Protein AF-0000000066058830 (afdb_homodimer)

InterPro domains:
  IPR000304 Pyrroline-5-carboxylate reductase-like [MF_01925] (1-263)
  IPR000304 Pyrroline-5-carboxylate reductase-like [PIRSF000193] (1-262)
  IPR000304 Pyrroline-5-carboxylate reductase-like [TIGR00112] (3-262)
  IPR008927 6-phosphogluconate dehydrogenase-like, C-terminal domain superfamily [SSF48179] (164-260)
  IPR028939 Pyrroline-5-carboxylate reductase, catalytic, N-terminal [PF03807] (3-95)
  IPR029036 Pyrroline-5-carboxylate reductase, dimerisation domain [PF14748] (165-261)
  IPR036291 NAD(P)-binding domain superfamily [SSF51735] (1-160)
  IPR053790 Pyrroline-5-carboxylate reductase-like conserved site [PS00521] (222-244)

Structure (mmCIF, N/CA/C/O backbone):
data_AF-0000000066058830-model_v1
#
loop_
_entity.id
_entity.type
_entity.pdbx_description
1 polymer 'Pyrroline-5-carboxylate reductase'
#
loop_
_atom_site.group_PDB
_atom_site.id
_atom_site.type_symbol
_atom_site.label_atom_id
_atom_site.label_alt_id
_atom_site.label_comp_id
_atom_site.label_asym_id
_atom_site.label_entity_id
_atom_site.label_seq_id
_atom_site.pdbx_PDB_ins_code
_atom_site.Cartn_x
_atom_site.Cartn_y
_atom_site.Cartn_z
_atom_site.occupancy
_atom_site.B_iso_or_equiv
_atom_site.auth_seq_id
_atom_site.auth_comp_id
_atom_site.auth_asym_id
_atom_site.auth_atom_id
_atom_site.pdbx_PDB_model_num
ATOM 1 N N . MET A 1 1 ? 0.473 15.055 30.266 1 90.38 1 MET A N 1
ATOM 2 C CA . MET A 1 1 ? 0.37 16.109 29.25 1 90.38 1 MET A CA 1
ATOM 3 C C . MET A 1 1 ? -0.954 16 28.5 1 90.38 1 MET A C 1
ATOM 5 O O . MET A 1 1 ? -1.354 14.922 28.078 1 90.38 1 MET A O 1
ATOM 9 N N . ASN A 1 2 ? -1.712 17.109 28.5 1 97.81 2 ASN A N 1
ATOM 10 C CA . ASN A 1 2 ? -2.994 17.125 27.812 1 97.81 2 ASN A CA 1
ATOM 11 C C . ASN A 1 2 ? -2.865 17.703 26.406 1 97.81 2 ASN A C 1
ATOM 13 O O . ASN A 1 2 ? -2.111 18.656 26.188 1 97.81 2 ASN A O 1
ATOM 17 N N . VAL A 1 3 ? -3.678 17.109 25.547 1 98.62 3 VAL A N 1
ATOM 18 C CA . VAL A 1 3 ? -3.588 17.469 24.141 1 98.62 3 VAL A CA 1
ATOM 19 C C . VAL A 1 3 ? -4.949 17.953 23.641 1 98.62 3 VAL A C 1
ATOM 21 O O . VAL A 1 3 ? -5.98 17.359 23.969 1 98.62 3 VAL A O 1
ATOM 24 N N . GLY A 1 4 ? -4.914 19.062 22.969 1 98.75 4 GLY A N 1
ATOM 25 C CA . GLY A 1 4 ? -6.133 19.578 22.375 1 98.75 4 GLY A CA 1
ATOM 26 C C . GLY A 1 4 ? -6.094 19.609 20.859 1 98.75 4 GLY A C 1
ATOM 27 O O . GLY A 1 4 ? -5.051 19.875 20.266 1 98.75 4 GLY A O 1
ATOM 28 N N . PHE A 1 5 ? -7.234 19.281 20.25 1 98.75 5 PHE A N 1
ATOM 29 C CA . PHE A 1 5 ? -7.422 19.422 18.812 1 98.75 5 PHE A CA 1
ATOM 30 C C . PHE A 1 5 ? -8.398 20.547 18.5 1 98.75 5 PHE A C 1
ATOM 32 O O . PHE A 1 5 ? -9.594 20.438 18.797 1 98.75 5 PHE A O 1
ATOM 39 N N . LEU A 1 6 ? -7.859 21.641 17.969 1 98 6 LEU A N 1
ATOM 40 C CA . LEU A 1 6 ? -8.711 22.719 17.469 1 98 6 LEU A CA 1
ATOM 41 C C . LEU A 1 6 ? -9.094 22.484 16.016 1 98 6 LEU A C 1
ATOM 43 O O . LEU A 1 6 ? -8.297 22.734 15.109 1 98 6 LEU A O 1
ATOM 47 N N . GLY A 1 7 ? -10.297 22.172 15.742 1 96.69 7 GLY A N 1
ATOM 48 C CA . GLY A 1 7 ? -10.734 21.547 14.5 1 96.69 7 GLY A CA 1
ATOM 49 C C . GLY A 1 7 ? -10.812 20.031 14.578 1 96.69 7 GLY A C 1
ATOM 50 O O . GLY A 1 7 ? -9.836 19.375 14.945 1 96.69 7 GLY A O 1
ATOM 51 N N . PHE A 1 8 ? -11.938 19.469 14.234 1 97 8 PHE A N 1
ATOM 52 C CA . PHE A 1 8 ? -12.133 18.031 14.375 1 97 8 PHE A CA 1
ATOM 53 C C . PHE A 1 8 ? -12.836 17.453 13.148 1 97 8 PHE A C 1
ATOM 55 O O . PHE A 1 8 ? -13.836 16.75 13.281 1 97 8 PHE A O 1
ATOM 62 N N . GLY A 1 9 ? -12.352 17.953 12.086 1 93.25 9 GLY A N 1
ATOM 63 C CA . GLY A 1 9 ? -12.75 17.375 10.812 1 93.25 9 GLY A CA 1
ATOM 64 C C . GLY A 1 9 ? -12.055 16.062 10.508 1 93.25 9 GLY A C 1
ATOM 65 O O . GLY A 1 9 ? -11.766 15.281 11.422 1 93.25 9 GLY A O 1
ATOM 66 N N . ALA A 1 10 ? -11.766 15.812 9.281 1 91.56 10 ALA A N 1
ATOM 67 C CA . ALA A 1 10 ? -11.219 14.531 8.844 1 91.56 10 ALA A CA 1
ATOM 68 C C . ALA A 1 10 ? -9.828 14.305 9.445 1 91.56 10 ALA A C 1
ATOM 70 O O . ALA A 1 10 ? -9.586 13.273 10.078 1 91.56 10 ALA A O 1
ATOM 71 N N . MET A 1 11 ? -8.938 15.273 9.305 1 94.5 11 MET A N 1
ATOM 72 C CA . MET A 1 11 ? -7.551 15.062 9.703 1 94.5 11 MET A CA 1
ATOM 73 C C . MET A 1 11 ? -7.41 15.109 11.227 1 94.5 11 MET A C 1
ATOM 75 O O . MET A 1 11 ? -6.699 14.281 11.805 1 94.5 11 MET A O 1
ATOM 79 N N . GLY A 1 12 ? -8.047 16.109 11.844 1 96.69 12 GLY A N 1
ATOM 80 C CA . GLY A 1 12 ? -8 16.156 13.297 1 96.69 12 GLY A CA 1
ATOM 81 C C . GLY A 1 12 ? -8.516 14.898 13.961 1 96.69 12 GLY A C 1
ATOM 82 O O . GLY A 1 12 ? -7.863 14.352 14.859 1 96.69 12 GLY A O 1
ATOM 83 N N . ARG A 1 13 ? -9.625 14.414 13.469 1 96.12 13 ARG A N 1
ATOM 84 C CA . ARG A 1 13 ? -10.219 13.195 14.008 1 96.12 13 ARG A CA 1
ATOM 85 C C . ARG A 1 13 ? -9.328 11.984 13.742 1 96.12 13 ARG A C 1
ATOM 87 O O . ARG A 1 13 ? -9.117 11.156 14.633 1 96.12 13 ARG A O 1
ATOM 94 N N . ALA A 1 14 ? -8.812 11.875 12.555 1 96.25 14 ALA A N 1
ATOM 95 C CA . ALA A 1 14 ? -7.957 10.758 12.18 1 96.25 14 ALA A CA 1
ATOM 96 C C . ALA A 1 14 ? -6.742 10.656 13.094 1 96.25 14 ALA A C 1
ATOM 98 O O . ALA A 1 14 ? -6.387 9.562 13.547 1 96.25 14 ALA A O 1
ATOM 99 N N . LEU A 1 15 ? -6.152 11.766 13.32 1 98 15 LEU A N 1
ATOM 100 C CA . LEU A 1 15 ? -4.953 11.773 14.156 1 98 15 LEU A CA 1
ATOM 101 C C . LEU A 1 15 ? -5.301 11.469 15.609 1 98 15 LEU A C 1
ATOM 103 O O . LEU A 1 15 ? -4.617 10.672 16.266 1 98 15 LEU A O 1
ATOM 107 N N . ALA A 1 16 ? -6.344 12.086 16.125 1 98.25 16 ALA A N 1
ATOM 108 C CA . ALA A 1 16 ? -6.785 11.805 17.484 1 98.25 16 ALA A CA 1
ATOM 109 C C . ALA A 1 16 ? -7.113 10.328 17.672 1 98.25 16 ALA A C 1
ATOM 111 O O . ALA A 1 16 ? -6.652 9.695 18.625 1 98.25 16 ALA A O 1
ATOM 112 N N . GLU A 1 17 ? -7.91 9.812 16.734 1 97.5 17 GLU A N 1
ATOM 113 C CA . GLU A 1 17 ? -8.281 8.398 16.766 1 97.5 17 GLU A CA 1
ATOM 114 C C . GLU A 1 17 ? -7.051 7.5 16.734 1 97.5 17 GLU A C 1
ATOM 116 O O . GLU A 1 17 ? -6.922 6.582 17.547 1 97.5 17 GLU A O 1
ATOM 121 N N . GLY A 1 18 ? -6.164 7.801 15.812 1 97.88 18 GLY A N 1
ATOM 122 C CA . GLY A 1 18 ? -4.945 7.012 15.703 1 97.88 18 GLY A CA 1
ATOM 123 C C . GLY A 1 18 ? -4.121 7.004 16.969 1 97.88 18 GLY A C 1
ATOM 124 O O . GLY A 1 18 ? -3.709 5.941 17.438 1 97.88 18 GLY A O 1
ATOM 125 N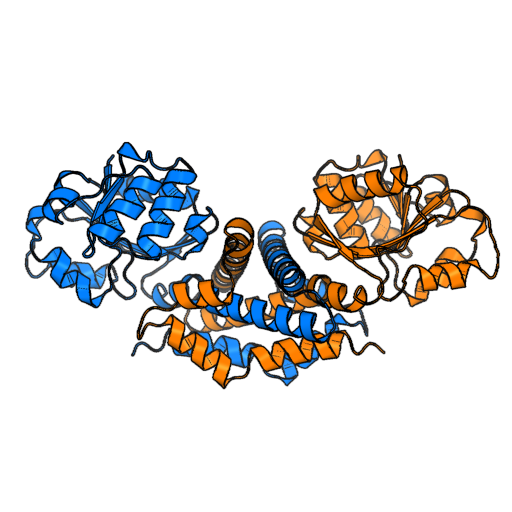 N . LEU A 1 19 ? -3.918 8.156 17.547 1 98.38 19 LEU A N 1
ATOM 126 C CA . LEU A 1 19 ? -3.057 8.305 18.719 1 98.38 19 LEU A CA 1
ATOM 127 C C . LEU A 1 19 ? -3.688 7.648 19.938 1 98.38 19 LEU A C 1
ATOM 129 O O . LEU A 1 19 ? -2.988 7.043 20.75 1 98.38 19 LEU A O 1
ATOM 133 N N . VAL A 1 20 ? -5 7.746 20.047 1 98.12 20 VAL A N 1
ATOM 134 C CA . VAL A 1 20 ? -5.699 7.145 21.172 1 98.12 20 VAL A CA 1
ATOM 135 C C . VAL A 1 20 ? -5.715 5.625 21.031 1 98.12 20 VAL A C 1
ATOM 137 O O . VAL A 1 20 ? -5.387 4.898 21.969 1 98.12 20 VAL A O 1
ATOM 140 N N . HIS A 1 21 ? -6.004 5.145 19.859 1 97.12 21 HIS A N 1
ATOM 141 C CA . HIS A 1 21 ? -6.117 3.709 19.625 1 97.12 21 HIS A CA 1
ATOM 142 C C . HIS A 1 21 ? -4.754 3.027 19.734 1 97.12 21 HIS A C 1
ATOM 144 O O . HIS A 1 21 ? -4.66 1.883 20.172 1 97.12 21 HIS A O 1
ATOM 150 N N . ALA A 1 22 ? -3.758 3.723 19.328 1 96.94 22 ALA A N 1
ATOM 151 C CA . ALA A 1 22 ? -2.406 3.172 19.406 1 96.94 22 ALA A CA 1
ATOM 152 C C . ALA A 1 22 ? -1.886 3.193 20.828 1 96.94 22 ALA A C 1
ATOM 154 O O . ALA A 1 22 ? -0.827 2.633 21.125 1 96.94 22 ALA A O 1
ATOM 155 N N . GLY A 1 23 ? -2.547 3.932 21.719 1 97.06 23 GLY A N 1
ATOM 156 C CA . GLY A 1 23 ? -2.154 4.023 23.125 1 97.06 23 GLY A CA 1
ATOM 157 C C . GLY A 1 23 ? -1.112 5.098 23.375 1 97.06 23 GLY A C 1
ATOM 158 O O . GLY A 1 23 ? -0.524 5.152 24.453 1 97.06 23 GLY A O 1
ATOM 159 N N . ALA A 1 24 ? -0.896 5.875 22.359 1 97 24 ALA A N 1
ATOM 160 C CA . ALA A 1 24 ? 0.09 6.941 22.5 1 97 24 ALA A CA 1
ATOM 161 C C . ALA A 1 24 ? -0.435 8.055 23.406 1 97 24 ALA A C 1
ATOM 163 O O . ALA A 1 24 ? 0.344 8.75 24.062 1 97 24 ALA A O 1
A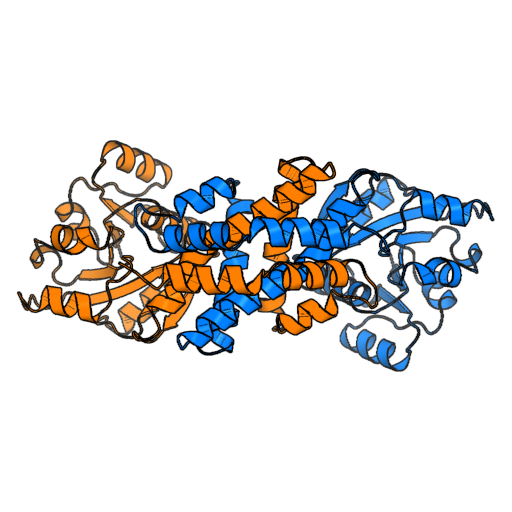TOM 164 N N . LEU A 1 25 ? -1.749 8.219 23.359 1 97.62 25 LEU A N 1
ATOM 165 C CA . LEU A 1 25 ? -2.441 9.148 24.234 1 97.62 25 LEU A CA 1
ATOM 166 C C . LEU A 1 25 ? -3.602 8.461 24.953 1 97.62 25 LEU A C 1
ATOM 168 O O . LEU A 1 25 ? -4.312 7.652 24.359 1 97.62 25 LEU A O 1
ATOM 172 N N . GLN A 1 26 ? -3.756 8.789 26.203 1 97.94 26 GLN A N 1
ATOM 173 C CA . GLN A 1 26 ? -4.973 8.367 26.891 1 97.94 26 GLN A CA 1
ATOM 174 C C . GLN A 1 26 ? -6.156 9.258 26.516 1 97.94 26 GLN A C 1
ATOM 176 O O . GLN A 1 26 ? -6.023 10.477 26.453 1 97.94 26 GLN A O 1
ATOM 181 N N . ALA A 1 27 ? -7.238 8.648 26.281 1 98.38 27 ALA A N 1
ATOM 182 C CA . ALA A 1 27 ? -8.422 9.383 25.844 1 98.38 27 ALA A CA 1
ATOM 183 C C . ALA A 1 27 ? -8.75 10.516 26.812 1 98.38 27 ALA A C 1
ATOM 185 O O . ALA A 1 27 ? -9.133 11.609 26.406 1 98.38 27 ALA A O 1
ATOM 186 N N . ALA A 1 28 ? -8.523 10.328 28.047 1 97.75 28 ALA A N 1
ATOM 187 C CA . ALA A 1 28 ? -8.883 11.281 29.109 1 97.75 28 ALA A CA 1
ATOM 188 C C . ALA A 1 28 ? -8.016 12.539 29.016 1 97.75 28 ALA A C 1
ATOM 190 O O . ALA A 1 28 ? -8.352 13.57 29.609 1 97.75 28 ALA A O 1
ATOM 191 N N . GLN A 1 29 ? -6.949 12.43 28.281 1 98.12 29 GLN A N 1
ATOM 192 C CA . GLN A 1 29 ? -6.027 13.555 28.188 1 98.12 29 GLN A CA 1
ATOM 193 C C . GLN A 1 29 ? -6.199 14.289 26.859 1 98.12 29 GLN A C 1
ATOM 195 O O . GLN A 1 29 ? -5.41 15.18 26.531 1 98.12 29 GLN A O 1
ATOM 200 N N . VAL A 1 30 ? -7.164 13.867 26.062 1 98.81 30 VAL A N 1
ATOM 201 C CA . VAL A 1 30 ? -7.363 14.445 24.75 1 98.81 30 VAL A CA 1
ATOM 202 C C . VAL A 1 30 ? -8.656 15.258 24.719 1 98.81 30 VAL A C 1
ATOM 204 O O . VAL A 1 30 ? -9.688 14.805 25.219 1 98.81 30 VAL A O 1
ATOM 207 N N . TYR A 1 31 ? -8.578 16.453 24.203 1 98.81 31 TYR A N 1
ATOM 208 C CA . TYR A 1 31 ? -9.711 17.359 24.078 1 98.81 31 TYR A CA 1
ATOM 209 C C . TYR A 1 31 ? -9.852 17.844 22.641 1 98.81 31 TYR A C 1
ATOM 211 O O . TYR A 1 31 ? -8.875 17.891 21.891 1 98.81 31 TYR A O 1
ATOM 219 N N . ALA A 1 32 ? -11.109 18.141 22.281 1 98.81 32 ALA A N 1
ATOM 220 C CA . ALA A 1 32 ? -11.352 18.672 20.938 1 98.81 32 ALA A CA 1
ATOM 221 C C . ALA A 1 32 ? -12.352 19.828 20.984 1 98.81 32 ALA A C 1
ATOM 223 O O . ALA A 1 32 ? -13.195 19.891 21.875 1 98.81 32 ALA A O 1
ATOM 224 N N . CYS A 1 33 ? -12.203 20.766 20.094 1 98.31 33 CYS A N 1
ATOM 225 C CA . CYS A 1 33 ? -13.117 21.875 19.891 1 98.31 33 CYS A CA 1
ATOM 226 C C . CYS A 1 33 ? -13.375 22.109 18.406 1 98.31 33 CYS A C 1
ATOM 228 O O . CYS A 1 33 ? -12.445 22.062 17.594 1 98.31 33 CYS A O 1
ATOM 230 N N . ALA A 1 34 ? -14.609 22.25 18.062 1 97 34 ALA A N 1
ATOM 231 C CA . ALA A 1 34 ? -15.008 22.5 16.672 1 97 34 ALA A CA 1
ATOM 232 C C . ALA A 1 34 ? -16.297 23.312 16.609 1 97 34 ALA A C 1
ATOM 234 O O . ALA A 1 34 ? -16.953 23.516 17.625 1 97 34 ALA A O 1
ATOM 235 N N . LEU A 1 35 ? -16.609 23.766 15.453 1 93.88 35 LEU A N 1
ATOM 236 C CA . LEU A 1 35 ? -17.734 24.688 15.266 1 93.88 35 LEU A CA 1
ATOM 237 C C . LEU A 1 35 ? -19.062 23.969 15.492 1 93.88 35 LEU A C 1
ATOM 239 O O . LEU A 1 35 ? -19.922 24.469 16.219 1 93.88 35 LEU A O 1
ATOM 243 N N . ASN A 1 36 ? -19.234 22.828 14.852 1 95.69 36 ASN A N 1
ATOM 244 C CA . ASN A 1 36 ? -20.469 22.047 15.023 1 95.69 36 ASN A CA 1
ATOM 245 C C . ASN A 1 36 ? -20.438 21.234 16.312 1 95.69 36 ASN A C 1
ATOM 247 O O . ASN A 1 36 ? -19.984 20.078 16.312 1 95.69 36 ASN A O 1
ATOM 251 N N . GLN A 1 37 ? -21.078 21.75 17.312 1 96.62 37 GLN A N 1
ATOM 252 C CA . GLN A 1 37 ? -20.969 21.188 18.656 1 96.62 37 GLN A CA 1
ATOM 253 C C . GLN A 1 37 ? -21.688 19.859 18.766 1 96.62 37 GLN A C 1
ATOM 255 O O . GLN A 1 37 ? -21.25 18.953 19.484 1 96.62 37 GLN A O 1
ATOM 260 N N . GLU A 1 38 ? -22.75 19.75 18.047 1 97.12 38 GLU A N 1
ATOM 261 C CA . GLU A 1 38 ? -23.484 18.484 18.094 1 97.12 38 GLU A CA 1
ATOM 262 C C . GLU A 1 38 ? -22.641 17.359 17.469 1 97.12 38 GLU A C 1
ATOM 264 O O . GLU A 1 38 ? -22.5 16.281 18.078 1 97.12 38 GLU A O 1
ATOM 269 N N . LYS A 1 39 ? -22.141 17.672 16.328 1 95.69 39 LYS A N 1
ATOM 270 C CA . LYS A 1 39 ? -21.281 16.703 15.648 1 95.69 39 LYS A CA 1
ATOM 271 C C . LYS A 1 39 ? -20.031 16.406 16.484 1 95.69 39 LYS A C 1
ATOM 273 O O . LYS A 1 39 ? -19.609 15.25 16.594 1 95.69 39 LYS A O 1
ATOM 278 N N . LEU A 1 40 ? -19.484 17.391 17.094 1 98.12 40 LEU A N 1
ATOM 279 C CA . LEU A 1 40 ? -18.281 17.25 17.922 1 98.12 40 LEU A CA 1
ATOM 280 C C . LEU A 1 40 ? -18.547 16.328 19.094 1 98.12 40 LEU A C 1
ATOM 282 O O . LEU A 1 40 ? -17.766 15.414 19.375 1 98.12 40 LEU A O 1
ATOM 286 N N . ARG A 1 41 ? -19.641 16.531 19.797 1 97.94 41 ARG A N 1
ATOM 287 C CA . ARG A 1 41 ? -19.969 15.75 20.984 1 97.94 41 ARG A CA 1
ATOM 288 C C . ARG A 1 41 ? -20.156 14.273 20.641 1 97.94 41 ARG A C 1
ATOM 290 O O . ARG A 1 41 ? -19.688 13.398 21.375 1 97.94 41 ARG A O 1
ATOM 297 N N . ALA A 1 42 ? -20.797 14.086 19.578 1 97.44 42 ALA A N 1
ATOM 298 C CA . ALA A 1 42 ? -21.016 12.703 19.141 1 97.44 42 ALA A CA 1
ATOM 299 C C . ALA A 1 42 ? -19.688 12.016 18.859 1 97.44 42 ALA A C 1
ATOM 301 O O . ALA A 1 42 ? -19.469 10.875 19.281 1 97.44 42 ALA A O 1
ATOM 302 N N . GLN A 1 43 ? -18.797 12.641 18.188 1 96.75 43 GLN A N 1
ATOM 303 C CA . GLN A 1 43 ? -17.5 12.086 17.797 1 96.75 43 GLN A CA 1
ATOM 304 C C . GLN A 1 43 ? -16.609 11.883 19.031 1 96.75 43 GLN A C 1
ATOM 306 O O . GLN A 1 43 ? -15.906 10.875 19.125 1 96.75 43 GLN A O 1
ATOM 311 N N . CYS A 1 44 ? -16.641 12.828 19.922 1 98.19 44 CYS A N 1
ATOM 312 C CA . CYS A 1 44 ? -15.828 12.742 21.125 1 98.19 44 CYS A CA 1
ATOM 313 C C . CYS A 1 44 ? -16.297 11.602 22.016 1 98.19 44 CYS A C 1
ATOM 315 O O . CYS A 1 44 ? -15.477 10.906 22.625 1 98.19 44 CYS A O 1
ATOM 317 N N . THR A 1 45 ? -17.625 11.461 22.078 1 97.69 45 THR A N 1
ATOM 318 C CA . THR A 1 45 ? -18.203 10.391 22.891 1 97.69 45 THR A CA 1
ATOM 319 C C . THR A 1 45 ? -17.75 9.023 22.375 1 97.69 45 THR A C 1
ATOM 321 O O . THR A 1 45 ? -17.344 8.164 23.172 1 97.69 45 THR A O 1
ATOM 324 N N . SER A 1 46 ? -17.703 8.883 21.156 1 95.69 46 SER A N 1
ATOM 325 C CA . SER A 1 46 ? -17.328 7.613 20.547 1 95.69 46 SER A CA 1
ATOM 326 C C . SER A 1 46 ? -15.859 7.281 20.828 1 95.69 46 SER A C 1
ATOM 328 O O . SER A 1 46 ? -15.492 6.109 20.922 1 95.69 46 SER A O 1
ATOM 330 N N . LEU A 1 47 ? -15.031 8.273 21.016 1 96.69 47 LEU A N 1
ATOM 331 C CA . LEU A 1 47 ? -13.602 8.086 21.203 1 96.69 47 LEU A CA 1
ATOM 332 C C . LEU A 1 47 ? -13.227 8.164 22.688 1 96.69 47 LEU A C 1
ATOM 334 O O . LEU A 1 47 ? -12.102 7.82 23.062 1 96.69 47 LEU A O 1
ATOM 338 N N . GLY A 1 48 ? -14.117 8.672 23.453 1 98.06 48 GLY A N 1
ATOM 339 C CA . GLY A 1 48 ? -13.883 8.828 24.875 1 98.06 48 GLY A CA 1
ATOM 340 C C . GLY A 1 48 ? -13.031 10.039 25.219 1 98.06 48 GLY A C 1
ATOM 341 O O . GLY A 1 48 ? -12.312 10.047 26.219 1 98.06 48 GLY A O 1
ATOM 342 N N . ILE A 1 49 ? -13.047 11.07 24.328 1 98.56 49 ILE A N 1
ATOM 343 C CA . ILE A 1 49 ? -12.242 12.258 24.594 1 98.56 49 ILE A CA 1
ATOM 344 C C . ILE A 1 49 ? -13.156 13.414 24.984 1 98.56 49 ILE A C 1
ATOM 346 O O . ILE A 1 49 ? -14.383 13.305 24.906 1 98.56 49 ILE A O 1
ATOM 350 N N . GLY A 1 50 ? -12.594 14.492 25.453 1 98.69 50 GLY A N 1
ATOM 351 C CA . GLY A 1 50 ? -13.375 15.617 25.938 1 98.69 50 GLY A CA 1
ATOM 352 C C . GLY A 1 50 ? -13.75 16.609 24.844 1 98.69 50 GLY A C 1
ATOM 353 O O . GLY A 1 50 ? -12.891 17 24.047 1 98.69 50 GLY A O 1
ATOM 354 N N . ALA A 1 51 ? -15.016 16.922 24.828 1 98.69 51 ALA A N 1
ATOM 355 C CA . ALA A 1 51 ? -15.469 17.984 23.938 1 98.69 51 ALA A CA 1
ATOM 356 C C . ALA A 1 51 ? -15.477 19.328 24.641 1 98.69 51 ALA A C 1
ATOM 358 O O . ALA A 1 51 ? -16.016 19.453 25.75 1 98.69 51 ALA A O 1
ATOM 359 N N . CYS A 1 52 ? -14.812 20.297 24.062 1 98.5 52 CYS A N 1
ATOM 360 C CA . CYS A 1 52 ? -14.781 21.641 24.641 1 98.5 52 CYS A CA 1
ATOM 361 C C . CYS A 1 52 ? -15.766 22.562 23.922 1 98.5 52 CYS A C 1
ATOM 363 O O . CYS A 1 52 ? -15.914 22.5 22.703 1 98.5 52 CYS A O 1
ATOM 365 N N . ALA A 1 53 ? -16.359 23.5 24.625 1 97.19 53 ALA A N 1
ATOM 366 C CA . ALA A 1 53 ? -17.406 24.359 24.094 1 97.19 53 ALA A CA 1
ATOM 367 C C . ALA A 1 53 ? -16.797 25.594 23.422 1 97.19 53 ALA A C 1
ATOM 369 O O . ALA A 1 53 ? -17.484 26.297 22.672 1 97.19 53 ALA A O 1
ATOM 370 N N . SER A 1 54 ? -15.586 25.891 23.781 1 96.19 54 SER A N 1
ATOM 371 C CA . SER A 1 54 ? -14.93 27.078 23.219 1 96.19 54 SER A CA 1
ATOM 372 C C . SER A 1 54 ? -13.43 26.844 23.062 1 96.19 54 SER A C 1
ATOM 374 O O . SER A 1 54 ? -12.867 25.938 23.672 1 96.19 54 SER A O 1
ATOM 376 N N . VAL A 1 55 ? -12.852 27.656 22.25 1 96.81 55 VAL A N 1
ATOM 377 C CA . VAL A 1 55 ? -11.406 27.625 22.062 1 96.81 55 VAL A CA 1
ATOM 378 C C . VAL A 1 55 ? -10.695 27.891 23.375 1 96.81 55 VAL A C 1
ATOM 380 O O . VAL A 1 55 ? -9.711 27.219 23.703 1 96.81 55 VAL A O 1
ATOM 383 N N . GLN A 1 56 ? -11.227 28.828 24.141 1 95.94 56 GLN A N 1
ATOM 384 C CA . GLN A 1 56 ? -10.641 29.203 25.438 1 95.94 56 GLN A CA 1
ATOM 385 C C . GLN A 1 56 ? -10.609 28 26.391 1 95.94 56 GLN A C 1
ATOM 387 O O . GLN A 1 56 ? -9.609 27.766 27.062 1 95.94 56 GLN A O 1
ATOM 392 N N . GLU A 1 57 ? -11.688 27.312 26.375 1 97.62 57 GLU A N 1
ATOM 393 C CA . GLU A 1 57 ? -11.758 26.125 27.234 1 97.62 57 GLU A CA 1
ATOM 394 C C . GLU A 1 57 ? -10.711 25.094 26.844 1 97.62 57 GLU A C 1
ATOM 396 O O . GLU A 1 57 ? -10.047 24.516 27.703 1 97.62 57 GLU A O 1
ATOM 401 N N . LEU A 1 58 ? -10.57 24.828 25.531 1 98.31 58 LEU A N 1
ATOM 402 C CA . LEU A 1 58 ? -9.609 23.859 25.031 1 98.31 58 LEU A CA 1
ATOM 403 C C . LEU A 1 58 ? -8.188 24.266 25.406 1 98.31 58 LEU A C 1
ATOM 405 O O . LEU A 1 58 ? -7.391 23.438 25.844 1 98.31 58 LEU A O 1
ATOM 409 N N . VAL A 1 59 ? -7.879 25.516 25.234 1 97.44 59 VAL A N 1
ATOM 410 C CA . VAL A 1 59 ? -6.535 26.031 25.5 1 97.44 59 VAL A CA 1
ATOM 411 C C . VAL A 1 59 ? -6.203 25.859 26.984 1 97.44 59 VAL A C 1
ATOM 413 O O . VAL A 1 59 ? -5.086 25.484 27.344 1 97.44 59 VAL A O 1
ATOM 416 N N . GLN A 1 60 ? -7.176 26.125 27.844 1 97.06 60 GLN A N 1
ATOM 417 C CA . GLN A 1 60 ? -6.969 26.016 29.281 1 97.06 60 GLN A CA 1
ATOM 418 C C . GLN A 1 60 ? -6.68 24.562 29.688 1 97.06 60 GLN A C 1
ATOM 420 O O . GLN A 1 60 ? -5.906 24.328 30.609 1 97.06 60 GLN A O 1
ATOM 425 N N . LYS A 1 61 ? -7.145 23.672 28.938 1 97.81 61 LYS A N 1
ATOM 426 C CA . LYS A 1 61 ? -7.086 22.281 29.328 1 97.81 61 LYS A CA 1
ATOM 427 C C . LYS A 1 61 ? -5.922 21.562 28.641 1 97.81 61 LYS A C 1
ATOM 429 O O . LYS A 1 61 ? -5.641 20.391 28.953 1 97.81 61 LYS A O 1
ATOM 434 N N . SER A 1 62 ? -5.27 22.203 27.766 1 98.19 62 SER A N 1
ATOM 435 C CA . SER A 1 62 ? -4.305 21.5 26.922 1 98.19 62 SER A CA 1
ATOM 436 C C . SER A 1 62 ? -2.939 22.172 26.953 1 98.19 62 SER A C 1
ATOM 438 O O . SER A 1 62 ? -2.852 23.406 27.062 1 98.19 62 SER A O 1
ATOM 440 N N . GLU A 1 63 ? -1.896 21.438 26.844 1 96.88 63 GLU A N 1
ATOM 441 C CA . GLU A 1 63 ? -0.533 21.938 26.719 1 96.88 63 GLU A CA 1
ATOM 442 C C . GLU A 1 63 ? -0.079 21.953 25.266 1 96.88 63 GLU A C 1
ATOM 444 O O . GLU A 1 63 ? 0.542 22.922 24.812 1 96.88 63 GLU A O 1
ATOM 449 N N . TRP A 1 64 ? -0.287 20.812 24.578 1 98.31 64 TRP A N 1
ATOM 450 C CA . TRP A 1 64 ? -0.109 20.719 23.125 1 98.31 64 TRP A CA 1
ATOM 451 C C . TRP A 1 64 ? -1.437 20.922 22.406 1 98.31 64 TRP A C 1
ATOM 453 O O . TRP A 1 64 ? -2.447 20.312 22.766 1 98.31 64 TRP A O 1
ATOM 463 N N . ILE A 1 65 ? -1.412 21.766 21.438 1 98.56 65 ILE A N 1
ATOM 464 C CA . ILE A 1 65 ? -2.6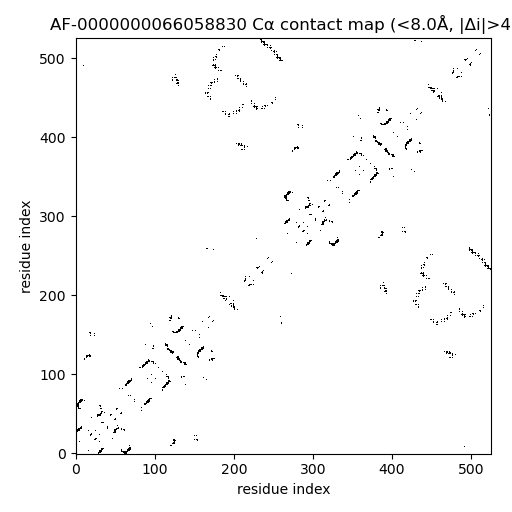37 22.062 20.703 1 98.56 65 ILE A CA 1
ATOM 465 C C . ILE A 1 65 ? -2.4 21.828 19.203 1 98.56 65 ILE A C 1
ATOM 467 O O . ILE A 1 65 ? -1.602 22.547 18.594 1 98.56 65 ILE A O 1
ATOM 471 N N . PHE A 1 66 ? -3.102 20.844 18.641 1 98.75 66 PHE A N 1
ATOM 472 C CA . PHE A 1 66 ? -3.1 20.625 17.203 1 98.75 66 PHE A CA 1
ATOM 473 C C . PHE A 1 66 ? -4.082 21.547 16.516 1 98.75 66 PHE A C 1
ATOM 475 O O . PHE A 1 66 ? -5.273 21.562 16.828 1 98.75 66 PHE A O 1
ATOM 482 N N . LEU A 1 67 ? -3.574 22.344 15.656 1 98.19 67 LEU A N 1
ATOM 483 C CA . LEU A 1 67 ? -4.418 23.203 14.828 1 98.19 67 LEU A CA 1
ATOM 484 C C . LEU A 1 67 ? -4.863 22.469 13.57 1 98.19 67 LEU A C 1
ATOM 486 O O . LEU A 1 67 ? -4.16 22.484 12.555 1 98.19 67 LEU A O 1
ATOM 490 N N . ALA A 1 68 ? -6.039 21.906 13.648 1 97.06 68 ALA A N 1
ATOM 491 C CA . ALA A 1 68 ? -6.582 21.094 12.562 1 97.06 68 ALA A CA 1
ATOM 492 C C . ALA A 1 68 ? -7.727 21.828 11.859 1 97.06 68 ALA A C 1
ATOM 494 O O . ALA A 1 68 ? -8.797 21.25 11.648 1 97.06 68 ALA A O 1
ATOM 495 N N . VAL A 1 69 ? -7.539 23.078 11.5 1 95.06 69 VAL A N 1
ATOM 496 C CA . VAL A 1 69 ? -8.492 23.906 10.766 1 95.06 69 VAL A CA 1
ATOM 497 C C . VAL A 1 69 ? -7.898 24.297 9.414 1 95.06 69 VAL A C 1
ATOM 499 O O . VAL A 1 69 ? -6.699 24.125 9.188 1 95.06 69 VAL A O 1
ATOM 502 N N . LYS A 1 70 ? -8.695 24.781 8.57 1 91.62 70 LYS A N 1
ATOM 503 C CA . LYS A 1 70 ? -8.211 25.266 7.273 1 91.62 70 LYS A CA 1
ATOM 504 C C . LYS A 1 70 ? -7.238 26.422 7.441 1 91.62 70 LYS A C 1
ATOM 506 O O . LYS A 1 70 ? -7.352 27.203 8.391 1 91.62 70 LYS A O 1
ATOM 511 N N . PRO A 1 71 ? -6.398 26.531 6.488 1 93 71 PRO A N 1
ATOM 512 C CA . PRO A 1 71 ? -5.43 27.625 6.578 1 93 71 PRO A CA 1
ATOM 513 C C . PRO A 1 71 ? -6.098 29 6.703 1 93 71 PRO A C 1
ATOM 515 O O . PRO A 1 71 ? -5.641 29.844 7.48 1 93 71 PRO A O 1
ATOM 518 N N . SER A 1 72 ? -7.191 29.203 6.055 1 92.06 72 SER A N 1
ATOM 519 C CA . SER A 1 72 ? -7.875 30.5 6.035 1 92.06 72 SER A CA 1
ATOM 520 C C . SER A 1 72 ? -8.5 30.812 7.387 1 92.06 72 SER A C 1
ATOM 522 O O . SER A 1 72 ? -8.859 31.953 7.656 1 92.06 72 SER A O 1
ATOM 524 N N . GLN A 1 73 ? -8.531 29.828 8.219 1 93.81 73 GLN A N 1
ATOM 525 C CA . GLN A 1 73 ? -9.195 30.016 9.508 1 93.81 73 GLN A CA 1
ATOM 526 C C . GLN A 1 73 ? -8.18 30.234 10.625 1 93.81 73 GLN A C 1
ATOM 528 O O . GLN A 1 73 ? -8.555 30.562 11.75 1 93.81 73 GLN A O 1
ATOM 533 N N . ILE A 1 74 ? -6.934 30.125 10.375 1 94.5 74 ILE A N 1
ATOM 534 C CA . ILE A 1 74 ? -5.883 30.125 11.391 1 94.5 74 ILE A CA 1
ATOM 535 C C . ILE A 1 74 ? -5.863 31.469 12.109 1 94.5 74 ILE A C 1
ATOM 537 O O . ILE A 1 74 ? -5.832 31.531 13.344 1 94.5 74 ILE A O 1
ATOM 541 N N . SER A 1 75 ? -5.941 32.531 11.328 1 91.81 75 SER A N 1
ATOM 542 C CA . SER A 1 75 ? -5.887 33.875 11.93 1 91.81 75 SER A CA 1
ATOM 543 C C . SER A 1 75 ? -7.07 34.094 12.867 1 91.81 75 SER A C 1
ATOM 545 O O . SER A 1 75 ? -6.926 34.75 13.906 1 91.81 75 SER A O 1
ATOM 547 N N . THR A 1 76 ? -8.195 33.531 12.477 1 92.31 76 THR A N 1
ATOM 548 C CA . THR A 1 76 ? -9.398 33.688 13.281 1 92.31 76 THR A CA 1
ATOM 549 C C . THR A 1 76 ? -9.297 32.906 14.578 1 92.31 76 THR A C 1
ATOM 551 O O . THR A 1 76 ? -9.625 33.406 15.656 1 92.31 76 THR A O 1
ATOM 554 N N . VAL A 1 77 ? -8.766 31.719 14.492 1 92.5 77 VAL A N 1
ATOM 555 C CA . VAL A 1 77 ? -8.695 30.828 15.648 1 92.5 77 VAL A CA 1
ATOM 556 C C . VAL A 1 77 ? -7.641 31.328 16.625 1 92.5 77 VAL A C 1
ATOM 558 O O . VAL A 1 77 ? -7.77 31.125 17.844 1 92.5 77 VAL A O 1
ATOM 561 N N . LEU A 1 78 ? -6.676 32 16.125 1 92.38 78 LEU A N 1
ATOM 562 C CA . LEU A 1 78 ? -5.582 32.469 16.969 1 92.38 78 LEU A CA 1
ATOM 563 C C . LEU A 1 78 ? -5.734 33.969 17.266 1 92.38 78 LEU A C 1
ATOM 565 O O . LEU A 1 78 ? -4.762 34.625 17.625 1 92.38 78 LEU A O 1
ATOM 569 N N . ARG A 1 79 ? -6.918 34.469 17.109 1 88.69 79 ARG A N 1
ATOM 570 C CA . ARG A 1 79 ? -7.148 35.906 17.281 1 88.69 79 ARG A CA 1
ATOM 571 C C . ARG A 1 79 ? -6.77 36.344 18.688 1 88.69 79 ARG A C 1
ATOM 573 O O . ARG A 1 79 ? -6.145 37.375 18.875 1 88.69 79 ARG A O 1
ATOM 580 N N . ASP A 1 80 ? -7.18 35.562 19.703 1 87.94 80 ASP A N 1
ATOM 581 C CA . ASP A 1 80 ? -6.789 35.844 21.078 1 87.94 80 ASP A CA 1
ATOM 582 C C . ASP A 1 80 ? -5.48 35.156 21.438 1 87.94 80 ASP A C 1
ATOM 584 O O . ASP A 1 80 ? -5.469 34.219 22.234 1 87.94 80 ASP A O 1
ATOM 588 N N . ARG A 1 81 ? -4.402 35.625 21.031 1 87.12 81 ARG A N 1
ATOM 589 C CA . ARG A 1 81 ? -3.08 35.031 21.141 1 87.12 81 ARG A CA 1
ATOM 590 C C . ARG A 1 81 ? -2.645 34.906 22.594 1 87.12 81 ARG A C 1
ATOM 592 O O . ARG A 1 81 ? -1.888 34 22.953 1 87.12 81 ARG A O 1
ATOM 599 N N . GLN A 1 82 ? -3.143 35.781 23.375 1 86.88 82 GLN A N 1
ATOM 600 C CA . GLN A 1 82 ? -2.756 35.812 24.781 1 86.88 82 GLN A CA 1
ATOM 601 C C . GLN A 1 82 ? -3.16 34.531 25.484 1 86.88 82 GLN A C 1
ATOM 603 O O . GLN A 1 82 ? -2.463 34.062 26.391 1 86.88 82 GLN A O 1
ATOM 608 N N . SER A 1 83 ? -4.195 33.969 25.062 1 90.5 83 SER A N 1
ATOM 609 C CA . SER A 1 83 ? -4.684 32.719 25.688 1 90.5 83 SER A CA 1
ATOM 610 C C . SER A 1 83 ? -3.766 31.547 25.391 1 90.5 83 SER A C 1
ATOM 612 O O . SER A 1 83 ? -3.799 30.547 26.094 1 90.5 83 SER A O 1
ATOM 614 N N . PHE A 1 84 ? -2.939 31.703 24.391 1 93.62 84 PHE A N 1
ATOM 615 C CA . PHE A 1 84 ? -2.096 30.594 23.969 1 93.62 84 PHE A CA 1
ATOM 616 C C . PHE A 1 84 ? -0.69 30.734 24.531 1 93.62 84 PHE A C 1
ATOM 618 O O . PHE A 1 84 ? 0.208 29.969 24.172 1 93.62 84 PHE A O 1
ATOM 625 N N . GLN A 1 85 ? -0.473 31.688 25.375 1 90.12 85 GLN A N 1
ATOM 626 C CA . GLN A 1 85 ? 0.859 31.906 25.938 1 90.12 85 GLN A CA 1
ATOM 627 C C . GLN A 1 85 ? 1.381 30.641 26.625 1 90.12 85 GLN A C 1
ATOM 629 O O . GLN A 1 85 ? 0.666 30.016 27.406 1 90.12 85 GLN A O 1
ATOM 634 N N . GLY A 1 86 ? 2.631 30.266 26.25 1 91.38 86 GLY A N 1
ATOM 635 C CA . GLY A 1 86 ? 3.299 29.141 26.875 1 91.38 86 GLY A CA 1
ATOM 636 C C . GLY A 1 86 ? 2.896 27.812 26.266 1 91.38 86 GLY A C 1
ATOM 637 O O . GLY A 1 86 ? 3.434 26.766 26.641 1 91.38 86 GLY A O 1
ATOM 638 N N . LYS A 1 87 ? 2.037 27.812 25.281 1 95.56 87 LYS A N 1
ATOM 639 C CA . LYS A 1 87 ? 1.548 26.578 24.688 1 95.56 87 LYS A CA 1
ATOM 640 C C . LYS A 1 87 ? 2.404 26.172 23.5 1 95.56 87 LYS A C 1
ATOM 642 O O . LYS A 1 87 ? 3.182 26.969 22.984 1 95.56 87 LYS A O 1
ATOM 647 N N . VAL A 1 88 ? 2.338 24.922 23.188 1 96.94 88 VAL A N 1
ATOM 648 C CA . VAL A 1 88 ? 2.91 24.391 21.953 1 96.94 88 VAL A CA 1
ATOM 649 C C . VAL A 1 88 ? 1.81 24.203 20.906 1 96.94 88 VAL A C 1
ATOM 651 O O . VAL A 1 88 ? 0.858 23.453 21.125 1 96.94 88 VAL A O 1
ATOM 654 N N . LEU A 1 89 ? 1.927 24.922 19.797 1 97.75 89 LEU A N 1
ATOM 655 C CA . LEU A 1 89 ? 0.981 24.812 18.688 1 97.75 89 LEU A CA 1
ATOM 656 C C . LEU A 1 89 ? 1.535 23.922 17.594 1 97.75 89 LEU A C 1
ATOM 658 O O . LEU A 1 89 ? 2.637 24.156 17.094 1 97.75 89 LEU A O 1
ATOM 662 N N . ILE A 1 90 ? 0.778 22.859 17.234 1 98.62 90 ILE A N 1
ATOM 663 C CA . ILE A 1 90 ? 1.137 21.953 16.156 1 98.62 90 ILE A CA 1
ATOM 664 C C . ILE A 1 90 ? 0.176 22.141 14.984 1 98.62 90 ILE A C 1
ATOM 666 O O . ILE A 1 90 ? -0.972 21.688 15.039 1 98.62 90 ILE A O 1
ATOM 670 N N . SER A 1 91 ? 0.645 22.719 13.977 1 98.25 91 SER A N 1
ATOM 671 C CA . SER A 1 91 ? -0.211 23.062 12.852 1 98.25 91 SER A CA 1
ATOM 672 C C . SER A 1 91 ? -0.351 21.906 11.883 1 98.25 91 SER A C 1
ATOM 674 O O . SER A 1 91 ? 0.645 21.297 11.492 1 98.25 91 SER A O 1
ATOM 676 N N . LEU A 1 92 ? -1.584 21.641 11.477 1 97.25 92 LEU A N 1
ATOM 677 C CA . LEU A 1 92 ? -1.872 20.656 10.43 1 97.25 92 LEU A CA 1
ATOM 678 C C . LEU A 1 92 ? -2.371 21.344 9.164 1 97.25 92 LEU A C 1
ATOM 680 O O . LEU A 1 92 ? -2.887 20.688 8.258 1 97.25 92 LEU A O 1
ATOM 684 N N . ALA A 1 93 ? -2.275 22.672 9.125 1 93.56 93 ALA A N 1
ATOM 685 C CA . ALA A 1 93 ? -2.822 23.469 8.023 1 93.56 93 ALA A CA 1
ATOM 686 C C . ALA A 1 93 ? -1.824 23.562 6.875 1 93.56 93 ALA A C 1
ATOM 688 O O . ALA A 1 93 ? -0.748 24.156 7.031 1 93.56 93 ALA A O 1
ATOM 689 N N . ALA A 1 94 ? -2.287 23.078 5.75 1 90 94 ALA A N 1
ATOM 690 C CA . ALA A 1 94 ? -1.432 23.141 4.566 1 90 94 ALA A CA 1
ATOM 691 C C . ALA A 1 94 ? -1.093 24.578 4.207 1 90 94 ALA A C 1
ATOM 693 O O . ALA A 1 94 ? -1.954 25.453 4.27 1 90 94 ALA A O 1
ATOM 694 N N . GLY A 1 95 ? 0.167 24.828 3.918 1 89.5 95 GLY A N 1
ATOM 695 C CA . GLY A 1 95 ? 0.599 26.141 3.492 1 89.5 95 GLY A CA 1
ATOM 696 C C . GLY A 1 95 ? 1.041 27.031 4.641 1 89.5 95 GLY A C 1
ATOM 697 O O . GLY A 1 95 ? 1.535 28.141 4.426 1 89.5 95 GLY A O 1
ATOM 698 N N . MET A 1 96 ? 0.81 26.625 5.863 1 94.38 96 MET A N 1
ATOM 699 C CA . MET A 1 96 ? 1.229 27.391 7.031 1 94.38 96 MET A CA 1
ATOM 700 C C . MET A 1 96 ? 2.572 26.891 7.555 1 94.38 96 MET A C 1
ATOM 702 O O . MET A 1 96 ? 2.619 26 8.406 1 94.38 96 MET A O 1
ATOM 706 N N . SER A 1 97 ? 3.623 27.469 7.094 1 96.19 97 SER A N 1
ATOM 707 C CA . SER A 1 97 ? 4.977 27.109 7.508 1 96.19 97 SER A CA 1
ATOM 708 C C . SER A 1 97 ? 5.355 27.812 8.812 1 96.19 97 SER A C 1
ATOM 710 O O . SER A 1 97 ? 4.586 28.609 9.336 1 96.19 97 SER A O 1
ATOM 712 N N . CYS A 1 98 ? 6.484 27.453 9.312 1 96.56 98 CYS A N 1
ATOM 713 C CA . CYS A 1 98 ? 7.016 28.125 10.5 1 96.56 98 CYS A CA 1
ATOM 714 C C . CYS A 1 98 ? 7.125 29.625 10.281 1 96.56 98 CYS A C 1
ATOM 716 O O . CYS A 1 98 ? 6.738 30.406 11.148 1 96.56 98 CYS A O 1
ATOM 718 N N . ALA A 1 99 ? 7.57 30 9.133 1 95.12 99 ALA A N 1
ATOM 719 C CA . ALA A 1 99 ? 7.734 31.422 8.805 1 95.12 99 ALA A CA 1
ATOM 720 C C . ALA A 1 99 ? 6.387 32.125 8.789 1 95.12 99 ALA A C 1
ATOM 722 O O . ALA A 1 99 ? 6.289 33.281 9.203 1 95.12 99 ALA A O 1
ATOM 723 N N . ALA A 1 100 ? 5.406 31.469 8.273 1 93.5 100 ALA A N 1
ATOM 724 C CA . ALA A 1 100 ? 4.07 32.062 8.227 1 93.5 100 ALA A CA 1
ATOM 725 C C . ALA A 1 100 ? 3.537 32.312 9.633 1 93.5 100 ALA A C 1
ATOM 727 O O . ALA A 1 100 ? 2.926 33.375 9.891 1 93.5 100 ALA A O 1
ATOM 728 N N . TYR A 1 101 ? 3.771 31.406 10.539 1 94.25 101 TYR A N 1
ATOM 729 C CA . TYR A 1 101 ? 3.33 31.578 11.914 1 94.25 101 TYR A CA 1
ATOM 730 C C . TYR A 1 101 ? 4.137 32.656 12.617 1 94.25 101 TYR A C 1
ATOM 732 O O . TYR A 1 101 ? 3.592 33.438 13.414 1 94.25 101 TYR A O 1
ATOM 740 N N . GLU A 1 102 ? 5.414 32.719 12.336 1 92.75 102 GLU A N 1
ATOM 741 C CA . GLU A 1 102 ? 6.23 33.812 12.891 1 92.75 102 GLU A CA 1
ATOM 742 C C . GLU A 1 102 ? 5.73 35.188 12.438 1 92.75 102 GLU A C 1
ATOM 744 O O . GLU A 1 102 ? 5.684 36.125 13.227 1 92.75 102 GLU A O 1
ATOM 749 N N . ALA A 1 103 ? 5.367 35.219 11.188 1 91.38 103 ALA A N 1
ATOM 750 C CA . ALA A 1 103 ? 4.82 36.469 10.664 1 91.38 103 ALA A CA 1
ATOM 751 C C . ALA A 1 103 ? 3.496 36.812 11.336 1 91.38 103 ALA A C 1
ATOM 753 O O . ALA A 1 103 ? 3.23 38 11.633 1 91.38 103 ALA A O 1
ATOM 754 N N . LEU A 1 104 ? 2.721 35.844 11.547 1 89.69 104 LEU A N 1
ATOM 755 C CA . LEU A 1 104 ? 1.429 36 12.203 1 89.69 104 LEU A CA 1
ATOM 756 C C . LEU A 1 104 ? 1.606 36.5 13.641 1 89.69 104 LEU A C 1
ATOM 758 O O . LEU A 1 104 ? 0.835 37.312 14.117 1 89.69 104 LEU A O 1
ATOM 762 N N . PHE A 1 105 ? 2.633 36 14.344 1 87.69 105 PHE A N 1
ATOM 763 C CA . PHE A 1 105 ? 2.846 36.312 15.758 1 87.69 105 PHE A CA 1
ATOM 764 C C . PHE A 1 105 ? 3.662 37.594 15.914 1 87.69 105 PHE A C 1
ATOM 766 O O . PHE A 1 105 ? 3.721 38.156 17 1 87.69 105 PHE A O 1
ATOM 773 N N . ALA A 1 106 ? 4.5 38 14.906 1 82.69 106 ALA A N 1
ATOM 774 C CA . ALA A 1 106 ? 5.312 39.188 14.984 1 82.69 106 ALA A CA 1
ATOM 775 C C . ALA A 1 106 ? 4.453 40.438 15.281 1 82.69 106 ALA A C 1
ATOM 777 O O . ALA A 1 106 ? 4.902 41.375 15.938 1 82.69 106 ALA A O 1
ATOM 778 N N . ALA A 1 107 ? 3.348 40.469 14.812 1 69.38 107 ALA A N 1
ATOM 779 C CA . ALA A 1 107 ? 2.465 41.625 15 1 69.38 107 ALA A CA 1
ATOM 780 C C . ALA A 1 107 ? 2.143 41.812 16.484 1 69.38 107 ALA A C 1
ATOM 782 O O . ALA A 1 107 ? 1.818 42.938 16.906 1 69.38 107 ALA A O 1
ATOM 783 N N . ASP A 1 108 ? 2.232 40.812 17.156 1 64.69 108 ASP A N 1
ATOM 784 C CA . ASP A 1 108 ? 2.006 40.875 18.594 1 64.69 108 ASP A CA 1
ATOM 785 C C . ASP A 1 108 ? 2.973 39.938 19.344 1 64.69 108 ASP A C 1
ATOM 787 O O . ASP A 1 108 ? 2.686 38.781 19.531 1 64.69 108 ASP A O 1
ATOM 791 N N . PRO A 1 109 ? 4.203 40.469 19.438 1 54.34 109 PRO A N 1
ATOM 792 C CA . PRO A 1 109 ? 5.27 39.656 19.984 1 54.34 109 PRO A CA 1
ATOM 793 C C . PRO A 1 109 ? 4.848 38.938 21.281 1 54.34 109 PRO A C 1
ATOM 795 O O . PRO A 1 109 ? 4.93 39.5 22.359 1 54.34 109 PRO A O 1
ATOM 798 N N . HIS A 1 110 ? 3.551 38.375 21.219 1 55.72 110 HIS A N 1
ATOM 799 C CA . HIS A 1 110 ? 3.203 37.656 22.438 1 55.72 110 HIS A CA 1
ATOM 800 C C . HIS A 1 110 ? 4.188 36.531 22.703 1 55.72 110 HIS A C 1
ATOM 802 O O . HIS A 1 110 ? 4.57 35.781 21.797 1 55.72 110 HIS A O 1
ATOM 808 N N . GLN A 1 111 ? 5.004 36.562 23.734 1 62.47 111 GLN A N 1
ATOM 809 C CA . GLN A 1 111 ? 6.133 35.844 24.328 1 62.47 111 GLN A CA 1
ATOM 810 C C . GLN A 1 111 ? 5.766 34.406 24.656 1 62.47 111 GLN A C 1
ATOM 812 O O . GLN A 1 111 ? 4.723 34.156 25.266 1 62.47 111 GLN A O 1
ATOM 817 N N . GLY A 1 112 ? 6.184 33.469 23.781 1 84.31 112 GLY A N 1
ATOM 818 C CA . GLY A 1 112 ? 6.418 32.125 24.328 1 84.31 112 GLY A CA 1
ATOM 819 C C . GLY A 1 112 ? 5.68 31.031 23.594 1 84.31 112 GLY A C 1
ATOM 820 O O . GLY A 1 112 ? 5.73 29.859 23.984 1 84.31 112 GLY A O 1
ATOM 821 N N . ILE A 1 113 ? 4.734 31.531 22.594 1 91.25 113 ILE A N 1
ATOM 822 C CA . ILE A 1 113 ? 4.09 30.453 21.844 1 91.25 113 ILE A CA 1
ATOM 823 C C . ILE A 1 113 ? 5.129 29.734 20.984 1 91.25 113 ILE A C 1
ATOM 825 O O . ILE A 1 113 ? 5.867 30.375 20.219 1 91.25 113 ILE A O 1
ATOM 829 N N . ARG A 1 114 ? 5.246 28.469 21.156 1 95.5 114 ARG A N 1
ATOM 830 C CA . ARG A 1 114 ? 6.094 27.641 20.312 1 95.5 114 ARG A CA 1
ATOM 831 C C . ARG A 1 114 ? 5.262 26.875 19.297 1 95.5 114 ARG A C 1
ATOM 833 O O . ARG A 1 114 ? 4.102 26.547 19.547 1 95.5 114 ARG A O 1
ATOM 840 N N . HIS A 1 115 ? 5.867 26.672 18.156 1 97.12 115 HIS A N 1
ATOM 841 C CA . HIS A 1 115 ? 5.027 26.094 17.109 1 97.12 115 HIS A CA 1
ATOM 842 C C . HIS A 1 115 ? 5.848 25.203 16.188 1 97.12 115 HIS A C 1
ATOM 844 O O . HIS A 1 115 ? 7.059 25.375 16.047 1 97.12 115 HIS A O 1
ATOM 850 N N . LEU A 1 116 ? 5.172 24.203 15.641 1 98.44 116 LEU A N 1
ATOM 851 C CA . LEU A 1 116 ? 5.664 23.266 14.641 1 98.44 116 LEU A CA 1
ATOM 852 C C . LEU A 1 116 ? 4.605 23 13.57 1 98.44 116 LEU A C 1
ATOM 854 O O . LEU A 1 116 ? 3.424 22.844 13.891 1 98.44 116 LEU A O 1
ATOM 858 N N . SER A 1 117 ? 5.039 22.969 12.312 1 98.56 117 SER A N 1
ATOM 859 C CA . SER A 1 117 ? 4.121 22.672 11.219 1 98.56 117 SER A CA 1
ATOM 860 C C . SER A 1 117 ? 4.273 21.234 10.742 1 98.56 117 SER A C 1
ATOM 862 O O . SER A 1 117 ? 5.391 20.766 10.516 1 98.56 117 SER A O 1
ATOM 864 N N . LEU A 1 118 ? 3.123 20.547 10.633 1 98.5 118 LEU A N 1
ATOM 865 C CA . LEU A 1 118 ? 3.045 19.156 10.156 1 98.5 118 LEU A CA 1
ATOM 866 C C . LEU A 1 118 ? 2.096 19.047 8.969 1 98.5 118 LEU A C 1
ATOM 868 O O . LEU A 1 118 ? 1.161 19.844 8.844 1 98.5 118 LEU A O 1
ATOM 872 N N . LEU A 1 119 ? 2.352 18.078 8.156 1 97.81 119 LEU A N 1
ATOM 873 C CA . LEU A 1 119 ? 1.404 17.625 7.141 1 97.81 119 LEU A CA 1
ATOM 874 C C . LEU A 1 119 ? 1.18 16.109 7.238 1 97.81 119 LEU A C 1
ATOM 876 O O . LEU A 1 119 ? 1.964 15.336 6.699 1 97.81 119 LEU A O 1
ATOM 880 N N . PRO A 1 120 ? 0.147 15.695 7.922 1 98 120 PRO A N 1
ATOM 881 C CA . PRO A 1 120 ? -0.174 14.273 8.039 1 98 120 PRO A CA 1
ATOM 882 C C . PRO A 1 120 ? -1.135 13.797 6.957 1 98 120 PRO A C 1
ATOM 884 O O . PRO A 1 120 ? -1.614 14.594 6.152 1 98 120 PRO A O 1
ATOM 887 N N . ASN A 1 121 ? -1.282 12.469 6.895 1 97.81 121 ASN A N 1
ATOM 888 C CA . ASN A 1 121 ? -2.303 11.914 6.016 1 97.81 121 ASN A CA 1
ATOM 889 C C . ASN A 1 121 ? -3.252 10.984 6.77 1 97.81 121 ASN A C 1
ATOM 891 O O . ASN A 1 121 ? -3.004 10.648 7.926 1 97.81 121 ASN A O 1
ATOM 895 N N . LEU A 1 122 ? -4.363 10.625 6.234 1 97.38 122 LEU A N 1
ATOM 896 C CA . LEU A 1 122 ? -5.492 9.984 6.895 1 97.38 122 LEU A CA 1
ATOM 897 C C . LEU A 1 122 ? -5.098 8.617 7.438 1 97.38 122 LEU A C 1
ATOM 899 O O . LEU A 1 122 ? -5.613 8.18 8.469 1 97.38 122 LEU A O 1
ATOM 903 N N . PRO A 1 123 ? -4.164 7.922 6.848 1 98.31 123 PRO A N 1
ATOM 904 C CA . PRO A 1 123 ? -3.828 6.586 7.344 1 98.31 123 PRO A CA 1
ATOM 905 C C . PRO A 1 123 ? -3.266 6.613 8.766 1 98.31 123 PRO A C 1
ATOM 907 O O . PRO A 1 123 ? -3.1 5.559 9.383 1 98.31 123 PRO A O 1
ATOM 910 N N . CYS A 1 124 ? -2.971 7.785 9.32 1 98.19 124 CYS A N 1
ATOM 911 C CA . CYS A 1 124 ? -2.641 7.895 10.742 1 98.19 124 CYS A CA 1
ATOM 912 C C . CYS A 1 124 ? -3.725 7.266 11.602 1 98.19 124 CYS A C 1
ATOM 914 O O . CYS A 1 124 ? -3.441 6.77 12.695 1 98.19 124 CYS A O 1
ATOM 916 N N . GLN A 1 125 ? -4.91 7.238 11.078 1 96.88 125 GLN A N 1
ATOM 917 C CA . GLN A 1 125 ? -6.062 6.707 11.789 1 96.88 125 GLN A CA 1
ATOM 918 C C . GLN A 1 125 ? -5.855 5.242 12.164 1 96.88 125 GLN A C 1
ATOM 920 O O . GLN A 1 125 ? -6.371 4.773 13.18 1 96.88 125 GLN A O 1
ATOM 925 N N . VAL A 1 126 ? -5.047 4.527 11.328 1 96.88 126 VAL A N 1
ATOM 926 C CA . VAL A 1 126 ? -4.832 3.104 11.555 1 96.88 126 VAL A CA 1
ATOM 927 C C . VAL A 1 126 ? -3.35 2.836 11.797 1 96.88 126 VAL A C 1
ATOM 929 O O . VAL A 1 126 ? -2.842 1.761 11.469 1 96.88 126 VAL A O 1
ATOM 932 N N . ALA A 1 127 ? -2.688 3.824 12.188 1 97.38 127 ALA A N 1
ATOM 933 C CA . ALA A 1 127 ? -1.284 3.76 12.586 1 97.38 127 ALA A CA 1
ATOM 934 C C . ALA A 1 127 ? -0.398 3.371 11.406 1 97.38 127 ALA A C 1
ATOM 936 O O . ALA A 1 127 ? 0.574 2.629 11.57 1 97.38 127 ALA A O 1
ATOM 937 N N . ARG A 1 128 ? -0.783 3.809 10.234 1 97.56 128 ARG A N 1
ATOM 938 C CA . ARG A 1 128 ? -0.009 3.576 9.023 1 97.56 128 ARG A CA 1
ATOM 939 C C . ARG A 1 128 ? 0.182 4.871 8.242 1 97.56 128 ARG A C 1
ATOM 941 O O . ARG A 1 128 ? 0.225 4.855 7.008 1 97.56 128 ARG A O 1
ATOM 948 N N . GLY A 1 129 ? 0.25 5.922 8.945 1 98.44 129 GLY A N 1
ATOM 949 C CA . GLY A 1 129 ? 0.293 7.227 8.305 1 98.44 129 GLY A CA 1
ATOM 950 C C . GLY A 1 129 ? 1.697 7.66 7.926 1 98.44 129 GLY A C 1
ATOM 951 O O . GLY A 1 129 ? 2.668 6.957 8.211 1 98.44 129 GLY A O 1
ATOM 952 N N . VAL A 1 130 ? 1.755 8.727 7.223 1 98.69 130 VAL A N 1
ATOM 953 C CA . VAL A 1 130 ? 2.951 9.523 6.973 1 98.69 130 VAL A CA 1
ATOM 954 C C . VAL A 1 130 ? 2.74 10.945 7.477 1 98.69 130 VAL A C 1
ATOM 956 O O . VAL A 1 130 ? 1.671 11.531 7.281 1 98.69 130 VAL A O 1
ATOM 959 N N . ILE A 1 131 ? 3.707 11.461 8.211 1 98.69 131 ILE A N 1
ATOM 960 C CA . ILE A 1 131 ? 3.66 12.844 8.672 1 98.69 131 ILE A CA 1
ATOM 961 C C . ILE A 1 131 ? 4.93 13.578 8.242 1 98.69 131 ILE A C 1
ATOM 963 O O . ILE A 1 131 ? 6.039 13.141 8.555 1 98.69 131 ILE A O 1
ATOM 967 N N . ILE A 1 132 ? 4.734 14.602 7.516 1 98.62 132 ILE A N 1
ATOM 968 C CA . ILE A 1 132 ? 5.84 15.492 7.184 1 98.62 132 ILE A CA 1
ATOM 969 C C . ILE A 1 132 ? 5.957 16.594 8.242 1 98.62 132 ILE A C 1
ATOM 971 O O . ILE A 1 132 ? 4.992 17.312 8.5 1 98.62 132 ILE A O 1
ATOM 975 N N . ALA A 1 133 ? 7.074 16.688 8.883 1 98.69 133 ALA A N 1
ATOM 976 C CA . ALA A 1 133 ? 7.34 17.719 9.875 1 98.69 133 ALA A CA 1
ATOM 977 C C . ALA A 1 133 ? 8.336 18.75 9.336 1 98.69 133 ALA A C 1
ATOM 979 O O . ALA A 1 133 ? 9.383 18.375 8.789 1 98.69 133 ALA A O 1
ATOM 980 N N . GLU A 1 134 ? 7.973 19.969 9.5 1 98.5 134 GLU A N 1
ATOM 981 C CA . GLU A 1 134 ? 8.906 21.016 9.086 1 98.5 134 GLU A CA 1
ATOM 982 C C . GLU A 1 134 ? 10.133 21.062 9.992 1 98.5 134 GLU A C 1
ATOM 984 O O . GLU A 1 134 ? 10.008 21 11.219 1 98.5 134 GLU A O 1
ATOM 989 N N . ALA A 1 135 ? 11.281 21.156 9.391 1 98.31 135 ALA A N 1
ATOM 990 C CA . ALA A 1 135 ? 12.523 21.188 10.156 1 98.31 135 ALA A CA 1
ATOM 991 C C . ALA A 1 135 ? 12.602 22.438 11.031 1 98.31 135 ALA A C 1
ATOM 993 O O . ALA A 1 135 ? 13.023 22.375 12.188 1 98.31 135 ALA A O 1
ATOM 994 N N . ARG A 1 136 ? 12.219 23.594 10.422 1 98.12 136 ARG A N 1
ATOM 995 C CA . ARG A 1 136 ? 12.195 24.844 11.172 1 98.12 136 ARG A CA 1
ATOM 996 C C . ARG A 1 136 ? 11.008 24.891 12.125 1 98.12 136 ARG A C 1
ATOM 998 O O . ARG A 1 136 ? 9.867 24.656 11.719 1 98.12 136 ARG A O 1
ATOM 1005 N N . HIS A 1 137 ? 11.281 25.109 13.336 1 97.81 137 HIS A N 1
ATOM 1006 C CA . HIS A 1 137 ? 10.258 25.188 14.367 1 97.81 137 HIS A CA 1
ATOM 1007 C C . HIS A 1 137 ? 10.773 25.969 15.586 1 97.81 137 HIS A C 1
ATOM 1009 O O . HIS A 1 137 ? 11.938 26.359 15.625 1 97.81 137 HIS A O 1
ATOM 1015 N N . THR A 1 138 ? 9.906 26.188 16.516 1 96.62 138 THR A N 1
ATOM 1016 C CA . THR A 1 138 ? 10.328 26.984 17.672 1 96.62 138 THR A CA 1
ATOM 1017 C C . THR A 1 138 ? 10.203 26.172 18.953 1 96.62 138 THR A C 1
ATOM 1019 O O . THR A 1 138 ? 10.289 26.734 20.062 1 96.62 138 THR A O 1
ATOM 1022 N N . LEU A 1 139 ? 10.031 24.891 18.859 1 97.56 139 LEU A N 1
ATOM 1023 C CA . LEU A 1 139 ? 9.883 24.031 20.031 1 97.56 139 LEU A CA 1
ATOM 1024 C C . LEU A 1 139 ? 11.211 23.891 20.766 1 97.56 139 LEU A C 1
ATOM 1026 O O . LEU A 1 139 ? 12.281 23.938 20.141 1 97.56 139 LEU A O 1
ATOM 1030 N N . HIS A 1 140 ? 11.07 23.734 22.047 1 97.12 140 HIS A N 1
ATOM 1031 C CA . HIS A 1 140 ? 12.25 23.266 22.781 1 97.12 140 HIS A CA 1
ATOM 1032 C C . HIS A 1 140 ? 12.641 21.859 22.359 1 97.12 140 HIS A C 1
ATOM 1034 O O . HIS A 1 140 ? 11.797 21.078 21.891 1 97.12 140 HIS A O 1
ATOM 1040 N N . HIS A 1 141 ? 13.906 21.547 22.547 1 97.5 141 HIS A N 1
ATOM 1041 C CA . HIS A 1 141 ? 14.445 20.281 22.094 1 97.5 141 HIS A CA 1
ATOM 1042 C C . HIS A 1 141 ? 13.672 19.109 22.703 1 97.5 141 HIS A C 1
ATOM 1044 O O . HIS A 1 141 ? 13.305 18.172 22 1 97.5 141 HIS A O 1
ATOM 1050 N N . ASP A 1 142 ? 13.422 19.188 23.922 1 97.19 142 ASP A N 1
ATOM 1051 C CA . ASP A 1 142 ? 12.734 18.094 24.625 1 97.19 142 ASP A CA 1
ATOM 1052 C C . ASP A 1 142 ? 11.289 17.984 24.156 1 97.19 142 ASP A C 1
ATOM 1054 O O . ASP A 1 142 ? 10.75 16.875 24.047 1 97.19 142 ASP A O 1
ATOM 1058 N N . GLU A 1 143 ? 10.641 19.125 23.922 1 96.81 143 GLU A N 1
ATOM 1059 C CA . GLU A 1 143 ? 9.273 19.141 23.406 1 96.81 143 GLU A CA 1
ATOM 1060 C C . GLU A 1 143 ? 9.203 18.484 22.031 1 96.81 143 GLU A C 1
ATOM 1062 O O . GLU A 1 143 ? 8.312 17.672 21.766 1 96.81 143 GLU A O 1
ATOM 1067 N N . HIS A 1 144 ? 10.133 18.875 21.25 1 98.25 144 HIS A N 1
ATOM 1068 C CA . HIS A 1 144 ? 10.188 18.375 19.891 1 98.25 144 HIS A CA 1
ATOM 1069 C C . HIS A 1 144 ? 10.398 16.859 19.859 1 98.25 144 HIS A C 1
ATOM 1071 O O . HIS A 1 144 ? 9.68 16.141 19.172 1 98.25 144 HIS A O 1
ATOM 1077 N N . ALA A 1 145 ? 11.32 16.391 20.594 1 98.25 145 ALA A N 1
ATOM 1078 C CA . ALA A 1 145 ? 11.625 14.969 20.672 1 98.25 145 ALA A CA 1
ATOM 1079 C C . ALA A 1 145 ? 10.43 14.172 21.172 1 98.25 145 ALA A C 1
ATOM 1081 O O . ALA A 1 145 ? 10.117 13.102 20.656 1 98.25 145 ALA A O 1
ATOM 1082 N N . ALA A 1 146 ? 9.82 14.703 22.188 1 98.06 146 ALA A N 1
ATOM 1083 C CA . ALA A 1 146 ? 8.664 14.023 22.766 1 98.06 146 ALA A CA 1
ATOM 1084 C C . ALA A 1 146 ? 7.512 13.961 21.766 1 98.06 146 ALA A C 1
ATOM 1086 O O . ALA A 1 146 ? 6.848 12.93 21.641 1 98.06 146 ALA A O 1
ATOM 1087 N N . LEU A 1 147 ? 7.281 15.023 21.109 1 98.31 147 LEU A N 1
ATOM 1088 C CA . LEU A 1 147 ? 6.199 15.078 20.125 1 98.31 147 LEU A CA 1
ATOM 1089 C C . LEU A 1 147 ? 6.441 14.086 19 1 98.31 147 LEU A C 1
ATOM 1091 O O . LEU A 1 147 ? 5.535 13.344 18.609 1 98.31 147 LEU A O 1
ATOM 1095 N N . LEU A 1 148 ? 7.637 14.086 18.469 1 98.5 148 LEU A N 1
ATOM 1096 C CA . LEU A 1 148 ? 7.953 13.164 17.375 1 98.5 148 LEU A CA 1
ATOM 1097 C C . LEU A 1 148 ? 7.789 11.719 17.828 1 98.5 148 LEU A C 1
ATOM 1099 O O . LEU A 1 148 ? 7.34 10.875 17.047 1 98.5 148 LEU A O 1
ATOM 1103 N N . ALA A 1 149 ? 8.188 11.469 19.031 1 98.25 149 ALA A N 1
ATOM 1104 C CA . ALA A 1 149 ? 8.039 10.117 19.562 1 98.25 149 ALA A CA 1
ATOM 1105 C C . ALA A 1 149 ? 6.574 9.695 19.594 1 98.25 149 ALA A C 1
ATOM 1107 O O . ALA A 1 149 ? 6.238 8.562 19.234 1 98.25 149 ALA A O 1
ATOM 1108 N N . VAL A 1 150 ? 5.711 10.586 19.969 1 98.25 150 VAL A N 1
ATOM 1109 C CA . VAL A 1 150 ? 4.277 10.32 20.016 1 98.25 150 VAL A CA 1
ATOM 1110 C C . VAL A 1 150 ? 3.742 10.102 18.609 1 98.25 150 VAL A C 1
ATOM 1112 O O . VAL A 1 150 ? 3.018 9.133 18.359 1 98.25 150 VAL A O 1
ATOM 1115 N N . LEU A 1 151 ? 4.16 10.938 17.688 1 98.69 151 LEU A N 1
ATOM 1116 C CA . LEU A 1 151 ? 3.664 10.883 16.312 1 98.69 151 LEU A CA 1
ATOM 1117 C C . LEU A 1 151 ? 4.152 9.625 15.602 1 98.69 151 LEU A C 1
ATOM 1119 O O . LEU A 1 151 ? 3.441 9.055 14.773 1 98.69 151 LEU A O 1
ATOM 1123 N N . ARG A 1 152 ? 5.344 9.148 15.938 1 98.5 152 ARG A N 1
ATOM 1124 C CA . ARG A 1 152 ? 5.949 7.988 15.297 1 98.5 152 ARG A CA 1
ATOM 1125 C C . ARG A 1 152 ? 5.207 6.707 15.664 1 98.5 152 ARG A C 1
ATOM 1127 O O . ARG A 1 152 ? 5.371 5.68 15 1 98.5 152 ARG A O 1
ATOM 1134 N N . THR A 1 153 ? 4.316 6.785 16.641 1 98.38 153 THR A N 1
ATOM 1135 C CA . THR A 1 153 ? 3.512 5.621 16.984 1 98.38 153 THR A CA 1
ATOM 1136 C C . THR A 1 153 ? 2.441 5.367 15.93 1 98.38 153 THR A C 1
ATOM 1138 O O . THR A 1 153 ? 1.923 4.258 15.812 1 98.38 153 THR A O 1
ATOM 1141 N N . VAL A 1 154 ? 2.129 6.387 15.086 1 98.38 154 VAL A N 1
ATOM 1142 C CA . VAL A 1 154 ? 0.998 6.215 14.18 1 98.38 154 VAL A CA 1
ATOM 1143 C C . VAL A 1 154 ? 1.43 6.535 12.75 1 98.38 154 VAL A C 1
ATOM 1145 O O . VAL A 1 154 ? 0.627 6.445 11.82 1 98.38 154 VAL A O 1
ATOM 1148 N N . ALA A 1 155 ? 2.691 6.902 12.562 1 98.62 155 ALA A N 1
ATOM 1149 C CA . ALA A 1 155 ? 3.092 7.332 11.227 1 98.62 155 ALA A CA 1
ATOM 1150 C C . ALA A 1 155 ? 4.602 7.23 11.047 1 98.62 155 ALA A C 1
ATOM 1152 O O . ALA A 1 155 ? 5.352 7.227 12.023 1 98.62 155 ALA A O 1
ATOM 1153 N N . GLN A 1 156 ? 5.031 7 9.844 1 97.81 156 GLN A N 1
ATOM 1154 C CA . GLN A 1 156 ? 6.387 7.375 9.461 1 97.81 156 GLN A CA 1
ATOM 1155 C C . GLN A 1 156 ? 6.547 8.891 9.414 1 97.81 156 GLN A C 1
ATOM 1157 O O . GLN A 1 156 ? 5.875 9.57 8.625 1 97.81 156 GLN A O 1
ATOM 1162 N N . VAL A 1 157 ? 7.387 9.453 10.305 1 98.44 157 VAL A N 1
ATOM 1163 C CA . VAL A 1 157 ? 7.574 10.898 10.367 1 98.44 157 VAL A CA 1
ATOM 1164 C C . VAL A 1 157 ? 8.844 11.297 9.609 1 98.44 157 VAL A C 1
ATOM 1166 O O . VAL A 1 157 ? 9.914 10.734 9.852 1 98.44 157 VAL A O 1
ATOM 1169 N N . GLU A 1 158 ? 8.695 12.18 8.727 1 97.56 158 GLU A N 1
ATOM 1170 C CA . GLU A 1 158 ? 9.844 12.711 7.988 1 97.56 158 GLU A CA 1
ATOM 1171 C C . GLU A 1 158 ? 10.016 14.203 8.25 1 97.56 158 GLU A C 1
ATOM 1173 O O . GLU A 1 158 ? 9.094 14.992 8.023 1 97.56 158 GLU A O 1
ATOM 1178 N N . VAL A 1 159 ? 11.18 14.562 8.727 1 97.62 159 VAL A N 1
ATOM 1179 C CA . VAL A 1 159 ? 11.508 15.969 8.914 1 97.62 159 VAL A CA 1
ATOM 1180 C C . VAL A 1 159 ? 12.102 16.531 7.625 1 97.62 159 VAL A C 1
ATOM 1182 O O . VAL A 1 159 ? 13.078 15.992 7.094 1 97.62 159 VAL A O 1
ATOM 1185 N N . VAL A 1 160 ? 11.531 17.578 7.18 1 97.62 160 VAL A N 1
ATOM 1186 C CA . VAL A 1 160 ? 11.938 18.109 5.883 1 97.62 160 VAL A CA 1
ATOM 1187 C C . VAL A 1 160 ? 12.18 19.609 5.984 1 97.62 160 VAL A C 1
ATOM 1189 O O . VAL A 1 160 ? 11.523 20.297 6.773 1 97.62 160 VAL A O 1
ATOM 1192 N N . ASP A 1 161 ? 13.102 20.094 5.156 1 97.81 161 ASP A N 1
ATOM 1193 C CA . ASP A 1 161 ? 13.32 21.531 5.059 1 97.81 161 ASP A CA 1
ATOM 1194 C C . ASP A 1 161 ? 12.086 22.25 4.508 1 97.81 161 ASP A C 1
ATOM 1196 O O . ASP A 1 161 ? 11.344 21.672 3.707 1 97.81 161 ASP A O 1
ATOM 1200 N N . THR A 1 162 ? 11.953 23.516 4.895 1 97.44 162 THR A N 1
ATOM 1201 C CA . THR A 1 162 ? 10.797 24.297 4.473 1 97.44 162 THR A CA 1
ATOM 1202 C C . THR A 1 162 ? 10.664 24.297 2.953 1 97.44 162 THR A C 1
ATOM 1204 O O . THR A 1 162 ? 9.555 24.266 2.424 1 97.44 162 THR A O 1
ATOM 1207 N N . ALA A 1 163 ? 11.781 24.281 2.275 1 96.62 163 ALA A N 1
ATOM 1208 C CA . ALA A 1 163 ? 11.797 24.375 0.817 1 96.62 163 ALA A CA 1
ATOM 1209 C C . ALA A 1 163 ? 11.094 23.172 0.194 1 96.62 163 ALA A C 1
ATOM 1211 O O . ALA A 1 163 ? 10.586 23.25 -0.927 1 96.62 163 ALA A O 1
ATOM 1212 N N . TYR A 1 164 ? 11.031 22.047 0.866 1 97.31 164 TYR A N 1
ATOM 1213 C CA . TYR A 1 164 ? 10.492 20.812 0.307 1 97.31 164 TYR A CA 1
ATOM 1214 C C . TYR A 1 164 ? 9.219 20.391 1.038 1 97.31 164 TYR A C 1
ATOM 1216 O O . TYR A 1 164 ? 8.672 19.312 0.78 1 97.31 164 TYR A O 1
ATOM 1224 N N . PHE A 1 165 ? 8.734 21.234 1.949 1 97.12 165 PHE A N 1
ATOM 1225 C CA . PHE A 1 165 ? 7.598 20.922 2.807 1 97.12 165 PHE A CA 1
ATOM 1226 C C . PHE A 1 165 ? 6.336 20.719 1.976 1 97.12 165 PHE A C 1
ATOM 1228 O O . PHE A 1 165 ? 5.621 19.734 2.16 1 97.12 165 PHE A O 1
ATOM 1235 N N . ALA A 1 166 ? 6.148 21.516 1.014 1 95.69 166 ALA A N 1
ATOM 1236 C CA . ALA A 1 166 ? 4.945 21.469 0.191 1 95.69 166 ALA A CA 1
ATOM 1237 C C . ALA A 1 166 ? 4.922 20.219 -0.68 1 95.69 166 ALA A C 1
ATOM 1239 O O . ALA A 1 166 ? 3.92 19.5 -0.726 1 95.69 166 ALA A O 1
ATOM 1240 N N . ILE A 1 167 ? 6.043 19.938 -1.365 1 97.62 167 ILE A N 1
ATOM 1241 C CA . ILE A 1 167 ? 6.086 18.797 -2.279 1 97.62 167 ILE A CA 1
ATOM 1242 C C . ILE A 1 167 ? 6 17.5 -1.488 1 97.62 167 ILE A C 1
ATOM 1244 O O . ILE A 1 167 ? 5.328 16.547 -1.909 1 97.62 167 ILE A O 1
ATOM 1248 N N . ALA A 1 168 ? 6.641 17.422 -0.333 1 98.19 168 ALA A N 1
ATOM 1249 C CA . ALA A 1 168 ? 6.516 16.25 0.52 1 98.19 168 ALA A CA 1
ATOM 1250 C C . ALA A 1 168 ? 5.07 16.031 0.954 1 98.19 168 ALA A C 1
ATOM 1252 O O . ALA A 1 168 ? 4.59 14.891 0.999 1 98.19 168 ALA A O 1
ATOM 1253 N N . GLY A 1 169 ? 4.402 17.109 1.195 1 96.94 169 GLY A N 1
ATOM 1254 C CA . GLY A 1 169 ? 2.994 17.062 1.562 1 96.94 169 GLY A CA 1
ATOM 1255 C C . GLY A 1 169 ? 2.109 16.516 0.458 1 96.94 169 GLY A C 1
ATOM 1256 O O . GLY A 1 169 ? 1.145 15.797 0.728 1 96.94 169 GLY A O 1
ATOM 1257 N N . VAL A 1 170 ? 2.471 16.891 -0.723 1 97.81 170 VAL A N 1
ATOM 1258 C CA . VAL A 1 170 ? 1.679 16.406 -1.849 1 97.81 170 VAL A CA 1
ATOM 1259 C C . VAL A 1 170 ? 1.884 14.898 -2.016 1 97.81 170 VAL A C 1
ATOM 1261 O O . VAL A 1 170 ? 0.917 14.141 -2.137 1 97.81 170 VAL A O 1
ATOM 1264 N N . ILE A 1 171 ? 3.133 14.414 -1.942 1 98.5 171 ILE A N 1
ATOM 1265 C CA . ILE A 1 171 ? 3.459 13.008 -2.164 1 98.5 171 ILE A CA 1
ATOM 1266 C C . ILE A 1 171 ? 2.854 12.156 -1.052 1 98.5 171 ILE A C 1
ATOM 1268 O O . ILE A 1 171 ? 2.398 11.039 -1.297 1 98.5 171 ILE A O 1
ATOM 1272 N N . ALA A 1 172 ? 2.75 12.703 0.139 1 97.75 172 ALA A N 1
ATOM 1273 C CA . ALA A 1 172 ? 2.32 11.898 1.279 1 97.75 172 ALA A CA 1
ATOM 1274 C C . ALA A 1 172 ? 0.863 12.18 1.632 1 97.75 172 ALA A C 1
ATOM 1276 O O . ALA A 1 172 ? 0.172 11.32 2.188 1 97.75 172 ALA A O 1
ATOM 1277 N N . GLY A 1 173 ? 0.377 13.32 1.271 1 96.62 173 GLY A N 1
ATOM 1278 C CA . GLY A 1 173 ? -0.906 13.773 1.783 1 96.62 173 GLY A CA 1
ATOM 1279 C C . GLY A 1 173 ? -1.992 13.805 0.725 1 96.62 173 GLY A C 1
ATOM 1280 O O . GLY A 1 173 ? -3.146 13.469 1 1 96.62 173 GLY A O 1
ATOM 1281 N N . CYS A 1 174 ? -1.668 14.234 -0.449 1 97.31 174 CYS A N 1
ATOM 1282 C CA . CYS A 1 174 ? -2.631 14.281 -1.543 1 97.31 174 CYS A CA 1
ATOM 1283 C C . CYS A 1 174 ? -2.717 12.93 -2.246 1 97.31 174 CYS A C 1
ATOM 1285 O O . CYS A 1 174 ? -3.803 12.492 -2.631 1 97.31 174 CYS A O 1
ATOM 1287 N N . ALA A 1 175 ? -1.622 12.273 -2.354 1 98.56 175 ALA A N 1
ATOM 1288 C CA . ALA A 1 175 ? -1.456 11.094 -3.201 1 98.56 175 ALA A CA 1
ATOM 1289 C C . ALA A 1 175 ? -2.32 9.938 -2.705 1 98.56 175 ALA A C 1
ATOM 1291 O O . ALA A 1 175 ? -2.623 9.016 -3.463 1 98.56 175 ALA A O 1
ATOM 1292 N N . PRO A 1 176 ? -2.734 9.891 -1.414 1 98.69 176 PRO A N 1
ATOM 1293 C CA . PRO A 1 176 ? -3.711 8.859 -1.051 1 98.69 176 PRO A CA 1
ATOM 1294 C C . PRO A 1 176 ? -4.953 8.883 -1.938 1 98.69 176 PRO A C 1
ATOM 1296 O O . PRO A 1 176 ? -5.512 7.832 -2.258 1 98.69 176 PRO A O 1
ATOM 1299 N N . ALA A 1 177 ? -5.391 10.062 -2.309 1 98.62 177 ALA A N 1
ATOM 1300 C CA . ALA A 1 177 ? -6.523 10.164 -3.223 1 98.62 177 ALA A CA 1
ATOM 1301 C C . ALA A 1 177 ? -6.18 9.594 -4.594 1 98.62 177 ALA A C 1
ATOM 1303 O O . ALA A 1 177 ? -7.023 8.977 -5.25 1 98.62 177 ALA A O 1
ATOM 1304 N N . PHE A 1 178 ? -4.926 9.797 -5.066 1 98.81 178 PHE A N 1
ATOM 1305 C CA . PHE A 1 178 ? -4.465 9.234 -6.332 1 98.81 178 PHE A CA 1
ATOM 1306 C C . PHE A 1 178 ? -4.453 7.711 -6.27 1 98.81 178 PHE A C 1
ATOM 1308 O O . PHE A 1 178 ? -4.891 7.039 -7.207 1 98.81 178 PHE A O 1
ATOM 1315 N N . ALA A 1 179 ? -3.961 7.219 -5.152 1 98.81 179 ALA A N 1
ATOM 1316 C CA . ALA A 1 179 ? -3.928 5.773 -4.926 1 98.81 179 ALA A CA 1
ATOM 1317 C C . ALA A 1 179 ? -5.336 5.188 -4.918 1 98.81 179 ALA A C 1
ATOM 1319 O O . ALA A 1 179 ? -5.566 4.102 -5.453 1 98.81 179 ALA A O 1
ATOM 1320 N N . ALA A 1 180 ? -6.25 5.895 -4.285 1 98.75 180 ALA A N 1
ATOM 1321 C CA . ALA A 1 180 ? -7.641 5.445 -4.258 1 98.75 180 ALA A CA 1
ATOM 1322 C C . ALA A 1 180 ? -8.211 5.332 -5.668 1 98.75 180 ALA A C 1
ATOM 1324 O O . ALA A 1 180 ? -8.898 4.359 -5.992 1 98.75 180 ALA A O 1
ATOM 1325 N N . GLN A 1 181 ? -7.91 6.293 -6.512 1 98.69 181 GLN A N 1
ATOM 1326 C CA . GLN A 1 181 ? -8.367 6.238 -7.898 1 98.69 181 GLN A CA 1
ATOM 1327 C C . GLN A 1 181 ? -7.738 5.059 -8.633 1 98.69 181 GLN A C 1
ATOM 1329 O O . GLN A 1 181 ? -8.391 4.418 -9.461 1 98.69 181 GLN A O 1
ATOM 1334 N N . PHE A 1 182 ? -6.465 4.867 -8.344 1 98.81 182 PHE A N 1
ATOM 1335 C CA . PHE A 1 182 ? -5.75 3.734 -8.914 1 98.81 182 PHE A CA 1
ATOM 1336 C C . PHE A 1 182 ? -6.414 2.42 -8.531 1 98.81 182 PHE A C 1
ATOM 1338 O O . PHE A 1 182 ? -6.648 1.561 -9.383 1 98.81 182 PHE A O 1
ATOM 1345 N N . ILE A 1 183 ? -6.816 2.246 -7.285 1 98.75 183 ILE A N 1
ATOM 1346 C CA . ILE A 1 183 ? -7.496 1.059 -6.777 1 98.75 183 ILE A CA 1
ATOM 1347 C C . ILE A 1 183 ? -8.859 0.915 -7.453 1 98.75 183 ILE A C 1
ATOM 1349 O O . ILE A 1 183 ? -9.234 -0.18 -7.879 1 98.75 183 ILE A O 1
ATOM 1353 N N . GLU A 1 184 ? -9.578 2.033 -7.562 1 98.62 184 GLU A N 1
ATOM 1354 C CA . GLU A 1 184 ? -10.883 2.006 -8.219 1 98.62 184 GLU A CA 1
ATOM 1355 C C . GLU A 1 184 ? -10.766 1.518 -9.656 1 98.62 184 GLU A C 1
ATOM 1357 O O . GLU A 1 184 ? -11.57 0.698 -10.109 1 98.62 184 GLU A O 1
ATOM 1362 N N . ALA A 1 185 ? -9.805 2.037 -10.344 1 98.75 185 ALA A N 1
ATOM 1363 C CA . ALA A 1 185 ? -9.617 1.67 -11.75 1 98.75 185 ALA A CA 1
ATOM 1364 C C . ALA A 1 185 ? -9.289 0.186 -11.883 1 98.75 185 ALA A C 1
ATOM 1366 O O . ALA A 1 185 ? -9.828 -0.496 -12.758 1 98.75 185 ALA A O 1
ATOM 1367 N N . LEU A 1 186 ? -8.391 -0.351 -11.055 1 98.75 186 LEU A N 1
ATOM 1368 C CA . LEU A 1 186 ? -8.07 -1.773 -11.047 1 98.75 186 LEU A CA 1
ATOM 1369 C C . LEU A 1 186 ? -9.32 -2.611 -10.773 1 98.75 186 LEU A C 1
ATOM 1371 O O . LEU A 1 186 ? -9.562 -3.604 -11.461 1 98.75 186 LEU A O 1
ATOM 1375 N N . ALA A 1 187 ? -10.07 -2.162 -9.75 1 98.62 187 ALA A N 1
ATOM 1376 C CA . ALA A 1 187 ? -11.281 -2.893 -9.375 1 98.62 187 ALA A CA 1
ATOM 1377 C C . ALA A 1 187 ? -12.297 -2.893 -10.508 1 98.62 187 ALA A C 1
ATOM 1379 O O . ALA A 1 187 ? -12.922 -3.92 -10.797 1 98.62 187 ALA A O 1
ATOM 1380 N N . ASP A 1 188 ? 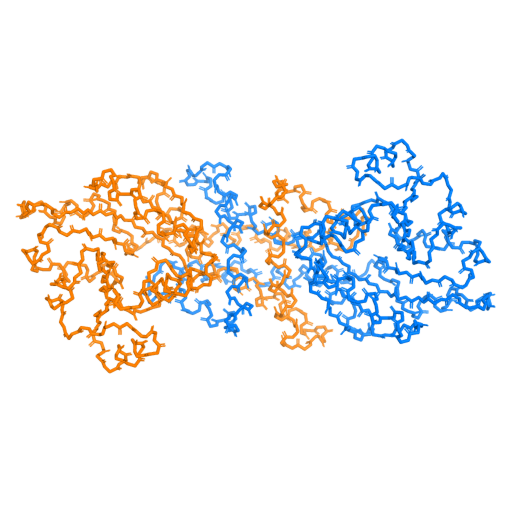-12.492 -1.732 -11.164 1 98.62 188 ASP A N 1
ATOM 1381 C CA . ASP A 1 188 ? -13.398 -1.653 -12.312 1 98.62 188 ASP A CA 1
ATOM 1382 C C . ASP A 1 188 ? -12.977 -2.631 -13.406 1 98.62 188 ASP A C 1
ATOM 1384 O O . ASP A 1 188 ? -13.82 -3.311 -13.992 1 98.62 188 ASP A O 1
ATOM 1388 N N . ALA A 1 189 ? -11.719 -2.648 -13.656 1 98.5 189 ALA A N 1
ATOM 1389 C CA . ALA A 1 189 ? -11.211 -3.592 -14.656 1 98.5 189 ALA A CA 1
ATOM 1390 C C . ALA A 1 189 ? -11.492 -5.031 -14.234 1 98.5 189 ALA A C 1
ATOM 1392 O O . ALA A 1 189 ? -11.883 -5.859 -15.062 1 98.5 189 ALA A O 1
ATOM 1393 N N . GLY A 1 190 ? -11.258 -5.379 -12.938 1 98.25 190 GLY A N 1
ATOM 1394 C CA . GLY A 1 190 ? -11.586 -6.703 -12.438 1 98.25 190 GLY A CA 1
ATOM 1395 C C . GLY A 1 190 ? -13.047 -7.066 -12.609 1 98.25 190 GLY A C 1
ATOM 1396 O O . GLY A 1 190 ? -13.367 -8.172 -13.062 1 98.25 190 GLY A O 1
ATOM 1397 N N . VAL A 1 191 ? -13.945 -6.145 -12.297 1 98.44 191 VAL A N 1
ATOM 1398 C CA . VAL A 1 191 ? -15.383 -6.355 -12.391 1 98.44 191 VAL A CA 1
ATOM 1399 C C . VAL A 1 191 ? -15.789 -6.559 -13.852 1 98.44 191 VAL A C 1
ATOM 1401 O O . VAL A 1 191 ? -16.656 -7.383 -14.156 1 98.44 191 VAL A O 1
ATOM 1404 N N . ARG A 1 192 ? -15.18 -5.809 -14.75 1 98.06 192 ARG A N 1
ATOM 1405 C CA . ARG A 1 192 ? -15.438 -5.961 -16.188 1 98.06 192 ARG A CA 1
ATOM 1406 C C . ARG A 1 192 ? -15.281 -7.414 -16.609 1 98.06 192 ARG A C 1
ATOM 1408 O O . ARG A 1 192 ? -16 -7.887 -17.5 1 98.06 192 ARG A O 1
ATOM 1415 N N . TYR A 1 193 ? -14.375 -8.109 -15.938 1 97.12 193 TYR A N 1
ATOM 1416 C CA . TYR A 1 193 ? -14.07 -9.477 -16.359 1 97.12 193 TYR A CA 1
ATOM 1417 C C . TYR A 1 193 ? -14.648 -10.484 -15.367 1 97.12 193 TYR A C 1
ATOM 1419 O O . TYR A 1 193 ? -14.227 -11.648 -15.344 1 97.12 193 TYR A O 1
ATOM 1427 N N . GLY A 1 194 ? -15.5 -9.984 -14.453 1 97.31 194 GLY A N 1
ATOM 1428 C CA . GLY A 1 194 ? -16.391 -10.922 -13.781 1 97.31 194 GLY A CA 1
ATOM 1429 C C . GLY A 1 194 ? -16.156 -11.008 -12.281 1 97.31 194 GLY A C 1
ATOM 1430 O O . GLY A 1 194 ? -16.891 -11.688 -11.57 1 97.31 194 GLY A O 1
ATOM 1431 N N . LEU A 1 195 ? -15.164 -10.359 -11.734 1 98.06 195 LEU A N 1
ATOM 1432 C CA . LEU A 1 195 ? -14.984 -10.367 -10.289 1 98.06 195 LEU A CA 1
ATOM 1433 C C . LEU A 1 195 ? -16.125 -9.633 -9.594 1 98.06 195 LEU A C 1
ATOM 1435 O O . LEU A 1 195 ? -16.594 -8.602 -10.086 1 98.06 195 LEU A O 1
ATOM 1439 N N . ALA A 1 196 ? -16.469 -10.18 -8.461 1 98.06 196 ALA A N 1
ATOM 1440 C CA . ALA A 1 196 ? -17.375 -9.414 -7.613 1 98.06 196 ALA A CA 1
ATOM 1441 C C . ALA A 1 196 ? -16.719 -8.109 -7.16 1 98.06 196 ALA A C 1
ATOM 1443 O O . ALA A 1 196 ? -15.516 -8.062 -6.906 1 98.06 196 ALA A O 1
ATOM 1444 N N . ARG A 1 197 ? -17.578 -7.078 -7.02 1 97.12 197 ARG A N 1
ATOM 1445 C CA . ARG A 1 197 ? -17.094 -5.734 -6.703 1 97.12 197 ARG A CA 1
ATOM 1446 C C . ARG A 1 197 ? -16.266 -5.738 -5.43 1 97.12 197 ARG A C 1
ATOM 1448 O O . ARG A 1 197 ? -15.156 -5.195 -5.406 1 97.12 197 ARG A O 1
ATOM 1455 N N . ASP A 1 198 ? -16.75 -6.324 -4.371 1 96.69 198 ASP A N 1
ATOM 1456 C CA . ASP A 1 198 ? -16.062 -6.348 -3.084 1 96.69 198 ASP A CA 1
ATOM 1457 C C . ASP A 1 198 ? -14.75 -7.121 -3.176 1 96.69 198 ASP A C 1
ATOM 1459 O O . ASP A 1 198 ? -13.742 -6.715 -2.594 1 96.69 198 ASP A O 1
ATOM 1463 N N . GLN A 1 199 ? -14.703 -8.219 -3.922 1 96.94 199 GLN A N 1
ATOM 1464 C CA . GLN A 1 199 ? -13.5 -9.008 -4.125 1 96.94 199 GLN A CA 1
ATOM 1465 C C . GLN A 1 199 ? -12.453 -8.219 -4.914 1 96.94 199 GLN A C 1
ATOM 1467 O O . GLN A 1 199 ? -11.258 -8.273 -4.598 1 96.94 199 GLN A O 1
ATOM 1472 N N . ALA A 1 200 ? -12.922 -7.512 -5.938 1 98 200 ALA A N 1
ATOM 1473 C CA . ALA A 1 200 ? -12.023 -6.703 -6.754 1 98 200 ALA A CA 1
ATOM 1474 C C . ALA A 1 200 ? -11.32 -5.641 -5.91 1 98 200 ALA A C 1
ATOM 1476 O O . ALA A 1 200 ? -10.109 -5.441 -6.031 1 98 200 ALA A O 1
ATOM 1477 N N . TYR A 1 201 ? -12.047 -4.977 -5.039 1 97.88 201 TYR A N 1
ATOM 1478 C CA . TYR A 1 201 ? -11.469 -3.969 -4.156 1 97.88 201 TYR A CA 1
ATOM 1479 C C . TYR A 1 201 ? -10.492 -4.602 -3.178 1 97.88 201 TYR A C 1
ATOM 1481 O O . TYR A 1 201 ? -9.398 -4.07 -2.953 1 97.88 201 TYR A O 1
ATOM 1489 N N . ARG A 1 202 ? -10.867 -5.707 -2.6 1 97.12 202 ARG A N 1
ATOM 1490 C CA . ARG A 1 202 ? -10.008 -6.391 -1.639 1 97.12 202 ARG A CA 1
ATOM 1491 C C . ARG A 1 202 ? -8.695 -6.816 -2.283 1 97.12 202 ARG A C 1
ATOM 1493 O O . ARG A 1 202 ? -7.621 -6.594 -1.722 1 97.12 202 ARG A O 1
ATOM 1500 N N . LEU A 1 203 ? -8.789 -7.355 -3.449 1 98.25 203 LEU A N 1
ATOM 1501 C CA . LEU A 1 203 ? -7.602 -7.805 -4.16 1 98.25 203 LEU A CA 1
ATOM 1502 C C . LEU A 1 203 ? -6.691 -6.629 -4.496 1 98.25 203 LEU A C 1
ATOM 1504 O O . LEU A 1 203 ? -5.484 -6.684 -4.25 1 98.25 203 LEU A O 1
ATOM 1508 N N . ALA A 1 204 ? -7.273 -5.566 -5.035 1 98.62 204 ALA A N 1
ATOM 1509 C CA . ALA A 1 204 ? -6.496 -4.395 -5.426 1 98.62 204 ALA A CA 1
ATOM 1510 C C . ALA A 1 204 ? -5.816 -3.758 -4.219 1 98.62 204 ALA A C 1
ATOM 1512 O O . ALA A 1 204 ? -4.633 -3.414 -4.273 1 98.62 204 ALA A O 1
ATOM 1513 N N . ALA A 1 205 ? -6.539 -3.635 -3.115 1 98.44 205 ALA A N 1
ATOM 1514 C CA . ALA A 1 205 ? -6.012 -2.998 -1.912 1 98.44 205 ALA A CA 1
ATOM 1515 C C . ALA A 1 205 ? -4.898 -3.84 -1.292 1 98.44 205 ALA A C 1
ATOM 1517 O O . ALA A 1 205 ? -3.842 -3.314 -0.932 1 98.44 205 ALA A O 1
ATOM 1518 N N . HIS A 1 206 ? -5.082 -5.152 -1.176 1 98.31 206 HIS A N 1
ATOM 1519 C CA . HIS A 1 206 ? -4.062 -6.031 -0.612 1 98.31 206 HIS A CA 1
ATOM 1520 C C . HIS A 1 206 ? -2.812 -6.059 -1.489 1 98.31 206 HIS A C 1
ATOM 1522 O O . HIS A 1 206 ? -1.691 -6.102 -0.979 1 98.31 206 HIS A O 1
ATOM 1528 N N . MET A 1 207 ? -3.086 -6.07 -2.762 1 98.69 207 MET A N 1
ATOM 1529 C CA . MET A 1 207 ? -1.968 -6.043 -3.699 1 98.69 207 MET A CA 1
ATOM 1530 C C . MET A 1 207 ? -1.134 -4.781 -3.52 1 98.69 207 MET A C 1
ATOM 1532 O O . MET A 1 207 ? 0.093 -4.848 -3.434 1 98.69 207 MET A O 1
ATOM 1536 N N . LEU A 1 208 ? -1.769 -3.652 -3.453 1 98.62 208 LEU A N 1
ATOM 1537 C CA . LEU A 1 208 ? -1.061 -2.387 -3.289 1 98.62 208 LEU A CA 1
ATOM 1538 C C . LEU A 1 208 ? -0.3 -2.357 -1.968 1 98.62 208 LEU A C 1
ATOM 1540 O O . LEU A 1 208 ? 0.862 -1.946 -1.925 1 98.62 208 LEU A O 1
ATOM 1544 N N . GLU A 1 209 ? -0.948 -2.721 -0.874 1 98.25 209 GLU A N 1
ATOM 1545 C CA . GLU A 1 209 ? -0.317 -2.752 0.442 1 98.25 209 GLU A CA 1
ATOM 1546 C C . GLU A 1 209 ? 0.919 -3.646 0.439 1 98.25 209 GLU A C 1
ATOM 1548 O O . GLU A 1 209 ? 1.986 -3.242 0.907 1 98.25 209 GLU A O 1
ATOM 1553 N N . GLY A 1 210 ? 0.772 -4.832 -0.098 1 98.31 210 GLY A N 1
ATOM 1554 C CA . GLY A 1 210 ? 1.88 -5.773 -0.13 1 98.31 210 GLY A CA 1
ATOM 1555 C C . GLY A 1 210 ? 3.043 -5.301 -0.981 1 98.31 210 GLY A C 1
ATOM 1556 O O . GLY A 1 210 ? 4.203 -5.484 -0.613 1 98.31 210 GLY A O 1
ATOM 1557 N N . THR A 1 211 ? 2.744 -4.73 -2.15 1 98.56 211 THR A N 1
ATOM 1558 C CA . THR A 1 211 ? 3.783 -4.234 -3.045 1 98.56 211 THR A CA 1
ATOM 1559 C C . THR A 1 211 ? 4.594 -3.129 -2.371 1 98.56 211 THR A C 1
ATOM 1561 O O . THR A 1 211 ? 5.824 -3.15 -2.402 1 98.56 211 THR A O 1
ATOM 1564 N N . ALA A 1 212 ? 3.869 -2.213 -1.78 1 98.5 212 ALA A N 1
ATOM 1565 C CA . ALA A 1 212 ? 4.543 -1.124 -1.078 1 98.5 212 ALA A CA 1
ATOM 1566 C C . ALA A 1 212 ? 5.363 -1.652 0.094 1 98.5 212 ALA A C 1
ATOM 1568 O O . ALA A 1 212 ? 6.496 -1.213 0.316 1 98.5 212 ALA A O 1
ATOM 1569 N N . ALA A 1 213 ? 4.824 -2.582 0.835 1 97.5 213 ALA A N 1
ATOM 1570 C CA . ALA A 1 213 ? 5.535 -3.191 1.957 1 97.5 213 ALA A CA 1
ATOM 1571 C C . ALA A 1 213 ? 6.812 -3.879 1.489 1 97.5 213 ALA A C 1
ATOM 1573 O O . ALA A 1 213 ? 7.855 -3.775 2.143 1 97.5 213 ALA A O 1
ATOM 1574 N N . LEU A 1 214 ? 6.719 -4.602 0.405 1 97.75 214 LEU A N 1
ATOM 1575 C CA . LEU A 1 214 ? 7.887 -5.281 -0.136 1 97.75 214 LEU A CA 1
ATOM 1576 C C . LEU A 1 214 ? 9 -4.289 -0.45 1 97.75 214 LEU A C 1
ATOM 1578 O O . LEU A 1 214 ? 10.156 -4.516 -0.097 1 97.75 214 LEU A O 1
ATOM 1582 N N . ILE A 1 215 ? 8.656 -3.201 -1.079 1 97.69 215 ILE A N 1
ATOM 1583 C CA . ILE A 1 215 ? 9.625 -2.168 -1.426 1 97.69 215 ILE A CA 1
ATOM 1584 C C . ILE A 1 215 ? 10.281 -1.622 -0.156 1 97.69 215 ILE A C 1
ATOM 1586 O O . ILE A 1 215 ? 11.5 -1.476 -0.091 1 97.69 215 ILE A O 1
ATOM 1590 N N . GLN A 1 216 ? 9.516 -1.42 0.857 1 95.44 216 GLN A N 1
ATOM 1591 C CA . GLN A 1 216 ? 10 -0.816 2.094 1 95.44 216 GLN A CA 1
ATOM 1592 C C . GLN A 1 216 ? 10.883 -1.791 2.875 1 95.44 216 GLN A C 1
ATOM 1594 O O . GLN A 1 216 ? 11.945 -1.417 3.365 1 95.44 216 GLN A O 1
ATOM 1599 N N . HIS A 1 217 ? 10.469 -2.986 2.969 1 93.38 217 HIS A N 1
ATOM 1600 C CA . HIS A 1 217 ? 11.141 -3.943 3.844 1 93.38 217 HIS A CA 1
ATOM 1601 C C . HIS A 1 217 ? 12.367 -4.543 3.166 1 93.38 217 HIS A C 1
ATOM 1603 O O . HIS A 1 217 ? 13.367 -4.836 3.828 1 93.38 217 HIS A O 1
ATOM 1609 N N . SER A 1 218 ? 12.281 -4.75 1.896 1 93.06 218 SER A N 1
ATOM 1610 C CA . SER A 1 218 ? 13.391 -5.383 1.192 1 93.06 218 SER A CA 1
ATOM 1611 C C . SER A 1 218 ? 14.391 -4.348 0.686 1 93.06 218 SER A C 1
ATOM 1613 O O . SER A 1 218 ? 15.539 -4.676 0.382 1 93.06 218 SER A O 1
ATOM 1615 N N . GLY A 1 219 ? 13.914 -3.105 0.51 1 93.38 219 GLY A N 1
ATOM 1616 C CA . GLY A 1 219 ? 14.75 -2.07 -0.075 1 93.38 219 GLY A CA 1
ATOM 1617 C C . GLY A 1 219 ? 14.883 -2.191 -1.581 1 93.38 219 GLY A C 1
ATOM 1618 O O . GLY A 1 219 ? 15.664 -1.465 -2.201 1 93.38 219 GLY A O 1
ATOM 1619 N N . VAL A 1 220 ? 14.172 -3.082 -2.119 1 93.62 220 VAL A N 1
ATOM 1620 C CA . VAL A 1 220 ? 14.242 -3.256 -3.566 1 93.62 220 VAL A CA 1
ATOM 1621 C C . VAL A 1 220 ? 13.75 -1.988 -4.262 1 93.62 220 VAL A C 1
ATOM 1623 O O . VAL A 1 220 ? 12.742 -1.397 -3.854 1 93.62 220 VAL A O 1
ATOM 1626 N N . HIS A 1 221 ? 14.5 -1.58 -5.273 1 96.94 221 HIS A N 1
ATOM 1627 C CA . HIS A 1 221 ? 14.094 -0.439 -6.086 1 96.94 221 HIS A CA 1
ATOM 1628 C C . HIS A 1 221 ? 12.82 -0.744 -6.863 1 96.94 221 HIS A C 1
ATOM 1630 O O . HIS A 1 221 ? 12.664 -1.846 -7.395 1 96.94 221 HIS A O 1
ATOM 1636 N N . PRO A 1 222 ? 11.867 0.231 -6.957 1 97.62 222 PRO A N 1
ATOM 1637 C CA . PRO A 1 222 ? 10.609 -0.013 -7.664 1 97.62 222 PRO A CA 1
ATOM 1638 C C . PRO A 1 222 ? 10.82 -0.501 -9.094 1 97.62 222 PRO A C 1
ATOM 1640 O O . PRO A 1 222 ? 10.141 -1.427 -9.539 1 97.62 222 PRO A O 1
ATOM 1643 N N . ALA A 1 223 ? 11.742 0.077 -9.805 1 97.06 223 ALA A N 1
ATOM 1644 C CA . ALA A 1 223 ? 12.016 -0.35 -11.172 1 97.06 223 ALA A CA 1
ATOM 1645 C C . ALA A 1 223 ? 12.508 -1.795 -11.203 1 97.06 223 ALA A C 1
ATOM 1647 O O . ALA A 1 223 ? 12.188 -2.543 -12.133 1 97.06 223 ALA A O 1
ATOM 1648 N N . GLN A 1 224 ? 13.312 -2.15 -10.242 1 97.19 224 GLN A N 1
ATOM 1649 C CA . GLN A 1 224 ? 13.781 -3.527 -10.148 1 97.19 224 GLN A CA 1
ATOM 1650 C C . GLN A 1 224 ? 12.641 -4.48 -9.82 1 97.19 224 GLN A C 1
ATOM 1652 O O . GLN A 1 224 ? 12.586 -5.598 -10.344 1 97.19 224 GLN A O 1
ATOM 1657 N N . LEU A 1 225 ? 11.758 -4.078 -8.906 1 97.5 225 LEU A N 1
ATOM 1658 C CA . LEU A 1 225 ? 10.586 -4.895 -8.602 1 97.5 225 LEU A CA 1
ATOM 1659 C C . LEU A 1 225 ? 9.742 -5.117 -9.852 1 97.5 225 LEU A C 1
ATOM 1661 O O . LEU A 1 225 ? 9.312 -6.238 -10.125 1 97.5 225 LEU A O 1
ATOM 1665 N N . LYS A 1 226 ? 9.469 -3.996 -10.617 1 97.81 226 LYS A N 1
ATOM 1666 C CA . LYS A 1 226 ? 8.742 -4.109 -11.883 1 97.81 226 LYS A CA 1
ATOM 1667 C C . LYS A 1 226 ? 9.383 -5.16 -12.781 1 97.81 226 LYS A C 1
ATOM 1669 O O . LYS A 1 226 ? 8.695 -6.027 -13.32 1 97.81 226 LYS A O 1
ATOM 1674 N N . ASP A 1 227 ? 10.734 -5.117 -12.891 1 96.75 227 ASP A N 1
ATOM 1675 C CA . ASP A 1 227 ? 11.453 -6.062 -13.742 1 96.75 227 ASP A CA 1
ATOM 1676 C C . ASP A 1 227 ? 11.297 -7.488 -13.227 1 96.75 227 ASP A C 1
ATOM 1678 O O . ASP A 1 227 ? 11.141 -8.422 -14.016 1 96.75 227 ASP A O 1
ATOM 1682 N N . ARG A 1 228 ? 11.336 -7.684 -11.938 1 94.94 228 ARG A N 1
ATOM 1683 C CA . ARG A 1 228 ? 11.234 -9 -11.32 1 94.94 228 ARG A CA 1
ATOM 1684 C C . ARG A 1 228 ? 9.852 -9.617 -11.562 1 94.94 228 ARG A C 1
ATOM 1686 O O . ARG A 1 228 ? 9.727 -10.836 -11.695 1 94.94 228 ARG A O 1
ATOM 1693 N N . VAL A 1 229 ? 8.836 -8.789 -11.633 1 95.88 229 VAL A N 1
ATOM 1694 C CA . VAL A 1 229 ? 7.469 -9.258 -11.797 1 95.88 229 VAL A CA 1
ATOM 1695 C C . VAL A 1 229 ? 7.199 -9.562 -13.273 1 95.88 229 VAL A C 1
ATOM 1697 O O . VAL A 1 229 ? 6.273 -10.312 -13.594 1 95.88 229 VAL A O 1
ATOM 1700 N N . CYS A 1 230 ? 7.984 -8.984 -14.141 1 95.06 230 CYS A N 1
ATOM 1701 C CA . CYS A 1 230 ? 7.816 -9.164 -15.578 1 95.06 230 CYS A CA 1
ATOM 1702 C C . CYS A 1 230 ? 8.648 -10.336 -16.078 1 95.06 230 CYS A C 1
ATOM 1704 O O . CYS A 1 230 ? 9.875 -10.242 -16.141 1 95.06 230 CYS A O 1
ATOM 1706 N N . SER A 1 231 ? 8.055 -11.438 -16.469 1 89.5 231 SER A N 1
ATOM 1707 C CA . SER A 1 231 ? 8.742 -12.523 -17.156 1 89.5 231 SER A CA 1
ATOM 1708 C C . SER A 1 231 ? 8.797 -12.273 -18.656 1 89.5 231 SER A C 1
ATOM 1710 O O . SER A 1 231 ? 7.973 -11.531 -19.203 1 89.5 231 SER A O 1
ATOM 1712 N N . PRO A 1 232 ? 9.836 -12.828 -19.375 1 90.44 232 PRO A N 1
ATOM 1713 C CA . PRO A 1 232 ? 9.914 -12.664 -20.828 1 90.44 232 PRO A CA 1
ATOM 1714 C C . PRO A 1 232 ? 8.641 -13.102 -21.547 1 90.44 232 PRO A C 1
ATOM 1716 O O . PRO A 1 232 ? 8.188 -14.242 -21.359 1 90.44 232 PRO A O 1
ATOM 1719 N N . ALA A 1 233 ? 8.016 -12.195 -22.281 1 91.06 233 ALA A N 1
ATOM 1720 C CA . ALA A 1 233 ? 6.805 -12.422 -23.078 1 91.06 233 ALA A CA 1
ATOM 1721 C C . ALA A 1 233 ? 5.621 -12.773 -22.188 1 91.06 233 ALA A C 1
ATOM 1723 O O . ALA A 1 233 ? 4.68 -13.438 -22.625 1 91.06 233 ALA A O 1
ATOM 1724 N N . GLY A 1 234 ? 5.703 -12.359 -20.891 1 91.19 234 GLY A N 1
ATOM 1725 C CA . GLY A 1 234 ? 4.641 -12.664 -19.953 1 91.19 234 GLY A CA 1
ATOM 1726 C C . GLY A 1 234 ? 3.5 -11.664 -19.984 1 91.19 234 GLY A C 1
ATOM 1727 O O . GLY A 1 234 ? 3.539 -10.695 -20.75 1 91.19 234 GLY A O 1
ATOM 1728 N N . SER A 1 235 ? 2.457 -11.922 -19.188 1 94.25 235 SER A N 1
ATOM 1729 C CA . SER A 1 235 ? 1.272 -11.07 -19.125 1 94.25 235 SER A CA 1
ATOM 1730 C C . SER A 1 235 ? 1.607 -9.703 -18.547 1 94.25 235 SER A C 1
ATOM 1732 O O . SER A 1 235 ? 1.121 -8.68 -19.031 1 94.25 235 SER A O 1
ATOM 1734 N N . THR A 1 236 ? 2.518 -9.648 -17.594 1 96.25 236 THR A N 1
ATOM 1735 C CA . THR A 1 236 ? 2.791 -8.422 -16.859 1 96.25 236 THR A CA 1
ATOM 1736 C C . THR A 1 236 ? 3.432 -7.375 -17.75 1 96.25 236 THR A C 1
ATOM 1738 O O . THR A 1 236 ? 3.074 -6.195 -17.703 1 96.25 236 THR A O 1
ATOM 1741 N N . ILE A 1 237 ? 4.402 -7.781 -18.625 1 97.19 237 ILE A N 1
ATOM 1742 C CA . ILE A 1 237 ? 5.102 -6.816 -19.469 1 97.19 237 ILE A CA 1
ATOM 1743 C C . ILE A 1 237 ? 4.125 -6.203 -20.469 1 97.19 237 ILE A C 1
ATOM 1745 O O . ILE A 1 237 ? 4.246 -5.027 -20.828 1 97.19 237 ILE A O 1
ATOM 1749 N N . ARG A 1 238 ? 3.135 -6.969 -20.906 1 97.56 238 ARG A N 1
ATOM 1750 C CA . ARG A 1 238 ? 2.109 -6.422 -21.781 1 97.56 238 ARG A CA 1
ATOM 1751 C C . ARG A 1 238 ? 1.333 -5.305 -21.094 1 97.56 238 ARG A C 1
ATOM 1753 O O . ARG A 1 238 ? 1.042 -4.277 -21.703 1 97.56 238 ARG A O 1
ATOM 1760 N N . GLY A 1 239 ? 0.985 -5.523 -19.844 1 98.25 239 GLY A N 1
ATOM 1761 C CA . GLY A 1 239 ? 0.32 -4.488 -19.062 1 98.25 239 GLY A CA 1
ATOM 1762 C C . GLY A 1 239 ? 1.184 -3.262 -18.844 1 98.25 239 GLY A C 1
ATOM 1763 O O . GLY A 1 239 ? 0.712 -2.133 -18.984 1 98.25 239 GLY A O 1
ATOM 1764 N N . VAL A 1 240 ? 2.457 -3.484 -18.531 1 98.44 240 VAL A N 1
ATOM 1765 C CA . VAL A 1 240 ? 3.404 -2.402 -18.281 1 98.44 240 VAL A CA 1
ATOM 1766 C C . VAL A 1 240 ? 3.525 -1.534 -19.531 1 98.44 240 VAL A C 1
ATOM 1768 O O . VAL A 1 240 ? 3.5 -0.304 -19.453 1 98.44 240 VAL A O 1
ATOM 1771 N N . LEU A 1 241 ? 3.658 -2.178 -20.672 1 98.12 241 LEU A N 1
ATOM 1772 C CA . LEU A 1 241 ? 3.773 -1.445 -21.938 1 98.12 241 LEU A CA 1
ATOM 1773 C C . LEU A 1 241 ? 2.496 -0.663 -22.234 1 98.12 241 LEU A C 1
ATOM 1775 O O . LEU A 1 241 ? 2.553 0.458 -22.734 1 98.12 241 LEU A O 1
ATOM 1779 N N . ALA A 1 242 ? 1.348 -1.238 -21.938 1 98.31 242 ALA A N 1
ATOM 1780 C CA . ALA A 1 242 ? 0.085 -0.527 -22.109 1 98.31 242 ALA A CA 1
ATOM 1781 C C . ALA A 1 242 ? 0.036 0.728 -21.234 1 98.31 242 ALA A C 1
ATOM 1783 O O . ALA A 1 242 ? -0.471 1.768 -21.672 1 98.31 242 ALA A O 1
ATOM 1784 N N . LEU A 1 243 ? 0.512 0.649 -19.969 1 98.56 243 LEU A N 1
ATOM 1785 C CA . LEU A 1 243 ? 0.585 1.816 -19.109 1 98.56 243 LEU A CA 1
ATOM 1786 C C . LEU A 1 243 ? 1.44 2.912 -19.734 1 98.56 243 LEU A C 1
ATOM 1788 O O . LEU A 1 243 ? 1.09 4.09 -19.672 1 98.56 243 LEU A O 1
ATOM 1792 N N . GLU A 1 244 ? 2.574 2.463 -20.328 1 97.75 244 GLU A N 1
ATOM 1793 C CA . GLU A 1 244 ? 3.455 3.42 -20.984 1 97.75 244 GLU A CA 1
ATOM 1794 C C . GLU A 1 244 ? 2.76 4.074 -22.172 1 97.75 244 GLU A C 1
ATOM 1796 O O . GLU A 1 244 ? 2.822 5.293 -22.344 1 97.75 244 GLU A O 1
ATOM 1801 N N . GLU A 1 245 ? 2.109 3.309 -22.938 1 98.06 245 GLU A N 1
ATOM 1802 C CA . GLU A 1 245 ? 1.432 3.789 -24.141 1 98.06 245 GLU A CA 1
ATOM 1803 C C . GLU A 1 245 ? 0.291 4.738 -23.797 1 98.06 245 GLU A C 1
ATOM 1805 O O . GLU A 1 245 ? 0.029 5.699 -24.516 1 98.06 245 GLU A O 1
ATOM 1810 N N . GLN A 1 246 ? -0.361 4.477 -22.672 1 98.06 246 GLN A N 1
ATOM 1811 C CA . GLN A 1 246 ? -1.54 5.25 -22.297 1 98.06 246 GLN A CA 1
ATOM 1812 C C . GLN A 1 246 ? -1.17 6.402 -21.359 1 98.06 246 GLN A C 1
ATOM 1814 O O . GLN A 1 246 ? -2.031 7.195 -20.984 1 98.06 246 GLN A O 1
ATOM 1819 N N . GLY A 1 247 ? 0.086 6.48 -20.922 1 98 247 GLY A N 1
ATOM 1820 C CA . GLY A 1 247 ? 0.608 7.66 -20.25 1 98 247 GLY A CA 1
ATOM 1821 C C . GLY A 1 247 ? 0.333 7.668 -18.75 1 98 247 GLY A C 1
ATOM 1822 O O . GLY A 1 247 ? -0.113 8.68 -18.203 1 98 247 GLY A O 1
ATOM 1823 N N . LEU A 1 248 ? 0.545 6.555 -18.047 1 98.5 248 LEU A N 1
ATOM 1824 C CA . LEU A 1 248 ? 0.37 6.512 -16.609 1 98.5 248 LEU A CA 1
ATOM 1825 C C . LEU A 1 248 ? 1.271 7.531 -15.914 1 98.5 248 LEU A C 1
ATOM 1827 O O . LEU A 1 248 ? 0.808 8.312 -15.078 1 98.5 248 LEU A O 1
ATOM 1831 N N . ARG A 1 249 ? 2.592 7.535 -16.312 1 98.06 249 ARG A N 1
ATOM 1832 C CA . ARG A 1 249 ? 3.557 8.422 -15.672 1 98.06 249 ARG A CA 1
ATOM 1833 C C . ARG A 1 249 ? 3.191 9.883 -15.891 1 98.06 249 ARG A C 1
ATOM 1835 O O . ARG A 1 249 ? 3.275 10.695 -14.961 1 98.06 249 ARG A O 1
ATOM 1842 N N . ARG A 1 250 ? 2.729 10.141 -17.094 1 98.06 250 ARG A N 1
ATOM 1843 C CA . ARG A 1 250 ? 2.309 11.5 -17.422 1 98.06 250 ARG A CA 1
ATOM 1844 C C . ARG A 1 250 ? 1.16 11.945 -16.516 1 98.06 250 ARG A C 1
ATOM 1846 O O . ARG A 1 250 ? 1.177 13.055 -15.984 1 98.06 250 ARG A O 1
ATOM 1853 N N . ALA A 1 251 ? 0.169 11.094 -16.359 1 98.69 251 ALA A N 1
ATOM 1854 C CA . ALA A 1 251 ? -1.001 11.414 -15.539 1 98.69 251 ALA A CA 1
ATOM 1855 C C . ALA A 1 251 ? -0.602 11.711 -14.094 1 98.69 251 ALA A C 1
ATOM 1857 O O . ALA A 1 251 ? -1.047 12.703 -13.516 1 98.69 251 ALA A O 1
ATOM 1858 N N . VAL A 1 252 ? 0.298 10.914 -13.547 1 98.81 252 VAL A N 1
ATOM 1859 C CA . VAL A 1 252 ? 0.704 11.031 -12.148 1 98.81 252 VAL A CA 1
ATOM 1860 C C . VAL A 1 252 ? 1.533 12.305 -11.953 1 98.81 252 VAL A C 1
ATOM 1862 O O . VAL A 1 252 ? 1.316 13.055 -11 1 98.81 252 VAL A O 1
ATOM 1865 N N . ILE A 1 253 ? 2.469 12.547 -12.844 1 98.44 253 ILE A N 1
ATOM 1866 C CA . ILE A 1 253 ? 3.344 13.711 -12.742 1 98.44 253 ILE A CA 1
ATOM 1867 C C . ILE A 1 253 ? 2.518 14.992 -12.867 1 98.44 253 ILE A C 1
ATOM 1869 O O . ILE A 1 253 ? 2.709 15.938 -12.102 1 98.44 253 ILE A O 1
ATOM 1873 N N . HIS A 1 254 ? 1.514 15 -13.766 1 98.25 254 HIS A N 1
ATOM 1874 C CA . HIS A 1 254 ? 0.647 16.172 -13.922 1 98.25 254 HIS A CA 1
ATOM 1875 C C . HIS A 1 254 ? -0.219 16.375 -12.68 1 98.25 254 HIS A C 1
ATOM 1877 O O . HIS A 1 254 ? -0.523 17.516 -12.32 1 98.25 254 HIS A O 1
ATOM 1883 N N . ALA A 1 255 ? -0.651 15.297 -12.086 1 98.62 255 ALA A N 1
ATOM 1884 C CA . ALA A 1 255 ? -1.453 15.391 -10.875 1 98.62 255 ALA A CA 1
ATOM 1885 C C . ALA A 1 255 ? -0.668 16.062 -9.75 1 98.62 255 ALA A C 1
ATOM 1887 O O . ALA A 1 255 ? -1.195 16.922 -9.047 1 98.62 255 ALA A O 1
ATOM 1888 N N . VAL A 1 256 ? 0.619 15.648 -9.57 1 98.62 256 VAL A N 1
ATOM 1889 C CA . VAL A 1 256 ? 1.462 16.234 -8.531 1 98.62 256 VAL A CA 1
ATOM 1890 C C . VAL A 1 256 ? 1.685 17.719 -8.82 1 98.62 256 VAL A C 1
ATOM 1892 O O . VAL A 1 256 ? 1.576 18.547 -7.922 1 98.62 256 VAL A O 1
ATOM 1895 N N . ARG A 1 257 ? 1.937 18 -10.086 1 97.94 257 ARG A N 1
ATOM 1896 C CA . ARG A 1 257 ? 2.129 19.391 -10.477 1 97.94 257 ARG A CA 1
ATOM 1897 C C . ARG A 1 257 ? 0.879 20.219 -10.195 1 97.94 257 ARG A C 1
ATOM 1899 O O . ARG A 1 257 ? 0.97 21.328 -9.656 1 97.94 257 ARG A O 1
ATOM 1906 N N . ALA A 1 258 ? -0.245 19.719 -10.539 1 98 258 ALA A N 1
ATOM 1907 C CA . ALA A 1 258 ? -1.509 20.422 -10.336 1 98 258 ALA A CA 1
ATOM 1908 C C . ALA A 1 258 ? -1.787 20.625 -8.852 1 98 258 ALA A C 1
ATOM 1910 O O . ALA A 1 258 ? -2.291 21.688 -8.453 1 98 258 ALA A O 1
ATOM 1911 N N . ALA A 1 259 ? -1.489 19.609 -8.055 1 97.25 259 ALA A N 1
ATOM 1912 C CA . ALA A 1 259 ? -1.722 19.703 -6.613 1 97.25 259 ALA A CA 1
ATOM 1913 C C . ALA A 1 259 ? -0.815 20.75 -5.973 1 97.25 259 ALA A C 1
ATOM 1915 O O . ALA A 1 259 ? -1.186 21.375 -4.977 1 97.25 259 ALA A O 1
ATOM 1916 N N . LEU A 1 260 ? 0.41 20.891 -6.492 1 94.88 260 LEU A N 1
ATOM 1917 C CA . LEU A 1 260 ? 1.37 21.844 -5.957 1 94.88 260 LEU A CA 1
ATOM 1918 C C . LEU A 1 260 ? 1.021 23.266 -6.391 1 94.88 260 LEU A C 1
ATOM 1920 O O . LEU A 1 260 ? 1.376 24.234 -5.711 1 94.88 260 LEU A O 1
ATOM 1924 N N . SER A 1 261 ? 0.543 23.375 -7.688 1 83.19 261 SER A N 1
ATOM 1925 C CA . SER A 1 261 ? 0.309 24.703 -8.266 1 83.19 261 SER A CA 1
ATOM 1926 C C . SER A 1 261 ? -0.775 25.453 -7.508 1 83.19 261 SER A C 1
ATOM 1928 O O . SER A 1 261 ? -1.859 24.922 -7.266 1 83.19 261 SER A O 1
ATOM 1930 N N . SER A 1 262 ? -0.364 25.844 -6.172 1 58.38 262 SER A N 1
ATOM 1931 C CA . SER A 1 262 ? -1.247 26.719 -5.395 1 58.38 262 SER A CA 1
ATOM 1932 C C . SER A 1 262 ? -2.127 27.562 -6.305 1 58.38 262 SER A C 1
ATOM 1934 O O . SER A 1 262 ? -1.752 27.859 -7.441 1 58.38 262 SER A O 1
ATOM 1936 N N . SER A 1 263 ? -3.445 27.547 -5.914 1 40.84 263 SER A N 1
ATOM 1937 C CA . SER A 1 263 ? -4.375 28.5 -6.512 1 40.84 263 SER A CA 1
ATOM 1938 C C . SER A 1 263 ? -3.695 29.844 -6.781 1 40.84 263 SER A C 1
ATOM 1940 O O . SER A 1 263 ? -2.709 30.188 -6.125 1 40.84 263 SER A O 1
ATOM 1942 N N . MET B 1 1 ? 5.98 -32.844 7.492 1 90.38 1 MET B N 1
ATOM 1943 C CA . MET B 1 1 ? 5.688 -32.75 6.062 1 90.38 1 MET B CA 1
ATOM 1944 C C . MET B 1 1 ? 6.77 -31.984 5.324 1 90.38 1 MET B C 1
ATOM 1946 O O . MET B 1 1 ? 7.18 -30.906 5.77 1 90.38 1 MET B O 1
ATOM 1950 N N . ASN B 1 2 ? 7.359 -32.625 4.305 1 97.81 2 ASN B N 1
ATOM 1951 C CA . ASN B 1 2 ? 8.406 -31.969 3.531 1 97.81 2 ASN B CA 1
ATOM 1952 C C . ASN B 1 2 ? 7.84 -31.328 2.266 1 97.81 2 ASN B C 1
ATOM 1954 O O . ASN B 1 2 ? 6.949 -31.891 1.625 1 97.81 2 ASN B O 1
ATOM 1958 N N . VAL B 1 3 ? 8.469 -30.188 1.967 1 98.62 3 VAL B N 1
ATOM 1959 C CA . VAL B 1 3 ? 7.965 -29.406 0.847 1 98.62 3 VAL B CA 1
ATOM 1960 C C . VAL B 1 3 ? 9.078 -29.188 -0.174 1 98.62 3 VAL B C 1
ATOM 1962 O O . VAL B 1 3 ? 10.227 -28.922 0.196 1 98.62 3 VAL B O 1
ATOM 1965 N N . GLY B 1 4 ? 8.727 -29.438 -1.403 1 98.75 4 GLY B N 1
ATOM 1966 C CA . GLY B 1 4 ? 9.68 -29.188 -2.477 1 98.75 4 GLY B CA 1
ATOM 1967 C C . GLY B 1 4 ? 9.242 -28.094 -3.424 1 98.75 4 GLY B C 1
ATOM 1968 O O . GLY B 1 4 ? 8.055 -27.953 -3.723 1 98.75 4 GLY B O 1
ATOM 1969 N N . PHE B 1 5 ? 10.211 -27.281 -3.867 1 98.75 5 PHE B N 1
ATOM 1970 C CA . PHE B 1 5 ? 10 -26.297 -4.91 1 98.75 5 PHE B CA 1
ATOM 1971 C C . PHE B 1 5 ? 10.719 -26.688 -6.195 1 98.75 5 PHE B C 1
ATOM 1973 O O . PHE B 1 5 ? 11.945 -26.703 -6.242 1 98.75 5 PHE B O 1
ATOM 1980 N N . LEU B 1 6 ? 9.938 -27.078 -7.184 1 97.94 6 LEU B N 1
ATOM 1981 C CA . LEU B 1 6 ? 10.492 -27.328 -8.508 1 97.94 6 LEU B CA 1
ATOM 1982 C C . LEU B 1 6 ? 10.5 -26.047 -9.336 1 97.94 6 LEU B C 1
ATOM 1984 O O . LEU B 1 6 ? 9.469 -25.641 -9.875 1 97.94 6 LEU B O 1
ATOM 1988 N N . GLY B 1 7 ? 11.617 -25.484 -9.586 1 96.69 7 GLY B N 1
ATOM 1989 C CA . GLY B 1 7 ? 11.789 -24.109 -10.023 1 96.69 7 GLY B CA 1
ATOM 1990 C C . GLY B 1 7 ? 12.062 -23.156 -8.875 1 96.69 7 GLY B C 1
ATOM 1991 O O . GLY B 1 7 ? 11.305 -23.109 -7.906 1 96.69 7 GLY B O 1
ATOM 1992 N N . PHE B 1 8 ? 13.125 -22.406 -8.961 1 97.06 8 PHE B N 1
ATOM 1993 C CA . PHE B 1 8 ? 13.523 -21.531 -7.863 1 97.06 8 PHE B CA 1
ATOM 1994 C C . PHE B 1 8 ? 13.945 -20.156 -8.383 1 97.06 8 PHE B C 1
ATOM 1996 O O . PHE B 1 8 ? 15.016 -19.656 -8.039 1 97.06 8 PHE B O 1
ATOM 2003 N N . GLY B 1 9 ? 13.133 -19.75 -9.281 1 93.38 9 GLY B N 1
ATOM 2004 C CA . GLY B 1 9 ? 13.25 -18.375 -9.75 1 93.38 9 GLY B CA 1
ATOM 2005 C C . GLY B 1 9 ? 12.648 -17.375 -8.781 1 93.38 9 GLY B C 1
ATOM 2006 O O . GLY B 1 9 ? 12.703 -17.562 -7.566 1 93.38 9 GLY B O 1
ATOM 2007 N N . ALA B 1 10 ? 12.094 -16.328 -9.273 1 91.81 10 ALA B N 1
ATOM 2008 C CA . ALA B 1 10 ? 11.602 -15.227 -8.453 1 91.81 10 ALA B CA 1
ATOM 2009 C C . ALA B 1 10 ? 10.461 -15.688 -7.543 1 91.81 10 ALA B C 1
ATOM 2011 O O . ALA B 1 10 ? 10.531 -15.516 -6.324 1 91.81 10 ALA B O 1
ATOM 2012 N N . MET B 1 11 ? 9.461 -16.328 -8.117 1 94.62 11 MET B N 1
ATOM 2013 C CA . MET B 1 11 ? 8.266 -16.656 -7.352 1 94.62 11 MET B CA 1
ATOM 2014 C C . MET B 1 11 ? 8.523 -17.828 -6.406 1 94.62 11 MET B C 1
ATOM 2016 O O . MET B 1 11 ? 8.102 -17.797 -5.25 1 94.62 11 MET B O 1
ATOM 2020 N N . GLY B 1 12 ? 9.18 -18.875 -6.922 1 96.75 12 GLY B N 1
ATOM 2021 C CA . GLY B 1 12 ? 9.516 -19.984 -6.059 1 96.75 12 GLY B CA 1
ATOM 2022 C C . GLY B 1 12 ? 10.328 -19.578 -4.844 1 96.75 12 GLY B C 1
ATOM 2023 O O . GLY B 1 12 ? 10.008 -19.969 -3.719 1 96.75 12 GLY B O 1
ATOM 2024 N N . ARG B 1 13 ? 11.32 -18.766 -5.086 1 96.19 13 ARG B N 1
ATOM 2025 C CA . ARG B 1 13 ? 12.18 -18.281 -4.008 1 96.19 13 ARG B CA 1
ATOM 2026 C C . ARG B 1 13 ? 11.398 -17.391 -3.043 1 96.19 13 ARG B C 1
ATOM 2028 O O . ARG B 1 13 ? 11.531 -17.531 -1.824 1 96.19 13 ARG B O 1
ATOM 2035 N N . ALA B 1 14 ? 10.602 -16.5 -3.564 1 96.31 14 ALA B N 1
ATOM 2036 C CA . ALA B 1 14 ? 9.82 -15.586 -2.742 1 96.31 14 ALA B CA 1
ATOM 2037 C C . ALA B 1 14 ? 8.906 -16.344 -1.781 1 96.31 14 ALA B C 1
ATOM 2039 O O . ALA B 1 14 ? 8.82 -16 -0.601 1 96.31 14 ALA B O 1
ATOM 2040 N N . LEU B 1 15 ? 8.266 -17.312 -2.301 1 98 15 LEU B N 1
ATOM 2041 C CA . LEU B 1 15 ? 7.34 -18.078 -1.475 1 98 15 LEU B CA 1
ATOM 2042 C C . LEU B 1 15 ? 8.094 -18.906 -0.439 1 98 15 LEU B C 1
ATOM 2044 O O . LEU B 1 15 ? 7.707 -18.953 0.732 1 98 15 LEU B O 1
ATOM 2048 N N . ALA B 1 16 ? 9.156 -19.578 -0.861 1 98.25 16 ALA B N 1
ATOM 2049 C CA . ALA B 1 16 ? 9.969 -20.359 0.074 1 98.25 16 ALA B CA 1
ATOM 2050 C C . ALA B 1 16 ? 10.508 -19.469 1.195 1 98.25 16 ALA B C 1
ATOM 2052 O O . ALA B 1 16 ? 10.391 -19.812 2.375 1 98.25 16 ALA B O 1
ATOM 2053 N N . GLU B 1 17 ? 11.094 -18.328 0.79 1 97.5 17 GLU B N 1
ATOM 2054 C CA . GLU B 1 17 ? 11.633 -17.391 1.763 1 97.5 17 GLU B CA 1
ATOM 2055 C C . GLU B 1 17 ? 10.547 -16.922 2.729 1 97.5 17 GLU B C 1
ATOM 2057 O O . GLU B 1 17 ? 10.75 -16.922 3.945 1 97.5 17 GLU B O 1
ATOM 2062 N N . GLY B 1 18 ? 9.422 -16.531 2.168 1 97.88 18 GLY B N 1
ATOM 2063 C CA . GLY B 1 18 ? 8.32 -16.078 3 1 97.88 18 GLY B CA 1
ATOM 2064 C C . GLY B 1 18 ? 7.863 -17.109 4.012 1 97.88 18 GLY B C 1
ATOM 2065 O O . GLY B 1 18 ? 7.719 -16.812 5.199 1 97.88 18 GLY B O 1
ATOM 2066 N N . LEU B 1 19 ? 7.684 -18.312 3.566 1 98.38 19 LEU B N 1
ATOM 2067 C CA . LEU B 1 19 ? 7.145 -19.375 4.406 1 98.38 19 LEU B CA 1
ATOM 2068 C C . LEU B 1 19 ? 8.148 -19.781 5.484 1 98.38 19 LEU B C 1
ATOM 2070 O O . LEU B 1 19 ? 7.766 -20.062 6.621 1 98.38 19 LEU B O 1
ATOM 2074 N N . VAL B 1 20 ? 9.422 -19.781 5.133 1 98.12 20 VAL B N 1
ATOM 2075 C CA . VAL B 1 20 ? 10.461 -20.141 6.094 1 98.12 20 VAL B CA 1
ATOM 2076 C C . VAL B 1 20 ? 10.625 -19.016 7.121 1 98.12 20 VAL B C 1
ATOM 2078 O O . VAL B 1 20 ? 10.641 -19.281 8.328 1 98.12 20 VAL B O 1
ATOM 2081 N N . HIS B 1 21 ? 10.641 -17.797 6.691 1 97.19 21 HIS B N 1
ATOM 2082 C CA . HIS B 1 21 ? 10.859 -16.656 7.578 1 97.19 21 HIS B CA 1
ATOM 2083 C C . HIS B 1 21 ? 9.664 -16.453 8.5 1 97.19 21 HIS B C 1
ATOM 2085 O O . HIS B 1 21 ? 9.828 -16.031 9.648 1 97.19 21 HIS B O 1
ATOM 2091 N N . ALA B 1 22 ? 8.516 -16.734 7.984 1 97 22 ALA B N 1
ATOM 2092 C CA . ALA B 1 22 ? 7.312 -16.594 8.789 1 97 22 ALA B CA 1
ATOM 2093 C C . ALA B 1 22 ? 7.188 -17.734 9.797 1 97 22 ALA B C 1
ATOM 2095 O O . ALA B 1 22 ? 6.316 -17.703 10.672 1 97 22 ALA B O 1
ATOM 2096 N N . GLY B 1 23 ? 7.965 -18.781 9.641 1 97.12 23 GLY B N 1
ATOM 2097 C CA . GLY B 1 23 ? 7.941 -19.938 10.539 1 97.12 23 GLY B CA 1
ATOM 2098 C C . GLY B 1 23 ? 6.883 -20.953 10.18 1 97.12 23 GLY B C 1
ATOM 2099 O O . GLY B 1 23 ? 6.59 -21.859 10.961 1 97.12 23 GLY B O 1
ATOM 2100 N N . ALA B 1 24 ? 6.312 -20.734 9.031 1 97.06 24 ALA B N 1
ATOM 2101 C CA . ALA B 1 24 ? 5.273 -21.672 8.586 1 97.06 24 ALA B CA 1
ATOM 2102 C C . ALA B 1 24 ? 5.879 -23 8.18 1 97.06 24 ALA B C 1
ATOM 2104 O O . ALA B 1 24 ? 5.223 -24.047 8.273 1 97.06 24 ALA B O 1
ATOM 2105 N N . LEU B 1 25 ? 7.117 -22.922 7.691 1 97.69 25 LEU B N 1
ATOM 2106 C CA . LEU B 1 25 ? 7.902 -24.109 7.367 1 97.69 25 LEU B CA 1
ATOM 2107 C C . LEU B 1 25 ? 9.281 -24.047 8.016 1 97.69 25 LEU B C 1
ATOM 2109 O O . LEU B 1 25 ? 9.898 -22.984 8.055 1 97.69 25 LEU B O 1
ATOM 2113 N N . GLN B 1 26 ? 9.719 -25.172 8.492 1 97.94 26 GLN B N 1
ATOM 2114 C CA . GLN B 1 26 ? 11.109 -25.25 8.914 1 97.94 26 GLN B CA 1
ATOM 2115 C C . GLN B 1 26 ? 12.039 -25.422 7.715 1 97.94 26 GLN B C 1
ATOM 2117 O O . GLN B 1 26 ? 11.75 -26.203 6.805 1 97.94 26 GLN B O 1
ATOM 2122 N N . ALA B 1 27 ? 13.086 -24.703 7.738 1 98.38 27 ALA B N 1
ATOM 2123 C CA . ALA B 1 27 ? 14.023 -24.734 6.617 1 98.38 27 ALA B CA 1
ATOM 2124 C C . ALA B 1 27 ? 14.453 -26.172 6.293 1 98.38 27 ALA B C 1
ATOM 2126 O O . ALA B 1 27 ? 14.578 -26.531 5.125 1 98.38 27 ALA B O 1
ATOM 2127 N N . ALA B 1 28 ? 14.578 -26.984 7.258 1 97.75 28 ALA B N 1
ATOM 2128 C CA . ALA B 1 28 ? 15.078 -28.344 7.109 1 97.75 28 ALA B CA 1
ATOM 2129 C C . ALA B 1 28 ? 14.078 -29.219 6.355 1 97.75 28 ALA B C 1
ATOM 2131 O O . ALA B 1 28 ? 14.43 -30.297 5.863 1 97.75 28 ALA B O 1
ATOM 2132 N N . GLN B 1 29 ? 12.875 -28.734 6.266 1 98.12 29 GLN B N 1
ATOM 2133 C CA . GLN B 1 29 ? 11.836 -29.516 5.613 1 98.12 29 GLN B CA 1
ATOM 2134 C C . GLN B 1 29 ? 11.562 -29 4.203 1 98.12 29 GLN B C 1
ATOM 2136 O O . GLN B 1 29 ? 10.609 -29.438 3.549 1 98.12 29 GLN B O 1
ATOM 2141 N N . VAL B 1 30 ? 12.328 -28.016 3.766 1 98.81 30 VAL B N 1
ATOM 2142 C CA . VAL B 1 30 ? 12.102 -27.391 2.467 1 98.81 30 VAL B CA 1
ATOM 2143 C C . VAL B 1 30 ? 13.234 -27.766 1.512 1 98.81 30 VAL B C 1
ATOM 2145 O O . VAL B 1 30 ? 14.414 -27.703 1.881 1 98.81 30 VAL B O 1
ATOM 2148 N N . TYR B 1 31 ? 12.883 -28.188 0.338 1 98.81 31 TYR B N 1
ATOM 2149 C CA . TYR B 1 31 ? 13.82 -28.547 -0.714 1 98.81 31 TYR B CA 1
ATOM 2150 C C . TYR B 1 31 ? 13.523 -27.797 -2.004 1 98.81 31 TYR B C 1
ATOM 2152 O O . TYR B 1 31 ? 12.383 -27.391 -2.24 1 98.81 31 TYR B O 1
ATOM 2160 N N . ALA B 1 32 ? 14.594 -27.578 -2.777 1 98.81 32 ALA B N 1
ATOM 2161 C CA . ALA B 1 32 ? 14.406 -26.906 -4.066 1 98.81 32 ALA B CA 1
ATOM 2162 C C . ALA B 1 32 ? 15.242 -27.594 -5.152 1 98.81 32 ALA B C 1
ATOM 2164 O O . ALA B 1 32 ? 16.281 -28.203 -4.867 1 98.81 32 ALA B O 1
ATOM 2165 N N . CYS B 1 33 ? 14.758 -27.562 -6.355 1 98.31 33 CYS B N 1
ATOM 2166 C CA . CYS B 1 33 ? 15.445 -28.031 -7.551 1 98.31 33 CYS B CA 1
ATOM 2167 C C . CYS B 1 33 ? 15.281 -27.047 -8.703 1 98.31 33 CYS B C 1
ATOM 2169 O O . CYS B 1 33 ? 14.18 -26.531 -8.93 1 98.31 33 CYS B O 1
ATOM 2171 N N . ALA B 1 34 ? 16.344 -26.766 -9.352 1 97.06 34 ALA B N 1
ATOM 2172 C CA . ALA B 1 34 ? 16.344 -25.859 -10.492 1 97.06 34 ALA B CA 1
ATOM 2173 C C . ALA B 1 34 ? 17.453 -26.188 -11.477 1 97.06 34 ALA B C 1
ATOM 2175 O O . ALA B 1 34 ? 18.328 -27 -11.172 1 97.06 34 ALA B O 1
ATOM 2176 N N . LEU B 1 35 ? 17.391 -25.594 -12.625 1 93.88 35 LEU B N 1
ATOM 2177 C CA . LEU B 1 35 ? 18.312 -25.938 -13.711 1 93.88 35 LEU B CA 1
ATOM 2178 C C . LEU B 1 35 ? 19.734 -25.469 -13.383 1 93.88 35 LEU B C 1
ATOM 2180 O O . LEU B 1 35 ? 20.688 -26.25 -13.523 1 93.88 35 LEU B O 1
ATOM 2184 N N . ASN B 1 36 ? 19.875 -24.219 -12.984 1 95.75 36 ASN B N 1
ATOM 2185 C CA . ASN B 1 36 ? 21.188 -23.688 -12.625 1 95.75 36 ASN B CA 1
ATOM 2186 C C . ASN B 1 36 ? 21.594 -24.094 -11.219 1 95.75 36 ASN B C 1
ATOM 2188 O O . ASN B 1 36 ? 21.297 -23.391 -10.25 1 95.75 36 ASN B O 1
ATOM 2192 N N . GLN B 1 37 ? 22.406 -25.109 -11.141 1 96.62 37 GLN B N 1
ATOM 2193 C CA . GLN B 1 37 ? 22.719 -25.75 -9.867 1 96.62 37 GLN B CA 1
ATOM 2194 C C . GLN B 1 37 ? 23.609 -24.844 -9 1 96.62 37 GLN B C 1
ATOM 2196 O O . GLN B 1 37 ? 23.484 -24.844 -7.77 1 96.62 37 GLN B O 1
ATOM 2201 N N . GLU B 1 38 ? 24.453 -24.125 -9.641 1 97.12 38 GLU B N 1
ATOM 2202 C CA . GLU B 1 38 ? 25.312 -23.219 -8.867 1 97.12 38 GLU B CA 1
ATOM 2203 C C . GLU B 1 38 ? 24.484 -22.125 -8.195 1 97.12 38 GLU B C 1
ATOM 2205 O O . GLU B 1 38 ? 24.641 -21.875 -7 1 97.12 38 GLU B O 1
ATOM 2210 N N . LYS B 1 39 ? 23.656 -21.547 -9.023 1 95.62 39 LYS B N 1
ATOM 2211 C CA . LYS B 1 39 ? 22.766 -20.516 -8.5 1 95.62 39 LYS B CA 1
ATOM 2212 C C . LYS B 1 39 ? 21.828 -21.078 -7.438 1 95.62 39 LYS B C 1
ATOM 2214 O O . LYS B 1 39 ? 21.594 -20.438 -6.406 1 95.62 39 LYS B O 1
ATOM 2219 N N . LEU B 1 40 ? 21.344 -22.25 -7.637 1 98.12 40 LEU B N 1
ATOM 2220 C CA . LEU B 1 40 ? 20.438 -22.906 -6.707 1 98.12 40 LEU B CA 1
ATOM 2221 C C . LEU B 1 40 ? 21.109 -23.141 -5.359 1 98.12 40 LEU B C 1
ATOM 2223 O O . LEU B 1 40 ? 20.547 -22.812 -4.312 1 98.12 40 LEU B O 1
ATOM 2227 N N . ARG B 1 41 ? 22.312 -23.656 -5.367 1 97.94 41 ARG B N 1
ATOM 2228 C CA . ARG B 1 41 ? 23.031 -23.984 -4.141 1 97.94 41 ARG B CA 1
ATOM 2229 C C . ARG B 1 41 ? 23.297 -22.734 -3.311 1 97.94 41 ARG B C 1
ATOM 2231 O O . ARG B 1 41 ? 23.156 -22.75 -2.088 1 97.94 41 ARG B O 1
ATOM 2238 N N . ALA B 1 42 ? 23.656 -21.734 -3.994 1 97.44 42 ALA B N 1
ATOM 2239 C CA . ALA B 1 42 ? 23.922 -20.484 -3.299 1 97.44 42 ALA B CA 1
ATOM 2240 C C . ALA B 1 42 ? 22.656 -19.969 -2.615 1 97.44 42 ALA B C 1
ATOM 2242 O O . ALA B 1 42 ? 22.688 -19.547 -1.456 1 97.44 42 ALA B O 1
ATOM 2243 N N . GLN B 1 43 ? 21.547 -20 -3.268 1 96.75 43 GLN B N 1
ATOM 2244 C CA . GLN B 1 43 ? 20.281 -19.5 -2.752 1 96.75 43 GLN B CA 1
ATOM 2245 C C . GLN B 1 43 ? 19.766 -20.375 -1.61 1 96.75 43 GLN B C 1
ATOM 2247 O O . GLN B 1 43 ? 19.25 -19.859 -0.619 1 96.75 43 GLN B O 1
ATOM 2252 N N . CYS B 1 44 ? 19.922 -21.641 -1.772 1 98.19 44 CYS B N 1
ATOM 2253 C CA . CYS B 1 44 ? 19.469 -22.578 -0.748 1 98.19 44 CYS B CA 1
ATOM 2254 C C . CYS B 1 44 ? 20.297 -22.422 0.527 1 98.19 44 CYS B C 1
ATOM 2256 O O . CYS B 1 44 ? 19.75 -22.516 1.632 1 9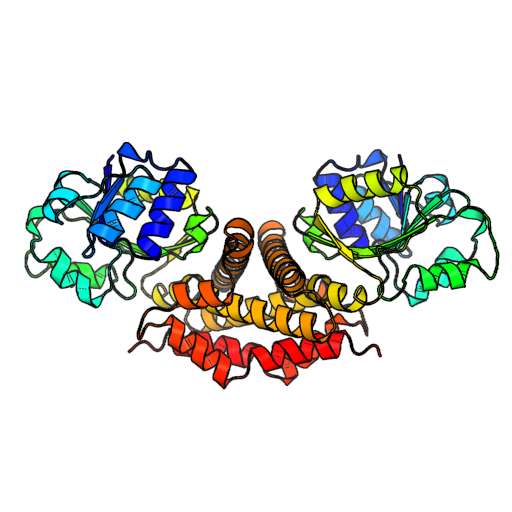8.19 44 CYS B O 1
ATOM 2258 N N . THR B 1 45 ? 21.594 -22.219 0.324 1 97.69 45 THR B N 1
ATOM 2259 C CA . THR B 1 45 ? 22.469 -22.047 1.47 1 97.69 45 THR B CA 1
ATOM 2260 C C . THR B 1 45 ? 22.078 -20.828 2.285 1 97.69 45 THR B C 1
ATOM 2262 O O . THR B 1 45 ? 22 -20.891 3.514 1 97.69 45 THR B O 1
ATOM 2265 N N . SER B 1 46 ? 21.75 -19.828 1.642 1 95.62 46 SER B N 1
ATOM 2266 C CA . SER B 1 46 ? 21.375 -18.578 2.305 1 95.62 46 SER B CA 1
ATOM 2267 C C . SER B 1 46 ? 20.078 -18.734 3.107 1 95.62 46 SER B C 1
ATOM 2269 O O . SER B 1 46 ? 19.891 -18.078 4.129 1 95.62 46 SER B O 1
ATOM 2271 N N . LEU B 1 47 ? 19.219 -19.656 2.723 1 96.62 47 LEU B N 1
ATOM 2272 C CA . LEU B 1 47 ? 17.922 -19.828 3.352 1 96.62 47 LEU B CA 1
ATOM 2273 C C . LEU B 1 47 ? 17.938 -21.016 4.309 1 96.62 47 LEU B C 1
ATOM 2275 O O . LEU B 1 47 ? 17 -21.219 5.086 1 96.62 47 LEU B O 1
ATOM 2279 N N . GLY B 1 48 ? 18.938 -21.828 4.172 1 98.06 48 GLY B N 1
ATOM 2280 C CA . GLY B 1 48 ? 19.062 -23.016 5 1 98.06 48 GLY B CA 1
ATOM 2281 C C . GLY B 1 48 ? 18.188 -24.156 4.531 1 98.06 48 GLY B C 1
ATOM 2282 O O . GLY B 1 48 ? 17.766 -24.984 5.336 1 98.06 48 GLY B O 1
ATOM 2283 N N . ILE B 1 49 ? 17.844 -24.172 3.221 1 98.56 49 ILE B N 1
ATOM 2284 C CA . ILE B 1 49 ? 17 -25.25 2.707 1 98.56 49 ILE B CA 1
ATOM 2285 C C . ILE B 1 49 ? 17.844 -26.203 1.852 1 98.56 49 ILE B C 1
ATOM 2287 O O . ILE B 1 49 ? 19 -25.922 1.563 1 98.56 49 ILE B O 1
ATOM 2291 N N . GLY B 1 50 ? 17.297 -27.328 1.501 1 98.69 50 GLY B N 1
ATOM 2292 C CA . GLY B 1 50 ? 18.031 -28.344 0.758 1 98.69 50 GLY B CA 1
ATOM 2293 C C . GLY B 1 50 ? 17.984 -28.141 -0.744 1 98.69 50 GLY B C 1
ATOM 2294 O O . GLY B 1 50 ? 16.906 -27.906 -1.309 1 98.69 50 GLY B O 1
ATOM 2295 N N . ALA B 1 51 ? 19.156 -28.188 -1.325 1 98.69 51 ALA B N 1
ATOM 2296 C CA . ALA B 1 51 ? 19.234 -28.172 -2.783 1 98.69 51 ALA B CA 1
ATOM 2297 C C . ALA B 1 51 ? 19.266 -29.594 -3.342 1 98.69 51 ALA B C 1
ATOM 2299 O O . ALA B 1 51 ? 20.047 -30.422 -2.889 1 98.69 51 ALA B O 1
ATOM 2300 N N . CYS B 1 52 ? 18.359 -29.891 -4.246 1 98.5 52 CYS B N 1
ATOM 2301 C CA . CYS B 1 52 ? 18.312 -31.203 -4.875 1 98.5 52 CYS B CA 1
ATOM 2302 C C . CYS B 1 52 ? 18.969 -31.172 -6.254 1 98.5 52 CYS B C 1
ATOM 2304 O O . CYS B 1 52 ? 18.797 -30.203 -7 1 98.5 52 CYS B O 1
ATOM 2306 N N . ALA B 1 53 ? 19.594 -32.219 -6.668 1 97.19 53 ALA B N 1
ATOM 2307 C CA . ALA B 1 53 ? 20.359 -32.281 -7.914 1 97.19 53 ALA B CA 1
ATOM 2308 C C . ALA B 1 53 ? 19.453 -32.688 -9.086 1 97.19 53 ALA B C 1
ATOM 2310 O O . ALA B 1 53 ? 19.828 -32.5 -10.25 1 97.19 53 ALA B O 1
ATOM 2311 N N . SER B 1 54 ? 18.359 -33.281 -8.758 1 96.12 54 SER B N 1
ATOM 2312 C CA . SER B 1 54 ? 17.438 -33.719 -9.805 1 96.12 54 SER B CA 1
ATOM 2313 C C . SER B 1 54 ? 15.984 -33.625 -9.344 1 96.12 54 SER B C 1
ATOM 2315 O O . SER B 1 54 ? 15.711 -33.531 -8.148 1 96.12 54 SER B O 1
ATOM 2317 N N . VAL B 1 55 ? 15.117 -33.625 -10.289 1 96.75 55 VAL B N 1
ATOM 2318 C CA . VAL B 1 55 ? 13.688 -33.625 -10.008 1 96.75 55 VAL B CA 1
ATOM 2319 C C . VAL B 1 55 ? 13.32 -34.875 -9.203 1 96.75 55 VAL B C 1
ATOM 2321 O O . VAL B 1 55 ? 12.547 -34.812 -8.242 1 96.75 55 VAL B O 1
ATOM 2324 N N . GLN B 1 56 ? 13.914 -36 -9.562 1 95.81 56 GLN B N 1
ATOM 2325 C CA . GLN B 1 56 ? 13.648 -37.281 -8.883 1 95.81 56 GLN B CA 1
ATOM 2326 C C . GLN B 1 56 ? 14.016 -37.188 -7.402 1 95.81 56 GLN B C 1
ATOM 2328 O O . GLN B 1 56 ? 13.258 -37.656 -6.547 1 95.81 56 GLN B O 1
ATOM 2333 N N . GLU B 1 57 ? 15.125 -36.594 -7.176 1 97.56 57 GLU B N 1
ATOM 2334 C CA . GLU B 1 57 ? 15.562 -36.438 -5.789 1 97.56 57 GLU B CA 1
ATOM 2335 C C . GLU B 1 57 ? 14.578 -35.594 -4.996 1 97.56 57 GLU B C 1
ATOM 2337 O O . GLU B 1 57 ? 14.227 -35.906 -3.863 1 97.56 57 GLU B O 1
ATOM 2342 N N . LEU B 1 58 ? 14.141 -34.469 -5.582 1 98.31 58 LEU B N 1
ATOM 2343 C CA . LEU B 1 58 ? 13.203 -33.562 -4.918 1 98.31 58 LEU B CA 1
ATOM 2344 C C . LEU B 1 58 ? 11.891 -34.281 -4.617 1 98.31 58 LEU B C 1
ATOM 2346 O O . LEU B 1 58 ? 11.344 -34.156 -3.518 1 98.31 58 LEU B O 1
ATOM 2350 N N . VAL B 1 59 ? 11.406 -35.031 -5.559 1 97.44 59 VAL B N 1
ATOM 2351 C CA . VAL B 1 59 ? 10.125 -35.719 -5.414 1 97.44 59 VAL B CA 1
ATOM 2352 C C . VAL B 1 59 ? 10.219 -36.75 -4.289 1 97.44 59 VAL B C 1
ATOM 2354 O O . VAL B 1 59 ? 9.289 -36.875 -3.49 1 97.44 59 VAL B O 1
ATOM 2357 N N . GLN B 1 60 ? 11.336 -37.438 -4.211 1 97 60 GLN B N 1
ATOM 2358 C CA . GLN B 1 60 ? 11.531 -38.438 -3.186 1 97 60 GLN B CA 1
ATOM 2359 C C . GLN B 1 60 ? 11.531 -37.844 -1.791 1 97 60 GLN B C 1
ATOM 2361 O O . GLN B 1 60 ? 11.062 -38.469 -0.832 1 97 60 GLN B O 1
ATOM 2366 N N . LYS B 1 61 ? 11.883 -36.625 -1.717 1 97.81 61 LYS B N 1
ATOM 2367 C CA . LYS B 1 61 ? 12.102 -36 -0.416 1 97.81 61 LYS B CA 1
ATOM 2368 C C . LYS B 1 61 ? 10.898 -35.156 -0.004 1 97.81 61 LYS B C 1
ATOM 2370 O O . LYS B 1 61 ? 10.852 -34.625 1.113 1 97.81 61 LYS B O 1
ATOM 2375 N N . SER B 1 62 ? 9.953 -35 -0.857 1 98.19 62 SER B N 1
ATOM 2376 C CA . SER B 1 62 ? 8.906 -34.031 -0.595 1 98.19 62 SER B CA 1
ATOM 2377 C C . SER B 1 62 ? 7.52 -34.656 -0.719 1 98.19 62 SER B C 1
ATOM 2379 O O . SER B 1 62 ? 7.312 -35.562 -1.542 1 98.19 62 SER B O 1
ATOM 2381 N N . GLU B 1 63 ? 6.582 -34.219 0.037 1 96.94 63 GLU B N 1
ATOM 2382 C CA . GLU B 1 63 ? 5.184 -34.625 -0.058 1 96.94 63 GLU B CA 1
ATOM 2383 C C . GLU B 1 63 ? 4.363 -33.594 -0.847 1 96.94 63 GLU B C 1
ATOM 2385 O O . GLU B 1 63 ? 3.535 -33.969 -1.679 1 96.94 63 GLU B O 1
ATOM 2390 N N . TRP B 1 64 ? 4.52 -32.312 -0.486 1 98.31 64 TRP B N 1
ATOM 2391 C CA . TRP B 1 64 ? 3.98 -31.219 -1.271 1 98.31 64 TRP B CA 1
ATOM 2392 C C . TRP B 1 64 ? 5.035 -30.656 -2.219 1 98.31 64 TRP B C 1
ATOM 2394 O O . TRP B 1 64 ? 6.172 -30.406 -1.813 1 98.31 64 TRP B O 1
ATOM 2404 N N . ILE B 1 65 ? 4.656 -30.516 -3.43 1 98.56 65 ILE B N 1
ATOM 2405 C CA . ILE B 1 65 ? 5.602 -30 -4.422 1 98.56 65 ILE B CA 1
ATOM 2406 C C . ILE B 1 65 ? 5.008 -28.781 -5.121 1 98.56 65 ILE B C 1
ATOM 2408 O O . ILE B 1 65 ? 4 -28.891 -5.824 1 98.56 65 ILE B O 1
ATOM 2412 N N . PHE B 1 66 ? 5.656 -27.625 -4.922 1 98.75 66 PHE B N 1
ATOM 2413 C CA . PHE B 1 66 ? 5.301 -26.406 -5.652 1 98.75 66 PHE B CA 1
ATOM 2414 C C . PHE B 1 66 ? 5.949 -26.406 -7.031 1 98.75 66 PHE B C 1
ATOM 2416 O O . PHE B 1 66 ? 7.172 -26.484 -7.148 1 98.75 66 PHE B O 1
ATOM 2423 N N . LEU B 1 67 ? 5.141 -26.359 -8.016 1 98.19 67 LEU B N 1
ATOM 2424 C CA . LEU B 1 67 ? 5.629 -26.219 -9.383 1 98.19 67 LEU B CA 1
ATOM 2425 C C . LEU B 1 67 ? 5.812 -24.734 -9.742 1 98.19 67 LEU B C 1
ATOM 2427 O O . LEU B 1 67 ? 4.875 -24.094 -10.203 1 98.19 67 LEU B O 1
ATOM 2431 N N . ALA B 1 68 ? 7.023 -24.281 -9.578 1 97.06 68 ALA B N 1
ATOM 2432 C CA . ALA B 1 68 ? 7.355 -22.875 -9.797 1 97.06 68 ALA B CA 1
ATOM 2433 C C . ALA B 1 68 ? 8.18 -22.703 -11.07 1 97.06 68 ALA B C 1
ATOM 2435 O O . ALA B 1 68 ? 9.219 -22.047 -11.055 1 97.06 68 ALA B O 1
ATOM 2436 N N . VAL B 1 69 ? 7.746 -23.281 -12.164 1 95.06 69 VAL B N 1
ATOM 2437 C CA . VAL B 1 69 ? 8.367 -23.172 -13.477 1 95.06 69 VAL B CA 1
ATOM 2438 C C . VAL B 1 69 ? 7.398 -22.5 -14.453 1 95.06 69 VAL B C 1
ATOM 2440 O O . VAL B 1 69 ? 6.211 -22.359 -14.156 1 95.06 69 VAL B O 1
ATOM 2443 N N . LYS B 1 70 ? 7.879 -22.094 -15.547 1 91.69 70 LYS B N 1
ATOM 2444 C CA . LYS B 1 70 ? 7.023 -21.516 -16.578 1 91.69 70 LYS B CA 1
ATOM 2445 C C . LYS B 1 70 ? 5.992 -22.516 -17.078 1 91.69 70 LYS B C 1
ATOM 2447 O O . LYS B 1 70 ? 6.254 -23.719 -17.094 1 91.69 70 LYS B O 1
ATOM 2452 N N . PRO B 1 71 ? 4.926 -21.984 -17.531 1 93 71 PRO B N 1
ATOM 2453 C CA . PRO B 1 71 ? 3.891 -22.891 -18.031 1 93 71 PRO B CA 1
ATOM 2454 C C . PRO B 1 71 ? 4.398 -23.812 -19.141 1 93 71 PRO B C 1
ATOM 2456 O O . PRO B 1 71 ? 4.062 -25 -19.156 1 93 71 PRO B O 1
ATOM 2459 N N . SER B 1 72 ? 5.25 -23.344 -19.984 1 92 72 SER B N 1
ATOM 2460 C CA . SER B 1 72 ? 5.746 -24.094 -21.125 1 92 72 SER B CA 1
ATOM 2461 C C . SER B 1 72 ? 6.656 -25.234 -20.688 1 92 72 SER B C 1
ATOM 2463 O O . SER B 1 72 ? 6.938 -26.141 -21.469 1 92 72 SER B O 1
ATOM 2465 N N . GLN B 1 73 ? 7.031 -25.203 -19.453 1 93.81 73 GLN B N 1
ATOM 2466 C CA . GLN B 1 73 ? 7.984 -26.188 -18.969 1 93.81 73 GLN B CA 1
ATOM 2467 C C . GLN B 1 73 ? 7.277 -27.281 -18.172 1 93.81 73 GLN B C 1
ATOM 2469 O O . GLN B 1 73 ? 7.887 -28.297 -17.812 1 93.81 73 GLN B O 1
ATOM 2474 N N . ILE B 1 74 ? 6.027 -27.188 -17.922 1 94.5 74 ILE B N 1
ATOM 2475 C CA . ILE B 1 74 ? 5.285 -28.062 -17.016 1 94.5 74 ILE B CA 1
ATOM 2476 C C . ILE B 1 74 ? 5.293 -29.484 -17.578 1 94.5 74 ILE B C 1
ATOM 2478 O O . ILE B 1 74 ? 5.578 -30.438 -16.844 1 94.5 74 ILE B O 1
ATOM 2482 N N . SER B 1 75 ? 5.039 -29.594 -18.875 1 91.81 75 SER B N 1
ATOM 2483 C CA . SER B 1 75 ? 4.98 -30.922 -19.469 1 91.81 75 SER B CA 1
ATOM 2484 C C . SER B 1 75 ? 6.328 -31.641 -19.375 1 91.81 75 SER B C 1
ATOM 2486 O O . SER B 1 75 ? 6.383 -32.844 -19.172 1 91.81 75 SER B O 1
ATOM 2488 N N . THR B 1 76 ? 7.375 -30.828 -19.484 1 92.25 76 THR B N 1
ATOM 2489 C CA . THR B 1 76 ? 8.719 -31.391 -19.422 1 92.25 76 THR B CA 1
ATOM 2490 C C . THR B 1 76 ? 9.055 -31.844 -18 1 92.25 76 THR B C 1
ATOM 2492 O O . THR B 1 76 ? 9.586 -32.938 -17.797 1 92.25 76 THR B O 1
ATOM 2495 N N . VAL B 1 77 ? 8.672 -31.062 -17.047 1 92.44 77 VAL B N 1
ATOM 2496 C CA . VAL B 1 77 ? 9.016 -31.328 -15.656 1 92.44 77 VAL B CA 1
ATOM 2497 C C . VAL B 1 77 ? 8.203 -32.531 -15.141 1 92.44 77 VAL B C 1
ATOM 2499 O O . VAL B 1 77 ? 8.672 -33.281 -14.289 1 92.44 77 VAL B O 1
ATOM 2502 N N . LEU B 1 78 ? 7.051 -32.719 -15.703 1 92.25 78 LEU B N 1
ATOM 2503 C CA . LEU B 1 78 ? 6.168 -33.781 -15.25 1 92.25 78 LEU B CA 1
ATOM 2504 C C . LEU B 1 78 ? 6.215 -34.969 -16.203 1 92.25 78 LEU B C 1
ATOM 2506 O O . LEU B 1 78 ? 5.293 -35.812 -16.219 1 92.25 78 LEU B O 1
ATOM 2510 N N . ARG B 1 79 ? 7.246 -35.031 -16.984 1 88.56 79 ARG B N 1
ATOM 2511 C CA . ARG B 1 79 ? 7.348 -36.094 -18 1 88.56 79 ARG B CA 1
ATOM 2512 C C . ARG B 1 79 ? 7.305 -37.469 -17.344 1 88.56 79 ARG B C 1
ATOM 2514 O O . ARG B 1 79 ? 6.625 -38.375 -17.844 1 88.56 79 ARG B O 1
ATOM 2521 N N . ASP B 1 80 ? 8.055 -37.625 -16.25 1 87.69 80 ASP B N 1
ATOM 2522 C CA . ASP B 1 80 ? 8.016 -38.875 -15.508 1 87.69 80 ASP B CA 1
ATOM 2523 C C . ASP B 1 80 ? 6.941 -38.844 -14.422 1 87.69 80 ASP B C 1
ATOM 2525 O O . ASP B 1 80 ? 7.258 -38.812 -13.227 1 87.69 80 ASP B O 1
ATOM 2529 N N . ARG B 1 81 ? 5.738 -39 -14.742 1 86.69 81 ARG B N 1
ATOM 2530 C CA . ARG B 1 81 ? 4.574 -38.844 -13.875 1 86.69 81 ARG B CA 1
ATOM 2531 C C . ARG B 1 81 ? 4.559 -39.906 -12.773 1 86.69 81 ARG B C 1
ATOM 2533 O O . ARG B 1 81 ? 4.043 -39.656 -11.68 1 86.69 81 ARG B O 1
ATOM 2540 N N . GLN B 1 82 ? 5.141 -40.969 -13.078 1 86.62 82 GLN B N 1
ATOM 2541 C CA . GLN B 1 82 ? 5.137 -42.094 -12.125 1 86.62 82 GLN B CA 1
ATOM 2542 C C . GLN B 1 82 ? 5.867 -41.719 -10.844 1 86.62 82 GLN B C 1
ATOM 2544 O O . GLN B 1 82 ? 5.496 -42.156 -9.758 1 86.62 82 GLN B O 1
ATOM 2549 N N . SER B 1 83 ? 6.812 -40.906 -10.953 1 90.38 83 SER B N 1
ATOM 2550 C CA . SER B 1 83 ? 7.598 -40.5 -9.789 1 90.38 83 SER B CA 1
ATOM 2551 C C . SER B 1 83 ? 6.781 -39.594 -8.852 1 90.38 83 SER B C 1
ATOM 2553 O O . SER B 1 83 ? 7.121 -39.469 -7.676 1 90.38 83 SER B O 1
ATOM 2555 N N . PHE B 1 84 ? 5.699 -39.062 -9.359 1 93.44 84 PHE B N 1
ATOM 2556 C CA . PHE B 1 84 ? 4.91 -38.125 -8.586 1 93.44 84 PHE B CA 1
ATOM 2557 C C . PHE B 1 84 ? 3.701 -38.812 -7.957 1 93.44 84 PHE B C 1
ATOM 2559 O O . PHE B 1 84 ? 2.84 -38.156 -7.375 1 93.44 84 PHE B O 1
ATOM 2566 N N . GLN B 1 85 ? 3.613 -40.094 -8.078 1 89.94 85 GLN B N 1
ATOM 2567 C CA . GLN B 1 85 ? 2.459 -40.812 -7.547 1 89.94 85 GLN B CA 1
ATOM 2568 C C . GLN B 1 85 ? 2.291 -40.562 -6.051 1 89.94 85 GLN B C 1
ATOM 2570 O O . GLN B 1 85 ? 3.258 -40.625 -5.289 1 89.94 85 GLN B O 1
ATOM 2575 N N . GLY B 1 86 ? 1.037 -40.188 -5.672 1 91.25 86 GLY B N 1
ATOM 2576 C CA . GLY B 1 86 ? 0.697 -39.969 -4.277 1 91.25 86 GLY B CA 1
ATOM 2577 C C . GLY B 1 86 ? 1.08 -38.594 -3.771 1 91.25 86 GLY B C 1
ATOM 2578 O O . GLY B 1 86 ? 0.793 -38.25 -2.625 1 91.25 86 GLY B O 1
ATOM 2579 N N . LYS B 1 87 ? 1.647 -37.781 -4.609 1 95.56 87 LYS B N 1
ATOM 2580 C CA . LYS B 1 87 ? 2.109 -36.469 -4.188 1 95.56 87 LYS B CA 1
ATOM 2581 C C . LYS B 1 87 ? 1.024 -35.406 -4.395 1 95.56 87 LYS B C 1
ATOM 2583 O O . LYS B 1 87 ? 0.044 -35.656 -5.102 1 95.56 87 LYS B O 1
ATOM 2588 N N . VAL B 1 88 ? 1.15 -34.344 -3.699 1 96.88 88 VAL B N 1
ATOM 2589 C CA . VAL B 1 88 ? 0.344 -33.125 -3.918 1 96.88 88 VAL B CA 1
ATOM 2590 C C . VAL B 1 88 ? 1.146 -32.125 -4.715 1 96.88 88 VAL B C 1
ATOM 2592 O O . VAL B 1 88 ? 2.209 -31.672 -4.273 1 96.88 88 VAL B O 1
ATOM 2595 N N . LEU B 1 89 ? 0.648 -31.781 -5.902 1 97.75 89 LEU B N 1
ATOM 2596 C CA . LEU B 1 89 ? 1.276 -30.781 -6.758 1 97.75 89 LEU B CA 1
ATOM 2597 C C . LEU B 1 89 ? 0.565 -29.438 -6.637 1 97.75 89 LEU B C 1
ATOM 2599 O O . LEU B 1 89 ? -0.649 -29.344 -6.828 1 97.75 89 LEU B O 1
ATOM 2603 N N . ILE B 1 90 ? 1.32 -28.391 -6.266 1 98.62 90 ILE B N 1
ATOM 2604 C CA . ILE B 1 90 ? 0.805 -27.031 -6.168 1 98.62 90 ILE B CA 1
ATOM 2605 C C . ILE B 1 90 ? 1.396 -26.172 -7.285 1 98.62 90 ILE B C 1
ATOM 2607 O O . ILE B 1 90 ? 2.562 -25.781 -7.219 1 98.62 90 ILE B O 1
ATOM 2611 N N . SER B 1 91 ? 0.619 -25.859 -8.219 1 98.31 91 SER B N 1
ATOM 2612 C CA . SER B 1 91 ? 1.1 -25.156 -9.398 1 98.31 91 SER B CA 1
ATOM 2613 C C . SER B 1 91 ? 1.117 -23.656 -9.172 1 98.31 91 SER B C 1
ATOM 2615 O O . SER B 1 91 ? 0.135 -23.078 -8.695 1 98.31 91 SER B O 1
ATOM 2617 N N . LEU B 1 92 ? 2.225 -23.031 -9.555 1 97.25 92 LEU B N 1
ATOM 2618 C CA . LEU B 1 92 ? 2.342 -21.578 -9.555 1 97.25 92 LEU B CA 1
ATOM 2619 C C . LEU B 1 92 ? 2.404 -21.031 -10.977 1 97.25 92 LEU B C 1
ATOM 2621 O O . LEU B 1 92 ? 2.738 -19.859 -11.18 1 97.25 92 LEU B O 1
ATOM 2625 N N . A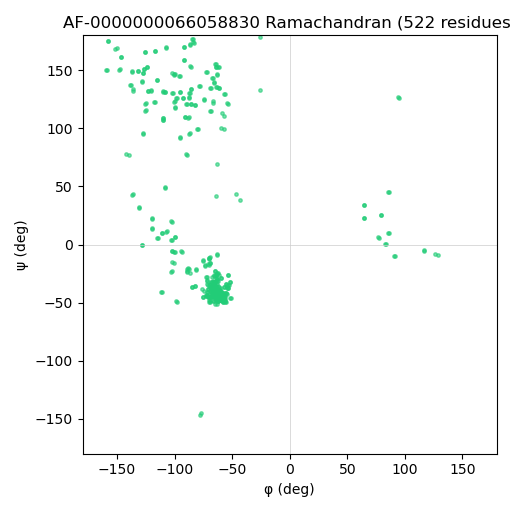LA B 1 93 ? 2.141 -21.891 -11.953 1 93.5 93 ALA B N 1
ATOM 2626 C CA . ALA B 1 93 ? 2.279 -21.531 -13.359 1 93.5 93 ALA B CA 1
ATOM 2627 C C . ALA B 1 93 ? 1.008 -20.859 -13.891 1 93.5 93 ALA B C 1
ATOM 2629 O O . ALA B 1 93 ? -0.053 -21.5 -13.938 1 93.5 93 ALA B O 1
ATOM 2630 N N . ALA B 1 94 ? 1.218 -19.656 -14.352 1 89.94 94 ALA B N 1
ATOM 2631 C CA . ALA B 1 94 ? 0.082 -18.922 -14.906 1 89.94 94 ALA B CA 1
ATOM 2632 C C . ALA B 1 94 ? -0.512 -19.656 -16.109 1 89.94 94 ALA B C 1
ATOM 2634 O O . ALA B 1 94 ? 0.222 -20.188 -16.938 1 89.94 94 ALA B O 1
ATOM 2635 N N . GLY B 1 95 ? -1.81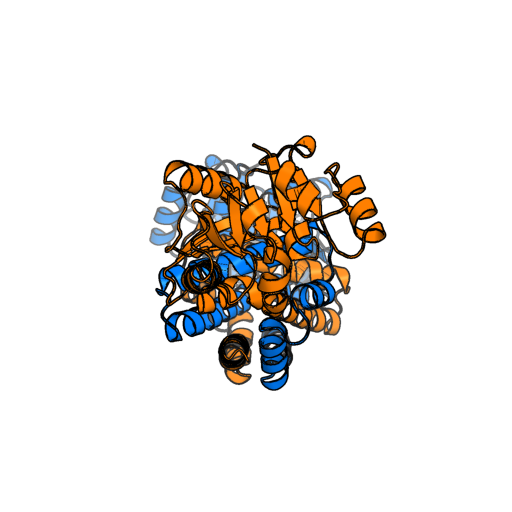8 -19.75 -16.141 1 89.31 95 GLY B N 1
ATOM 2636 C CA . GLY B 1 95 ? -2.504 -20.359 -17.266 1 89.31 95 GLY B CA 1
ATOM 2637 C C . GLY B 1 95 ? -2.729 -21.859 -17.094 1 89.31 95 GLY B C 1
ATOM 2638 O O . GLY B 1 95 ? -3.387 -22.484 -17.922 1 89.31 95 GLY B O 1
ATOM 2639 N N . MET B 1 96 ? -2.139 -22.453 -16.094 1 94.31 96 MET B N 1
ATOM 2640 C CA . MET B 1 96 ? -2.326 -23.875 -15.82 1 94.31 96 MET B CA 1
ATOM 2641 C C . MET B 1 96 ? -3.412 -24.094 -14.773 1 94.31 96 MET B C 1
ATOM 2643 O O . MET B 1 96 ? -3.129 -24.125 -13.57 1 94.31 96 MET B O 1
ATOM 2647 N N . SER B 1 97 ? -4.609 -24.281 -15.203 1 96.12 97 SER B N 1
ATOM 2648 C CA . SER B 1 97 ? -5.758 -24.516 -14.328 1 96.12 97 SER B CA 1
ATOM 2649 C C . SER B 1 97 ? -5.859 -25.984 -13.938 1 96.12 97 SER B C 1
ATOM 2651 O O . SER B 1 97 ? -5.082 -26.812 -14.422 1 96.12 97 SER B O 1
ATOM 2653 N N . CYS B 1 98 ? -6.762 -26.266 -13.078 1 96.5 98 CYS B N 1
ATOM 2654 C CA . CYS B 1 98 ? -7.043 -27.641 -12.695 1 96.5 98 CYS B CA 1
ATOM 2655 C C . CYS B 1 98 ? -7.391 -28.484 -13.914 1 96.5 98 CYS B C 1
ATOM 2657 O O . CYS B 1 98 ? -6.891 -29.594 -14.062 1 96.5 98 CYS B O 1
ATOM 2659 N N . ALA B 1 99 ? -8.164 -27.938 -14.789 1 95.06 99 ALA B N 1
ATOM 2660 C CA . ALA B 1 99 ? -8.578 -28.656 -15.992 1 95.06 99 ALA B CA 1
ATOM 2661 C C . ALA B 1 99 ? -7.379 -28.953 -16.891 1 95.06 99 ALA B C 1
ATOM 2663 O O . ALA B 1 99 ? -7.316 -30.016 -17.516 1 95.06 99 ALA B O 1
ATOM 2664 N N . ALA B 1 100 ? -6.5 -28.016 -16.984 1 93.44 100 ALA B N 1
ATOM 2665 C CA . ALA B 1 100 ? -5.301 -28.219 -17.797 1 93.44 100 ALA B CA 1
ATOM 2666 C C . ALA B 1 100 ? -4.457 -29.359 -17.266 1 93.44 100 ALA B C 1
ATOM 2668 O O . ALA B 1 100 ? -3.936 -30.172 -18.031 1 93.44 100 ALA B O 1
ATOM 2669 N N . TYR B 1 101 ? -4.332 -29.469 -15.961 1 94.19 101 TYR B N 1
ATOM 2670 C CA . TYR B 1 101 ? -3.566 -30.547 -15.352 1 94.19 101 TYR B CA 1
ATOM 2671 C C . TYR B 1 101 ? -4.285 -31.875 -15.508 1 94.19 101 TYR B C 1
ATOM 2673 O O . TYR B 1 101 ? -3.65 -32.906 -15.734 1 94.19 101 TYR B O 1
ATOM 2681 N N . GLU B 1 102 ? -5.598 -31.859 -15.391 1 92.69 102 GLU B N 1
ATOM 2682 C CA . GLU B 1 102 ? -6.359 -33.094 -15.625 1 92.69 102 GLU B CA 1
ATOM 2683 C C . GLU B 1 102 ? -6.164 -33.594 -17.062 1 92.69 102 GLU B C 1
ATOM 2685 O O . GLU B 1 102 ? -6.031 -34.781 -17.281 1 92.69 102 GLU B O 1
ATOM 2690 N N . ALA B 1 103 ? -6.141 -32.656 -17.969 1 91.19 103 ALA B N 1
ATOM 2691 C CA . ALA B 1 103 ? -5.902 -33.031 -19.359 1 91.19 103 ALA B CA 1
ATOM 2692 C C . ALA B 1 103 ? -4.5 -33.594 -19.547 1 91.19 103 ALA B C 1
ATOM 2694 O O . ALA B 1 103 ? -4.305 -34.562 -20.297 1 91.19 103 ALA B O 1
ATOM 2695 N N . LEU B 1 104 ? -3.584 -33 -18.891 1 89.62 104 LEU B N 1
ATOM 2696 C CA . LEU B 1 104 ? -2.197 -33.469 -18.953 1 89.62 104 LEU B CA 1
ATOM 2697 C C . LEU B 1 104 ? -2.047 -34.844 -18.375 1 89.62 104 LEU B C 1
ATOM 2699 O O . LEU B 1 104 ? -1.278 -35.656 -18.891 1 89.62 104 LEU B O 1
ATOM 2703 N N . PHE B 1 105 ? -2.795 -35.188 -17.328 1 87.38 105 PHE B N 1
ATOM 2704 C CA . PHE B 1 105 ? -2.668 -36.438 -16.609 1 87.38 105 PHE B CA 1
ATOM 2705 C C . PHE B 1 105 ? -3.57 -37.5 -17.234 1 87.38 105 PHE B C 1
ATOM 2707 O O . PHE B 1 105 ? -3.455 -38.688 -16.922 1 87.38 105 PHE B O 1
ATOM 2714 N N . ALA B 1 106 ? -4.66 -37.125 -18.016 1 82.31 106 ALA B N 1
ATOM 2715 C CA . ALA B 1 106 ? -5.582 -38.062 -18.625 1 82.31 106 ALA B CA 1
ATOM 2716 C C . ALA B 1 106 ? -4.836 -39.094 -19.469 1 82.31 106 ALA B C 1
ATOM 2718 O O . ALA B 1 106 ? -5.258 -40.25 -19.578 1 82.31 106 ALA B O 1
ATOM 2719 N N . ALA B 1 107 ? -3.857 -38.75 -20.109 1 68 107 ALA B N 1
ATOM 2720 C CA . ALA B 1 107 ? -3.117 -39.625 -21 1 68 107 ALA B CA 1
ATOM 2721 C C . ALA B 1 107 ? -2.52 -40.812 -20.234 1 68 107 ALA B C 1
ATOM 2723 O O . ALA B 1 107 ? -2.256 -41.875 -20.812 1 68 107 ALA B O 1
ATOM 2724 N N . ASP B 1 108 ? -2.303 -40.625 -19.062 1 63.44 108 ASP B N 1
ATOM 2725 C CA . ASP B 1 108 ? -1.766 -41.688 -18.203 1 63.44 108 ASP B CA 1
ATOM 2726 C C . ASP B 1 108 ? -2.438 -41.656 -16.844 1 63.44 108 ASP B C 1
ATOM 2728 O O . ASP B 1 108 ? -2.012 -40.938 -15.938 1 63.44 108 ASP B O 1
ATOM 2732 N N . PRO B 1 109 ? -3.678 -42.188 -16.891 1 53.44 109 PRO B N 1
ATOM 2733 C CA . PRO B 1 109 ? -4.453 -42.156 -15.648 1 53.44 109 PRO B CA 1
ATOM 2734 C C . PRO B 1 109 ? -3.623 -42.531 -14.422 1 53.44 109 PRO B C 1
ATOM 2736 O O . PRO B 1 109 ? -3.395 -43.719 -14.18 1 53.44 109 PRO B O 1
ATOM 2739 N N . HIS B 1 110 ? -2.338 -42.062 -14.414 1 54.72 110 HIS B N 1
ATOM 2740 C CA . HIS B 1 110 ? -1.573 -42.438 -13.234 1 54.72 110 HIS B CA 1
ATOM 2741 C C . HIS B 1 110 ? -2.256 -41.969 -11.961 1 54.72 110 HIS B C 1
ATOM 2743 O O . HIS B 1 110 ? -2.709 -40.812 -11.891 1 54.72 110 HIS B O 1
ATOM 2749 N N . GLN B 1 111 ? -2.787 -42.812 -11.133 1 61.88 111 GLN B N 1
ATOM 2750 C CA . GLN B 1 111 ? -3.586 -42.875 -9.914 1 61.88 111 GLN B CA 1
ATOM 2751 C C . GLN B 1 111 ? -2.93 -42.125 -8.766 1 61.88 111 GLN B C 1
ATOM 2753 O O . GLN B 1 111 ? -1.735 -42.281 -8.508 1 61.88 111 GLN B O 1
ATOM 2758 N N . GLY B 1 112 ? -3.418 -40.875 -8.531 1 83.44 112 GLY B N 1
ATOM 2759 C CA . GLY B 1 112 ? -3.307 -40.438 -7.152 1 83.44 112 GLY B CA 1
ATOM 2760 C C . GLY B 1 112 ? -2.66 -39.062 -7.008 1 83.44 112 GLY B C 1
ATOM 2761 O O . GLY B 1 112 ? -2.449 -38.594 -5.891 1 83.44 112 GLY B O 1
ATOM 2762 N N . ILE B 1 113 ? -2.088 -38.562 -8.289 1 90.88 113 ILE B N 1
ATOM 2763 C CA . ILE B 1 113 ? -1.542 -37.219 -8.141 1 90.88 113 ILE B CA 1
ATOM 2764 C C . ILE B 1 113 ? -2.674 -36.219 -7.863 1 90.88 113 ILE B C 1
ATOM 2766 O O . ILE B 1 113 ? -3.646 -36.156 -8.617 1 90.88 113 ILE B O 1
ATOM 2770 N N . ARG B 1 114 ? -2.602 -35.531 -6.781 1 95.38 114 ARG B N 1
ATOM 2771 C CA . ARG B 1 114 ? -3.531 -34.469 -6.465 1 95.38 114 ARG B CA 1
ATOM 2772 C C . ARG B 1 114 ? -2.912 -33.094 -6.762 1 95.38 114 ARG B C 1
ATOM 2774 O O . ARG B 1 114 ? -1.696 -32.938 -6.656 1 95.38 114 ARG B O 1
ATOM 2781 N N . HIS B 1 115 ? -3.768 -32.219 -7.172 1 97 115 HIS B N 1
ATOM 2782 C CA . HIS B 1 115 ? -3.164 -30.953 -7.602 1 97 115 HIS B CA 1
ATOM 2783 C C . HIS B 1 115 ? -4.082 -29.766 -7.309 1 97 115 HIS B C 1
ATOM 2785 O O . HIS B 1 115 ? -5.301 -29.938 -7.203 1 97 115 HIS B O 1
ATOM 2791 N N . LEU B 1 116 ? -3.463 -28.625 -7.094 1 98.38 116 LEU B N 1
ATOM 2792 C CA . LEU B 1 116 ? -4.086 -27.328 -6.891 1 98.38 116 LEU B CA 1
ATOM 2793 C C . LEU B 1 116 ? -3.32 -26.234 -7.629 1 98.38 116 LEU B C 1
ATOM 2795 O O . LEU B 1 116 ? -2.086 -26.234 -7.633 1 98.38 116 LEU B O 1
ATOM 2799 N N . SER B 1 117 ? -4.062 -25.328 -8.273 1 98.56 117 SER B N 1
ATOM 2800 C CA . SER B 1 117 ? -3.436 -24.203 -8.969 1 98.56 117 SER B CA 1
ATOM 2801 C C . SER B 1 117 ? -3.529 -22.922 -8.156 1 98.56 117 SER B C 1
ATOM 2803 O O . SER B 1 117 ? -4.602 -22.578 -7.664 1 98.56 117 SER B O 1
ATOM 2805 N N . LEU B 1 118 ? -2.373 -22.25 -8.016 1 98.5 118 LEU B N 1
ATOM 2806 C CA . LEU B 1 118 ? -2.256 -20.984 -7.316 1 98.5 118 LEU B CA 1
ATOM 2807 C C . LEU B 1 118 ? -1.649 -19.906 -8.219 1 98.5 118 LEU B C 1
ATOM 2809 O O . LEU B 1 118 ? -0.887 -20.234 -9.141 1 98.5 118 LEU B O 1
ATOM 2813 N N . LEU B 1 119 ? -1.992 -18.688 -7.938 1 97.81 119 LEU B N 1
ATOM 2814 C CA . LEU B 1 119 ? -1.3 -17.516 -8.484 1 97.81 119 LEU B CA 1
ATOM 2815 C C . LEU B 1 119 ? -0.876 -16.562 -7.371 1 97.81 119 LEU B C 1
ATOM 2817 O O . LEU B 1 119 ? -1.675 -15.75 -6.91 1 97.81 119 LEU B O 1
ATOM 2821 N N . PRO B 1 120 ? 0.349 -16.672 -6.91 1 98 120 PRO B N 1
ATOM 2822 C CA . PRO B 1 120 ? 0.861 -15.781 -5.867 1 98 120 PRO B CA 1
ATOM 2823 C C . PRO B 1 120 ? 1.552 -14.547 -6.438 1 98 120 PRO B C 1
ATOM 2825 O O . PRO B 1 120 ? 1.698 -14.422 -7.656 1 98 120 PRO B O 1
ATOM 2828 N N . ASN B 1 121 ? 1.841 -13.602 -5.535 1 97.88 121 ASN B N 1
ATOM 2829 C CA . ASN B 1 121 ? 2.652 -12.461 -5.941 1 97.88 121 ASN B CA 1
ATOM 2830 C C . ASN B 1 121 ? 3.871 -12.289 -5.035 1 97.88 121 ASN B C 1
ATOM 2832 O O . ASN B 1 121 ? 3.98 -12.953 -4.004 1 97.88 121 ASN B O 1
ATOM 2836 N N . LEU B 1 122 ? 4.84 -11.523 -5.398 1 97.44 122 LEU B N 1
ATOM 2837 C CA . LEU B 1 122 ? 6.172 -11.453 -4.816 1 97.44 122 LEU B CA 1
ATOM 2838 C C . LEU B 1 122 ? 6.105 -11 -3.361 1 97.44 122 LEU B C 1
ATOM 2840 O O . LEU B 1 122 ? 6.922 -11.414 -2.535 1 97.44 122 LEU B O 1
ATOM 2844 N N . PRO B 1 123 ? 5.141 -10.211 -2.961 1 98.38 123 PRO B N 1
ATOM 2845 C CA . PRO B 1 123 ? 5.113 -9.742 -1.574 1 98.38 123 PRO B CA 1
ATOM 2846 C C . PRO B 1 123 ? 4.945 -10.875 -0.567 1 98.38 123 PRO B C 1
ATOM 2848 O O . PRO B 1 123 ? 5.074 -10.656 0.641 1 98.38 123 PRO B O 1
ATOM 2851 N N . CYS B 1 124 ? 4.672 -12.102 -1.017 1 98.19 124 CYS B N 1
ATOM 2852 C CA . CYS B 1 124 ? 4.711 -13.258 -0.134 1 98.19 124 CYS B CA 1
ATOM 2853 C C . CYS B 1 124 ? 6.051 -13.352 0.585 1 98.19 124 CYS B C 1
ATOM 2855 O O . CYS B 1 124 ? 6.129 -13.867 1.701 1 98.19 124 CYS B O 1
ATOM 2857 N N . GLN B 1 125 ? 7.055 -12.805 -0.033 1 96.94 125 GLN B N 1
ATOM 2858 C CA . GLN B 1 125 ? 8.406 -12.836 0.502 1 96.94 125 GLN B CA 1
ATOM 2859 C C . GLN B 1 125 ? 8.484 -12.164 1.87 1 96.94 125 GLN B C 1
ATOM 2861 O O . GLN B 1 125 ? 9.297 -12.547 2.713 1 96.94 125 GLN B O 1
ATOM 2866 N N . VAL B 1 126 ? 7.574 -11.164 2.092 1 96.94 126 VAL B N 1
ATOM 2867 C CA . VAL B 1 126 ? 7.598 -10.414 3.34 1 96.94 126 VAL B CA 1
ATOM 2868 C C . VAL B 1 126 ? 6.273 -10.594 4.078 1 96.94 126 VAL B C 1
ATOM 2870 O O . VAL B 1 126 ? 5.828 -9.695 4.797 1 96.94 126 VAL B O 1
ATOM 2873 N N . ALA B 1 127 ? 5.625 -11.625 3.768 1 97.38 127 ALA B N 1
ATOM 2874 C CA . ALA B 1 127 ? 4.395 -12.047 4.434 1 97.38 127 ALA B CA 1
ATOM 2875 C C . ALA B 1 127 ? 3.279 -11.023 4.219 1 97.38 127 ALA B C 1
ATOM 2877 O O . ALA B 1 127 ? 2.479 -10.773 5.125 1 97.38 127 ALA B O 1
ATOM 2878 N N . ARG B 1 128 ? 3.285 -10.406 3.072 1 97.62 128 ARG B N 1
ATOM 2879 C CA . ARG B 1 128 ? 2.25 -9.453 2.695 1 97.62 128 ARG B CA 1
ATOM 2880 C C . ARG B 1 128 ? 1.705 -9.75 1.304 1 97.62 128 ARG B C 1
ATOM 2882 O O . ARG B 1 128 ? 1.335 -8.836 0.564 1 97.62 128 ARG B O 1
ATOM 2889 N N . GLY B 1 129 ? 1.699 -10.977 0.98 1 98.44 129 GLY B N 1
ATOM 2890 C CA . GLY B 1 129 ? 1.331 -11.375 -0.37 1 98.44 129 GLY B CA 1
ATOM 2891 C C . GLY B 1 129 ? -0.166 -11.547 -0.554 1 98.44 129 GLY B C 1
ATOM 2892 O O . GLY B 1 129 ? -0.934 -11.406 0.4 1 98.44 129 GLY B O 1
ATOM 2893 N N . VAL B 1 130 ? -0.526 -11.734 -1.766 1 98.69 130 VAL B N 1
ATOM 2894 C CA . VAL B 1 130 ? -1.835 -12.219 -2.191 1 98.69 130 VAL B CA 1
ATOM 2895 C C . VAL B 1 130 ? -1.674 -13.508 -2.988 1 98.69 130 VAL B C 1
ATOM 2897 O O . VAL B 1 130 ? -0.771 -13.625 -3.822 1 98.69 130 VAL B O 1
ATOM 2900 N N . ILE B 1 131 ? -2.469 -14.5 -2.658 1 98.69 131 ILE B N 1
ATOM 2901 C CA . ILE B 1 131 ? -2.469 -15.75 -3.406 1 98.69 131 ILE B CA 1
ATOM 2902 C C . ILE B 1 131 ? -3.887 -16.078 -3.881 1 98.69 131 ILE B C 1
ATOM 2904 O O . ILE B 1 131 ? -4.812 -16.156 -3.072 1 98.69 131 ILE B O 1
ATOM 2908 N N . ILE B 1 132 ? -4.023 -16.188 -5.145 1 98.62 132 ILE B N 1
ATOM 2909 C CA . ILE B 1 132 ? -5.273 -16.672 -5.719 1 98.62 132 ILE B CA 1
ATOM 2910 C C . ILE B 1 132 ? -5.238 -18.203 -5.84 1 98.62 132 ILE B C 1
ATOM 2912 O O . ILE B 1 132 ? -4.332 -18.75 -6.465 1 98.62 132 ILE B O 1
ATOM 2916 N N . ALA B 1 133 ? -6.148 -18.859 -5.211 1 98.69 133 ALA B N 1
ATOM 2917 C CA . ALA B 1 133 ? -6.266 -20.312 -5.301 1 98.69 133 ALA B CA 1
ATOM 2918 C C . ALA B 1 133 ? -7.484 -20.719 -6.125 1 98.69 133 ALA B C 1
ATOM 2920 O O . ALA B 1 133 ? -8.586 -20.203 -5.914 1 98.69 133 ALA B O 1
ATOM 2921 N N . GLU B 1 134 ? -7.238 -21.609 -7.031 1 98.5 134 GLU B N 1
ATOM 2922 C CA . GLU B 1 134 ? -8.359 -22.109 -7.812 1 98.5 134 GLU B CA 1
ATOM 2923 C C . GLU B 1 134 ? -9.305 -22.953 -6.953 1 98.5 134 GLU B C 1
ATOM 2925 O O . GLU B 1 134 ? -8.859 -23.797 -6.184 1 98.5 134 GLU B O 1
ATOM 2930 N N . ALA B 1 135 ? -10.586 -22.719 -7.102 1 98.31 135 ALA B N 1
ATOM 2931 C CA . ALA B 1 135 ? -11.57 -23.453 -6.32 1 98.31 135 ALA B CA 1
ATOM 2932 C C . ALA B 1 135 ? -11.57 -24.938 -6.688 1 98.31 135 ALA B C 1
ATOM 2934 O O . ALA B 1 135 ? -11.664 -25.812 -5.812 1 98.31 135 ALA B O 1
ATOM 2935 N N . ARG B 1 136 ? -11.5 -25.203 -8.023 1 98.12 136 ARG B N 1
ATOM 2936 C CA . ARG B 1 136 ? -11.438 -26.594 -8.492 1 98.12 136 ARG B CA 1
ATOM 2937 C C . ARG B 1 136 ? -10.055 -27.188 -8.242 1 98.12 136 ARG B C 1
ATOM 2939 O O . ARG B 1 136 ? -9.039 -26.594 -8.617 1 98.12 136 ARG B O 1
ATOM 2946 N N . HIS B 1 137 ? -10.023 -28.25 -7.574 1 97.75 137 HIS B N 1
ATOM 2947 C CA . HIS B 1 137 ? -8.781 -28.953 -7.27 1 97.75 137 HIS B CA 1
ATOM 2948 C C . HIS B 1 137 ? -9.047 -30.422 -6.953 1 97.75 137 HIS B C 1
ATOM 2950 O O . HIS B 1 137 ? -10.195 -30.859 -6.922 1 97.75 137 HIS B O 1
ATOM 2956 N N . THR B 1 138 ? -7.996 -31.172 -6.758 1 96.44 138 THR B N 1
ATOM 2957 C CA . THR B 1 138 ? -8.195 -32.594 -6.523 1 96.44 138 THR B CA 1
ATOM 2958 C C . THR B 1 138 ? -7.637 -33 -5.16 1 96.44 138 THR B C 1
ATOM 2960 O O . THR B 1 138 ? -7.496 -34.188 -4.871 1 96.44 138 THR B O 1
ATOM 2963 N N . LEU B 1 139 ? -7.348 -32.062 -4.316 1 97.44 139 LEU B N 1
ATOM 2964 C CA . LEU B 1 139 ? -6.793 -32.344 -2.996 1 97.44 139 LEU B CA 1
ATOM 2965 C C . LEU B 1 139 ? -7.855 -32.938 -2.082 1 97.44 139 LEU B C 1
ATOM 2967 O O . LEU B 1 139 ? -9.039 -32.656 -2.221 1 97.44 139 LEU B O 1
ATOM 2971 N N . HIS B 1 140 ? -7.359 -33.781 -1.203 1 97 140 HIS B N 1
ATOM 2972 C CA . HIS B 1 140 ? -8.227 -34.156 -0.095 1 97 140 HIS B CA 1
ATOM 2973 C C . HIS B 1 140 ? -8.547 -32.938 0.786 1 97 140 HIS B C 1
ATOM 2975 O O . HIS B 1 140 ? -7.77 -31.984 0.85 1 97 140 HIS B O 1
ATOM 2981 N N . HIS B 1 141 ? -9.68 -33.031 1.466 1 97.44 141 HIS B N 1
ATOM 2982 C CA . HIS B 1 141 ? -10.156 -31.922 2.268 1 97.44 141 HIS B CA 1
ATOM 2983 C C . HIS B 1 141 ? -9.117 -31.5 3.305 1 97.44 141 HIS B C 1
ATOM 2985 O O . HIS B 1 141 ? -8.836 -30.312 3.461 1 97.44 141 HIS B O 1
ATOM 2991 N N . ASP B 1 142 ? -8.57 -32.406 3.943 1 97.12 142 ASP B N 1
ATOM 2992 C CA . ASP B 1 142 ? -7.602 -32.125 4.996 1 97.12 142 ASP B CA 1
ATOM 2993 C C . ASP B 1 142 ? -6.32 -31.531 4.418 1 97.12 142 ASP B C 1
ATOM 2995 O O . ASP B 1 142 ? -5.707 -30.656 5.027 1 97.12 142 ASP B O 1
ATOM 2999 N N . GLU B 1 143 ? -5.898 -32.031 3.26 1 96.75 143 GLU B N 1
ATOM 3000 C CA . GLU B 1 143 ? -4.73 -31.5 2.57 1 96.75 143 GLU B CA 1
ATOM 3001 C C . GLU B 1 143 ? -4.941 -30.047 2.168 1 96.75 143 GLU B C 1
ATOM 3003 O O . GLU B 1 143 ? -4.066 -29.203 2.373 1 96.75 143 GLU B O 1
ATOM 3008 N N . HIS B 1 144 ? -6.086 -29.844 1.639 1 98.25 144 HIS B N 1
ATOM 3009 C CA . HIS B 1 144 ? -6.438 -28.5 1.179 1 98.25 144 HIS B CA 1
ATOM 3010 C C . HIS B 1 144 ? -6.461 -27.516 2.336 1 98.25 144 HIS B C 1
ATOM 3012 O O . HIS B 1 144 ? -5.871 -26.438 2.244 1 98.25 144 HIS B O 1
ATOM 3018 N N . ALA B 1 145 ? -7.09 -27.859 3.375 1 98.25 145 ALA B N 1
ATOM 3019 C CA . ALA B 1 145 ? -7.195 -27 4.551 1 98.25 145 ALA B CA 1
ATOM 3020 C C . ALA B 1 145 ? -5.82 -26.703 5.145 1 98.25 145 ALA B C 1
ATOM 3022 O O . ALA B 1 145 ? -5.527 -25.562 5.52 1 98.25 145 ALA B O 1
ATOM 3023 N N . ALA B 1 146 ? -5.039 -27.719 5.223 1 98.06 146 ALA B N 1
ATOM 3024 C CA . ALA B 1 146 ? -3.699 -27.562 5.777 1 98.06 146 ALA B CA 1
ATOM 3025 C C . ALA B 1 146 ? -2.848 -26.641 4.898 1 98.06 146 ALA B C 1
ATOM 3027 O O . ALA B 1 146 ? -2.125 -25.781 5.406 1 98.06 146 ALA B O 1
ATOM 3028 N N . LEU B 1 147 ? -2.934 -26.844 3.645 1 98.31 147 LEU B N 1
ATOM 3029 C CA . LEU B 1 147 ? -2.164 -26.031 2.711 1 98.31 147 LEU B CA 1
ATOM 3030 C C . LEU B 1 147 ? -2.574 -24.562 2.803 1 98.31 147 LEU B C 1
ATOM 3032 O O . LEU B 1 147 ? -1.719 -23.672 2.885 1 98.31 147 LEU B O 1
ATOM 3036 N N . LEU B 1 148 ? -3.852 -24.312 2.799 1 98.56 148 LEU B N 1
ATOM 3037 C CA . LEU B 1 148 ? -4.332 -22.938 2.883 1 98.56 148 LEU B CA 1
ATOM 3038 C C . LEU B 1 148 ? -3.885 -22.281 4.188 1 98.56 148 LEU B C 1
ATOM 3040 O O . LEU B 1 148 ? -3.555 -21.094 4.211 1 98.56 148 LEU B O 1
ATOM 3044 N N . ALA B 1 149 ? -3.912 -23.047 5.227 1 98.25 149 ALA B N 1
ATOM 3045 C CA . ALA B 1 149 ? -3.467 -22.531 6.512 1 98.25 149 ALA B CA 1
ATOM 3046 C C . ALA B 1 149 ? -2.004 -22.094 6.453 1 98.25 149 ALA B C 1
ATOM 3048 O O . ALA B 1 149 ? -1.641 -21.047 6.977 1 98.25 149 ALA B O 1
ATOM 3049 N N . VAL B 1 150 ? -1.195 -22.859 5.809 1 98.31 150 VAL B N 1
ATOM 3050 C CA . VAL B 1 150 ? 0.223 -22.562 5.656 1 98.31 150 VAL B CA 1
ATOM 3051 C C . VAL B 1 150 ? 0.387 -21.297 4.801 1 98.31 150 VAL B C 1
ATOM 3053 O O . VAL B 1 150 ? 1.131 -20.391 5.168 1 98.31 150 VAL B O 1
ATOM 3056 N N . LEU B 1 151 ? -0.356 -21.219 3.715 1 98.69 151 LEU B N 1
ATOM 3057 C CA . LEU B 1 151 ? -0.232 -20.109 2.775 1 98.69 151 LEU B CA 1
ATOM 3058 C C . LEU B 1 151 ? -0.732 -18.812 3.398 1 98.69 151 LEU B C 1
ATOM 3060 O O . LEU B 1 151 ? -0.199 -17.734 3.115 1 98.69 151 LEU B O 1
ATOM 3064 N N . ARG B 1 152 ? -1.721 -18.891 4.277 1 98.5 152 ARG B N 1
ATOM 3065 C CA . ARG B 1 152 ? -2.332 -17.719 4.898 1 98.5 152 ARG B CA 1
ATOM 3066 C C . ARG B 1 152 ? -1.368 -17.047 5.875 1 98.5 152 ARG B C 1
ATOM 3068 O O . ARG B 1 152 ? -1.576 -15.906 6.273 1 98.5 152 ARG B O 1
ATOM 3075 N N . THR B 1 153 ? -0.276 -17.719 6.184 1 98.38 153 THR B N 1
ATOM 3076 C CA . THR B 1 153 ? 0.729 -17.109 7.047 1 98.38 153 THR B CA 1
ATOM 3077 C C . THR B 1 153 ? 1.505 -16.031 6.297 1 98.38 153 THR B C 1
ATOM 3079 O O . THR B 1 153 ? 2.109 -15.156 6.91 1 98.38 153 THR B O 1
ATOM 3082 N N . VAL B 1 154 ? 1.459 -16.047 4.938 1 98.38 154 VAL B N 1
ATOM 3083 C CA . VAL B 1 154 ? 2.322 -15.125 4.203 1 98.38 154 VAL B CA 1
ATOM 3084 C C . VAL B 1 154 ? 1.494 -14.336 3.193 1 98.38 154 VAL B C 1
ATOM 3086 O O . VAL B 1 154 ? 2.025 -13.484 2.473 1 98.38 154 VAL B O 1
ATOM 3089 N N . ALA B 1 155 ? 0.186 -14.602 3.146 1 98.62 155 ALA B N 1
ATOM 3090 C CA . ALA B 1 155 ? -0.6 -13.945 2.104 1 98.62 155 ALA B CA 1
ATOM 3091 C C . ALA B 1 155 ? -2.08 -13.914 2.469 1 98.62 155 ALA B C 1
ATOM 3093 O O . ALA B 1 155 ? -2.543 -14.727 3.279 1 98.62 155 ALA B O 1
ATOM 3094 N N . GLN B 1 156 ? -2.766 -12.922 2.004 1 97.88 156 GLN B N 1
ATOM 3095 C CA . GLN B 1 156 ? -4.211 -13.047 1.847 1 97.88 156 GLN B CA 1
ATOM 3096 C C . GLN B 1 156 ? -4.562 -14.031 0.737 1 97.88 156 GLN B C 1
ATOM 3098 O O . GLN B 1 156 ? -4.211 -13.82 -0.425 1 97.88 156 GLN B O 1
ATOM 3103 N N . VAL B 1 157 ? -5.203 -15.172 1.097 1 98.44 157 VAL B N 1
ATOM 3104 C CA . VAL B 1 157 ? -5.539 -16.203 0.117 1 98.44 157 VAL B CA 1
ATOM 3105 C C . VAL B 1 157 ? -6.996 -16.047 -0.309 1 98.44 157 VAL B C 1
ATOM 3107 O O . VAL B 1 157 ? -7.895 -15.992 0.536 1 98.44 157 VAL B O 1
ATOM 3110 N N . GLU B 1 158 ? -7.195 -15.961 -1.549 1 97.56 158 GLU B N 1
ATOM 3111 C CA . GLU B 1 158 ? -8.547 -15.906 -2.102 1 97.56 158 GLU B CA 1
ATOM 3112 C C . GLU B 1 158 ? -8.828 -17.109 -2.996 1 97.56 158 GLU B C 1
ATOM 3114 O O . GLU B 1 158 ? -8.102 -17.359 -3.961 1 97.56 158 GLU B O 1
ATOM 3119 N N . VAL B 1 159 ? -9.867 -17.844 -2.658 1 97.62 159 VAL B N 1
ATOM 3120 C CA . VAL B 1 159 ? -10.297 -18.953 -3.504 1 97.62 159 VAL B CA 1
ATOM 3121 C C . VAL B 1 159 ? -11.273 -18.438 -4.562 1 97.62 159 VAL B C 1
ATOM 3123 O O . VAL B 1 159 ? -12.281 -17.797 -4.234 1 97.62 159 VAL B O 1
ATOM 3126 N N . VAL B 1 160 ? -10.969 -18.734 -5.758 1 97.62 160 VAL B N 1
ATOM 3127 C CA . VAL B 1 160 ? -11.758 -18.172 -6.848 1 97.62 160 VAL B CA 1
ATOM 3128 C C . VAL B 1 160 ? -12.141 -19.281 -7.832 1 97.62 160 VAL B C 1
ATOM 3130 O O . VAL B 1 160 ? -11.391 -20.234 -8.023 1 97.62 160 VAL B O 1
ATOM 3133 N N . ASP B 1 161 ? -13.305 -19.094 -8.453 1 97.75 161 ASP B N 1
ATOM 3134 C CA . ASP B 1 161 ? -13.719 -20 -9.523 1 97.75 161 ASP B CA 1
ATOM 3135 C C . ASP B 1 161 ? -12.766 -19.922 -10.711 1 97.75 161 ASP B C 1
ATOM 3137 O O . ASP B 1 161 ? -12.195 -18.859 -10.984 1 97.75 161 ASP B O 1
ATOM 3141 N N . THR B 1 162 ? -12.695 -21.031 -11.445 1 97.38 162 THR B N 1
ATOM 3142 C CA . THR B 1 162 ? -11.805 -21.109 -12.594 1 97.38 162 THR B CA 1
ATOM 3143 C C . THR B 1 162 ? -12.07 -19.969 -13.57 1 97.38 162 THR B C 1
ATOM 3145 O O . THR B 1 162 ? -11.141 -19.406 -14.164 1 97.38 162 THR B O 1
ATOM 3148 N N . ALA B 1 163 ? -13.328 -19.594 -13.688 1 96.62 163 ALA B N 1
ATOM 3149 C CA . ALA B 1 163 ? -13.727 -18.562 -14.648 1 96.62 163 ALA B CA 1
ATOM 3150 C C . ALA B 1 163 ? -13.078 -17.219 -14.328 1 96.62 163 ALA B C 1
ATOM 3152 O O . ALA B 1 163 ? -12.898 -16.391 -15.219 1 96.62 163 ALA B O 1
ATOM 3153 N N . TYR B 1 164 ? -12.703 -16.969 -13.102 1 97.31 164 TYR B N 1
ATOM 3154 C CA . TYR B 1 164 ? -12.188 -15.664 -12.68 1 97.31 164 TYR B CA 1
ATOM 3155 C C . TYR B 1 164 ? -10.727 -15.773 -12.25 1 97.31 164 TYR B C 1
ATOM 3157 O O . TYR B 1 164 ? -10.141 -14.805 -11.766 1 97.31 164 TYR B O 1
ATOM 3165 N N . PHE B 1 165 ? -10.125 -16.953 -12.43 1 97.12 165 PHE B N 1
ATOM 3166 C CA . PHE B 1 165 ? -8.766 -17.234 -11.969 1 97.12 165 PHE B CA 1
ATOM 3167 C C . PHE B 1 165 ? -7.758 -16.344 -12.664 1 97.12 165 PHE B C 1
ATOM 3169 O O . PHE B 1 165 ? -6.906 -15.734 -12.008 1 97.12 165 PHE B O 1
ATOM 3176 N N . ALA B 1 166 ? -7.93 -16.141 -13.906 1 95.69 166 ALA B N 1
ATOM 3177 C CA . ALA B 1 166 ? -6.988 -15.352 -14.695 1 95.69 166 ALA B CA 1
ATOM 3178 C C . ALA B 1 166 ? -7.051 -13.875 -14.312 1 95.69 166 ALA B C 1
ATOM 3180 O O . ALA B 1 166 ? -6.016 -13.25 -14.078 1 95.69 166 ALA B O 1
ATOM 3181 N N . ILE B 1 167 ? -8.266 -13.312 -14.242 1 97.56 167 ILE B N 1
ATOM 3182 C CA . ILE B 1 167 ? -8.406 -11.891 -13.961 1 97.56 167 ILE B CA 1
ATOM 3183 C C . ILE B 1 167 ? -7.957 -11.602 -12.523 1 97.56 167 ILE B C 1
ATOM 3185 O O . ILE B 1 167 ? -7.316 -10.586 -12.266 1 97.56 167 ILE B O 1
ATOM 3189 N N . ALA B 1 168 ? -8.258 -12.492 -11.578 1 98.12 168 ALA B N 1
ATOM 3190 C CA . ALA B 1 168 ? -7.777 -12.32 -10.211 1 98.12 168 ALA B CA 1
ATOM 3191 C C . ALA B 1 168 ? -6.25 -12.328 -10.172 1 98.12 168 ALA B C 1
ATOM 3193 O O . ALA B 1 168 ? -5.645 -11.547 -9.43 1 98.12 168 ALA B O 1
ATOM 3194 N N . GLY B 1 169 ? -5.676 -13.141 -10.992 1 97 169 GLY B N 1
ATOM 3195 C CA . GLY B 1 169 ? -4.227 -13.203 -11.102 1 97 169 GLY B CA 1
ATOM 3196 C C . GLY B 1 169 ? -3.607 -11.922 -11.617 1 97 169 GLY B C 1
ATOM 3197 O O . GLY B 1 169 ? -2.525 -11.523 -11.18 1 97 169 GLY B O 1
ATOM 3198 N N . VAL B 1 170 ? -4.309 -11.336 -12.531 1 97.81 170 VAL B N 1
ATOM 3199 C CA . VAL B 1 170 ? -3.793 -10.094 -13.078 1 97.81 170 VAL B CA 1
ATOM 3200 C C . VAL B 1 170 ? -3.852 -8.992 -12.016 1 97.81 170 VAL B C 1
ATOM 3202 O O . VAL B 1 170 ? -2.867 -8.289 -11.789 1 97.81 170 VAL B O 1
ATOM 3205 N N . ILE B 1 171 ? -4.965 -8.883 -11.281 1 98.44 171 ILE B N 1
ATOM 3206 C CA . ILE B 1 171 ? -5.164 -7.832 -10.297 1 98.44 171 ILE B CA 1
ATOM 3207 C C . ILE B 1 171 ? -4.184 -8.016 -9.141 1 98.44 171 ILE B C 1
ATOM 3209 O O . ILE B 1 171 ? -3.668 -7.035 -8.594 1 98.44 171 ILE B O 1
ATOM 3213 N N . ALA B 1 172 ? -3.844 -9.25 -8.828 1 97.75 172 ALA B N 1
ATOM 3214 C CA . ALA B 1 172 ? -3.031 -9.508 -7.641 1 97.75 172 ALA B CA 1
ATOM 3215 C C . ALA B 1 172 ? -1.579 -9.781 -8.016 1 97.75 172 ALA B C 1
ATOM 3217 O O . ALA B 1 172 ? -0.668 -9.547 -7.219 1 97.75 172 ALA B O 1
ATOM 3218 N N . GLY B 1 173 ? -1.345 -10.195 -9.211 1 96.62 173 GLY B N 1
ATOM 3219 C CA . GLY B 1 173 ? -0.037 -10.719 -9.57 1 96.62 173 GLY B CA 1
ATOM 3220 C C . GLY B 1 173 ? 0.716 -9.828 -10.539 1 96.62 173 GLY B C 1
ATOM 3221 O O . GLY B 1 173 ? 1.935 -9.672 -10.438 1 96.62 173 GLY B O 1
ATOM 3222 N N . CYS B 1 174 ? 0.042 -9.281 -11.5 1 97.31 174 CYS B N 1
ATOM 3223 C CA . CYS B 1 174 ? 0.667 -8.383 -12.461 1 97.31 174 CYS B CA 1
ATOM 3224 C C . CYS B 1 174 ? 0.723 -6.957 -11.922 1 97.31 174 CYS B C 1
ATOM 3226 O O . CYS B 1 174 ? 1.712 -6.25 -12.125 1 97.31 174 CYS B O 1
ATOM 3228 N N . ALA B 1 175 ? -0.267 -6.578 -11.219 1 98.56 175 ALA B N 1
ATOM 3229 C CA . ALA B 1 175 ? -0.506 -5.191 -10.82 1 98.56 175 ALA B CA 1
ATOM 3230 C C . ALA B 1 175 ? 0.593 -4.688 -9.891 1 98.56 175 ALA B C 1
ATOM 3232 O O . ALA B 1 175 ? 0.797 -3.479 -9.758 1 98.56 175 ALA B O 1
ATOM 3233 N N . PRO B 1 176 ? 1.341 -5.566 -9.172 1 98.69 176 PRO B N 1
ATOM 3234 C CA . PRO B 1 176 ? 2.494 -5.039 -8.438 1 98.69 176 PRO B CA 1
ATOM 3235 C C . PRO B 1 176 ? 3.447 -4.25 -9.336 1 98.69 176 PRO B C 1
ATOM 3237 O O . PRO B 1 176 ? 4.023 -3.248 -8.898 1 98.69 176 PRO B O 1
ATOM 3240 N N . ALA B 1 177 ? 3.625 -4.691 -10.539 1 98.62 177 ALA B N 1
ATOM 3241 C CA . ALA B 1 177 ? 4.453 -3.949 -11.484 1 98.62 177 ALA B CA 1
ATOM 3242 C C . ALA B 1 177 ? 3.832 -2.596 -11.812 1 98.62 177 ALA B C 1
ATOM 3244 O O . ALA B 1 177 ? 4.543 -1.603 -11.984 1 98.62 177 ALA B O 1
ATOM 3245 N N . PHE B 1 178 ? 2.484 -2.527 -11.922 1 98.81 178 PHE B N 1
ATOM 3246 C CA . PHE B 1 178 ? 1.778 -1.274 -12.164 1 98.81 178 PHE B CA 1
ATOM 3247 C C . PHE B 1 178 ? 1.964 -0.315 -10.992 1 98.81 178 PHE B C 1
ATOM 3249 O O . PHE B 1 178 ? 2.217 0.875 -11.195 1 98.81 178 PHE B O 1
ATOM 3256 N N . ALA B 1 179 ? 1.85 -0.885 -9.812 1 98.81 179 ALA B N 1
ATOM 3257 C CA . ALA B 1 179 ? 2.051 -0.104 -8.594 1 98.81 179 ALA B CA 1
ATOM 3258 C C . ALA B 1 179 ? 3.471 0.448 -8.523 1 98.81 179 ALA B C 1
ATOM 3260 O O . ALA B 1 179 ? 3.682 1.589 -8.109 1 98.81 179 ALA B O 1
ATOM 3261 N N . ALA B 1 180 ? 4.43 -0.375 -8.898 1 98.69 180 ALA B N 1
ATOM 3262 C CA . ALA B 1 180 ? 5.82 0.069 -8.914 1 98.69 180 ALA B CA 1
ATOM 3263 C C . ALA B 1 180 ? 6.008 1.259 -9.852 1 98.69 180 ALA B C 1
ATOM 3265 O O . ALA B 1 180 ? 6.699 2.221 -9.516 1 98.69 180 ALA B O 1
ATOM 3266 N N . GLN B 1 181 ? 5.379 1.217 -11.008 1 98.62 181 GLN B N 1
ATOM 3267 C CA . GLN B 1 181 ? 5.457 2.332 -11.945 1 98.62 181 GLN B CA 1
ATOM 3268 C C . GLN B 1 181 ? 4.801 3.584 -11.367 1 98.62 181 GLN B C 1
ATOM 3270 O O . GLN B 1 181 ? 5.281 4.699 -11.578 1 98.62 181 GLN B O 1
ATOM 3275 N N . PHE B 1 182 ? 3.684 3.332 -10.703 1 98.81 182 PHE B N 1
ATOM 3276 C CA . PHE B 1 182 ? 2.982 4.418 -10.031 1 98.81 182 PHE B CA 1
ATOM 3277 C C . PHE B 1 182 ? 3.883 5.086 -9 1 98.81 182 PHE B C 1
ATOM 3279 O O . PHE B 1 182 ? 3.982 6.312 -8.953 1 98.81 182 PHE B O 1
ATOM 3286 N N . ILE B 1 183 ? 4.625 4.332 -8.203 1 98.75 183 ILE B N 1
ATOM 3287 C CA . ILE B 1 183 ? 5.551 4.82 -7.191 1 98.75 183 ILE B CA 1
ATOM 3288 C C . ILE B 1 183 ? 6.691 5.582 -7.863 1 98.75 183 ILE B C 1
ATOM 3290 O O . ILE B 1 183 ? 7.07 6.668 -7.418 1 98.75 183 ILE B O 1
ATOM 3294 N N . GLU B 1 184 ? 7.211 5.016 -8.945 1 98.62 184 GLU B N 1
ATOM 3295 C CA . GLU B 1 184 ? 8.289 5.672 -9.672 1 98.62 184 GLU B CA 1
ATOM 3296 C C . GLU B 1 184 ? 7.859 7.047 -10.18 1 98.62 184 GLU B C 1
ATOM 3298 O O . GLU B 1 184 ? 8.609 8.016 -10.062 1 98.62 184 GLU B O 1
ATOM 3303 N N . ALA B 1 185 ? 6.695 7.102 -10.734 1 98.75 185 ALA B N 1
ATOM 3304 C CA . ALA B 1 185 ? 6.188 8.359 -11.281 1 98.75 185 ALA B CA 1
ATOM 3305 C C . ALA B 1 185 ? 6.02 9.406 -10.188 1 98.75 185 ALA B C 1
ATOM 3307 O O . ALA B 1 185 ? 6.387 10.57 -10.367 1 98.75 185 ALA B O 1
ATOM 3308 N N . LEU B 1 186 ? 5.453 9.016 -9.031 1 98.75 186 LEU B N 1
ATOM 3309 C CA . LEU B 1 186 ? 5.32 9.922 -7.891 1 98.75 186 LEU B CA 1
ATOM 3310 C C . LEU B 1 186 ? 6.684 10.422 -7.438 1 98.75 186 LEU B C 1
ATOM 3312 O O . LEU B 1 186 ? 6.859 11.617 -7.191 1 98.75 186 LEU B O 1
ATOM 3316 N N . ALA B 1 187 ? 7.625 9.469 -7.34 1 98.62 187 ALA B N 1
ATOM 3317 C CA . ALA B 1 187 ? 8.969 9.812 -6.887 1 98.62 187 ALA B CA 1
ATOM 3318 C C . ALA B 1 187 ? 9.641 10.781 -7.859 1 98.62 187 ALA B C 1
ATOM 3320 O O . ALA B 1 187 ? 10.281 11.75 -7.438 1 98.62 187 ALA B O 1
ATOM 3321 N N . ASP B 1 188 ? 9.516 10.531 -9.172 1 98.62 188 ASP B N 1
ATOM 3322 C CA . ASP B 1 188 ? 10.062 11.438 -10.18 1 98.62 188 ASP B CA 1
ATOM 3323 C C . ASP B 1 188 ? 9.484 12.844 -10.016 1 98.62 188 ASP B C 1
ATOM 3325 O O . ASP B 1 188 ? 10.219 13.828 -10.102 1 98.62 188 ASP B O 1
ATOM 3329 N N . ALA B 1 189 ? 8.219 12.883 -9.82 1 98.56 189 ALA B N 1
ATOM 3330 C CA . ALA B 1 189 ? 7.586 14.18 -9.602 1 98.56 189 ALA B CA 1
ATOM 3331 C C . ALA B 1 189 ? 8.141 14.859 -8.359 1 98.56 189 ALA B C 1
ATOM 3333 O O . ALA B 1 189 ? 8.391 16.062 -8.359 1 98.56 189 ALA B O 1
ATOM 3334 N N . GLY B 1 190 ? 8.297 14.094 -7.238 1 98.25 190 GLY B N 1
ATOM 3335 C CA . GLY B 1 190 ? 8.906 14.641 -6.031 1 98.25 190 GLY B CA 1
ATOM 3336 C C . GLY B 1 190 ? 10.297 15.188 -6.258 1 98.25 190 GLY B C 1
ATOM 3337 O O . GLY B 1 190 ? 10.617 16.281 -5.801 1 98.25 190 GLY B O 1
ATOM 3338 N N . VAL B 1 191 ? 11.133 14.461 -6.984 1 98.44 191 VAL B N 1
ATOM 3339 C CA . VAL B 1 191 ? 12.508 14.852 -7.27 1 98.44 191 VAL B CA 1
ATOM 3340 C C . VAL B 1 191 ? 12.523 16.109 -8.125 1 98.44 191 VAL B C 1
ATOM 3342 O O . VAL B 1 191 ? 13.375 16.984 -7.93 1 98.44 191 VAL B O 1
ATOM 3345 N N . ARG B 1 192 ? 11.617 16.219 -9.078 1 98.06 192 ARG B N 1
ATOM 3346 C CA . ARG B 1 192 ? 11.508 17.406 -9.914 1 98.06 192 ARG B CA 1
ATOM 3347 C C . ARG B 1 192 ? 11.414 18.656 -9.062 1 98.06 192 ARG B C 1
ATOM 3349 O O . ARG B 1 192 ? 11.922 19.719 -9.445 1 98.06 192 ARG B O 1
ATOM 3356 N N . TYR B 1 193 ? 10.797 18.516 -7.895 1 97.12 193 TYR B N 1
ATOM 3357 C CA . TYR B 1 193 ? 10.57 19.688 -7.059 1 97.12 193 TYR B CA 1
ATOM 3358 C C . TYR B 1 193 ? 11.5 19.688 -5.852 1 97.12 193 TYR B C 1
ATOM 3360 O O . TYR B 1 193 ? 11.25 20.391 -4.871 1 97.12 193 TYR B O 1
ATOM 3368 N N . GLY B 1 194 ? 12.5 18.781 -5.879 1 97.31 194 GLY B N 1
ATOM 3369 C CA . GLY B 1 194 ? 13.641 19.016 -5.008 1 97.31 194 GLY B CA 1
ATOM 3370 C C . GLY B 1 194 ? 13.82 17.938 -3.957 1 97.31 194 GLY B C 1
ATOM 3371 O O . GLY B 1 194 ? 14.797 17.953 -3.205 1 97.31 194 GLY B O 1
ATOM 3372 N N . LEU B 1 195 ? 12.945 16.969 -3.838 1 98.06 195 LEU B N 1
ATOM 3373 C CA . LEU B 1 195 ? 13.156 15.883 -2.893 1 98.06 195 LEU B CA 1
ATOM 3374 C C . LEU B 1 195 ? 14.336 15.023 -3.312 1 98.06 195 LEU B C 1
ATOM 3376 O O . LEU B 1 195 ? 14.531 14.766 -4.504 1 98.06 195 LEU B O 1
ATOM 3380 N N . ALA B 1 196 ? 15.031 14.594 -2.291 1 98.06 196 ALA B N 1
ATOM 3381 C CA . ALA B 1 196 ? 16.031 13.57 -2.582 1 98.06 196 ALA B CA 1
ATOM 3382 C C . ALA B 1 196 ? 15.375 12.289 -3.094 1 98.06 196 ALA B C 1
ATOM 3384 O O . ALA B 1 196 ? 14.281 11.93 -2.648 1 98.06 196 ALA B O 1
ATOM 3385 N N . ARG B 1 197 ? 16.094 11.609 -4.004 1 97.12 197 ARG B N 1
ATOM 3386 C CA . ARG B 1 197 ? 15.562 10.43 -4.676 1 97.12 197 ARG B CA 1
ATOM 3387 C C . ARG B 1 197 ? 15.102 9.383 -3.662 1 97.12 197 ARG B C 1
ATOM 3389 O O . ARG B 1 197 ? 13.984 8.875 -3.754 1 97.12 197 ARG B O 1
ATOM 3396 N N . ASP B 1 198 ? 15.922 9.055 -2.701 1 96.69 198 ASP B N 1
ATOM 3397 C CA . ASP B 1 198 ? 15.609 8.031 -1.706 1 96.69 198 ASP B CA 1
ATOM 3398 C C . ASP B 1 198 ? 14.422 8.445 -0.843 1 96.69 198 ASP B C 1
ATOM 3400 O O . ASP B 1 198 ? 13.57 7.625 -0.518 1 96.69 198 ASP B O 1
ATOM 3404 N N . GLN B 1 199 ? 14.312 9.719 -0.482 1 97 199 GLN B N 1
ATOM 3405 C CA . GLN B 1 199 ? 13.203 10.242 0.299 1 97 199 GLN B CA 1
ATOM 3406 C C . GLN B 1 199 ? 11.898 10.18 -0.492 1 97 199 GLN B C 1
ATOM 3408 O O . GLN B 1 199 ? 10.852 9.836 0.055 1 97 199 GLN B O 1
ATOM 3413 N N . ALA B 1 200 ? 11.992 10.523 -1.773 1 98 200 ALA B N 1
ATOM 3414 C CA . ALA B 1 200 ? 10.812 10.484 -2.637 1 98 200 ALA B CA 1
ATOM 3415 C C . ALA B 1 200 ? 10.242 9.07 -2.719 1 98 200 ALA B C 1
ATOM 3417 O O . ALA B 1 200 ? 9.031 8.883 -2.619 1 98 200 ALA B O 1
ATOM 3418 N N . TYR B 1 201 ? 11.094 8.078 -2.863 1 97.88 201 TYR B N 1
ATOM 3419 C CA . TYR B 1 201 ? 10.648 6.691 -2.91 1 97.88 201 TYR B CA 1
ATOM 3420 C C . TYR B 1 201 ? 10.047 6.262 -1.577 1 97.88 201 TYR B C 1
ATOM 3422 O O . TYR B 1 201 ? 9 5.613 -1.543 1 97.88 201 TYR B O 1
ATOM 3430 N N . ARG B 1 202 ? 10.695 6.609 -0.499 1 97.12 202 ARG B N 1
ATOM 3431 C CA . ARG B 1 202 ? 10.211 6.246 0.829 1 97.12 202 ARG B CA 1
ATOM 3432 C C . ARG B 1 202 ? 8.836 6.848 1.093 1 97.12 202 ARG B C 1
ATOM 3434 O O . ARG B 1 202 ? 7.93 6.152 1.562 1 97.12 202 ARG B O 1
ATOM 3441 N N . LEU B 1 203 ? 8.688 8.078 0.742 1 98.25 203 LEU B N 1
ATOM 3442 C CA . LEU B 1 203 ? 7.41 8.758 0.95 1 98.25 203 LEU B CA 1
ATOM 3443 C C . LEU B 1 203 ? 6.309 8.117 0.111 1 98.25 203 LEU B C 1
ATOM 3445 O O . LEU B 1 203 ? 5.227 7.828 0.62 1 98.25 203 LEU B O 1
ATOM 3449 N N . ALA B 1 204 ? 6.598 7.887 -1.159 1 98.62 204 ALA B N 1
ATOM 3450 C CA . ALA B 1 204 ? 5.605 7.309 -2.064 1 98.62 204 ALA B CA 1
ATOM 3451 C C . ALA B 1 204 ? 5.199 5.91 -1.61 1 98.62 204 ALA B C 1
ATOM 3453 O O . ALA B 1 204 ? 4.012 5.582 -1.583 1 98.62 204 ALA B O 1
ATOM 3454 N N . ALA B 1 205 ? 6.172 5.098 -1.216 1 98.38 205 ALA B N 1
ATOM 3455 C CA . ALA B 1 205 ? 5.906 3.723 -0.803 1 98.38 205 ALA B CA 1
ATOM 3456 C C . ALA B 1 205 ? 5.109 3.686 0.499 1 98.38 205 ALA B C 1
ATOM 3458 O O . ALA B 1 205 ? 4.129 2.945 0.614 1 98.38 205 ALA B O 1
ATOM 3459 N N . HIS B 1 206 ? 5.469 4.492 1.498 1 98.25 206 HIS B N 1
ATOM 3460 C CA . HIS B 1 206 ? 4.75 4.531 2.766 1 98.25 206 HIS B CA 1
ATOM 3461 C C . HIS B 1 206 ? 3.326 5.043 2.576 1 98.25 206 HIS B C 1
ATOM 3463 O O . HIS B 1 206 ? 2.395 4.555 3.221 1 98.25 206 HIS B O 1
ATOM 3469 N N . MET B 1 207 ? 3.25 6.027 1.727 1 98.69 207 MET B N 1
ATOM 3470 C CA . MET B 1 207 ? 1.927 6.566 1.428 1 98.69 207 MET B CA 1
ATOM 3471 C C . MET B 1 207 ? 1.025 5.496 0.825 1 98.69 207 MET B C 1
ATOM 3473 O O . MET B 1 207 ? -0.118 5.324 1.254 1 98.69 207 MET B O 1
ATOM 3477 N N . LEU B 1 208 ? 1.515 4.781 -0.137 1 98.62 208 LEU B N 1
ATOM 3478 C CA . LEU B 1 208 ? 0.727 3.738 -0.785 1 98.62 208 LEU B CA 1
ATOM 3479 C C . LEU B 1 208 ? 0.346 2.648 0.212 1 98.62 208 LEU B C 1
ATOM 3481 O O . LEU B 1 208 ? -0.804 2.203 0.241 1 98.62 208 LEU B O 1
ATOM 3485 N N . GLU B 1 209 ? 1.309 2.156 0.983 1 98.25 209 GLU B N 1
ATOM 3486 C CA . GLU B 1 209 ? 1.059 1.127 1.987 1 98.25 209 GLU B CA 1
ATOM 3487 C C . GLU B 1 209 ? -0.017 1.57 2.977 1 98.25 209 GLU B C 1
ATOM 3489 O O . GLU B 1 209 ? -0.963 0.828 3.246 1 98.25 209 GLU B O 1
ATOM 3494 N N . GLY B 1 210 ? 0.119 2.773 3.484 1 98.31 210 GLY B N 1
ATOM 3495 C CA . GLY B 1 210 ? -0.834 3.285 4.453 1 98.31 210 GLY B CA 1
ATOM 3496 C C . GLY B 1 210 ? -2.23 3.459 3.887 1 98.31 210 GLY B C 1
ATOM 3497 O O . GLY B 1 210 ? -3.221 3.164 4.559 1 98.31 210 GLY B O 1
ATOM 3498 N N . THR B 1 211 ? -2.318 3.982 2.666 1 98.62 211 THR B N 1
ATOM 3499 C CA . THR B 1 211 ? -3.609 4.188 2.021 1 98.62 211 THR B CA 1
ATOM 3500 C C . THR B 1 211 ? -4.34 2.861 1.838 1 98.62 211 THR B C 1
ATOM 3502 O O . THR B 1 211 ? -5.523 2.748 2.162 1 98.62 211 THR B O 1
ATOM 3505 N N . ALA B 1 212 ? -3.604 1.908 1.327 1 98.5 212 ALA B N 1
ATOM 3506 C CA . ALA B 1 212 ? -4.195 0.587 1.135 1 98.5 212 ALA B CA 1
ATOM 3507 C C . ALA B 1 212 ? -4.605 -0.029 2.469 1 98.5 212 ALA B C 1
ATOM 3509 O O . ALA B 1 212 ? -5.684 -0.621 2.582 1 98.5 212 ALA B O 1
ATOM 3510 N N . ALA B 1 213 ? -3.783 0.097 3.477 1 97.44 213 ALA B N 1
ATOM 3511 C CA . ALA B 1 213 ? -4.09 -0.414 4.809 1 97.44 213 ALA B CA 1
ATOM 3512 C C . ALA B 1 213 ? -5.355 0.232 5.367 1 97.44 213 ALA B C 1
ATOM 3514 O O . ALA B 1 213 ? -6.191 -0.445 5.973 1 97.44 213 ALA B O 1
ATOM 3515 N N . LEU B 1 214 ? -5.457 1.529 5.207 1 97.75 214 LEU B N 1
ATOM 3516 C CA . LEU B 1 214 ? -6.641 2.238 5.688 1 97.75 214 LEU B CA 1
ATOM 3517 C C . LEU B 1 214 ? -7.906 1.678 5.051 1 97.75 214 LEU B C 1
ATOM 3519 O O . LEU B 1 214 ? -8.891 1.424 5.746 1 97.75 214 LEU B O 1
ATOM 3523 N N . ILE B 1 215 ? -7.883 1.463 3.766 1 97.69 215 ILE B N 1
ATOM 3524 C CA . ILE B 1 215 ? -9.023 0.92 3.043 1 97.69 215 ILE B CA 1
ATOM 3525 C C . ILE B 1 215 ? -9.383 -0.458 3.598 1 97.69 215 ILE B C 1
ATOM 3527 O O . ILE B 1 215 ? -10.547 -0.75 3.854 1 97.69 215 ILE B O 1
ATOM 3531 N N . GLN B 1 216 ? -8.414 -1.26 3.869 1 95.5 216 GLN B N 1
ATOM 3532 C CA . GLN B 1 216 ? -8.625 -2.633 4.316 1 95.5 216 GLN B CA 1
ATOM 3533 C C . GLN B 1 216 ? -9.141 -2.674 5.75 1 95.5 216 GLN B C 1
ATOM 3535 O O . GLN B 1 216 ? -10.07 -3.414 6.059 1 95.5 216 GLN B O 1
ATOM 3540 N N . HIS B 1 217 ? -8.578 -1.897 6.594 1 93.5 217 HIS B N 1
ATOM 3541 C CA . HIS B 1 217 ? -8.875 -1.991 8.016 1 93.5 217 HIS B CA 1
ATOM 3542 C C . HIS B 1 217 ? -10.156 -1.245 8.367 1 93.5 217 HIS B C 1
ATOM 3544 O O . HIS B 1 217 ? -10.906 -1.661 9.258 1 93.5 217 HIS B O 1
ATOM 3550 N N . SER B 1 218 ? -10.383 -0.152 7.707 1 93.19 218 SER B N 1
ATOM 3551 C CA . SER B 1 218 ? -11.555 0.651 8.031 1 93.19 218 SER B CA 1
ATOM 3552 C C . SER B 1 2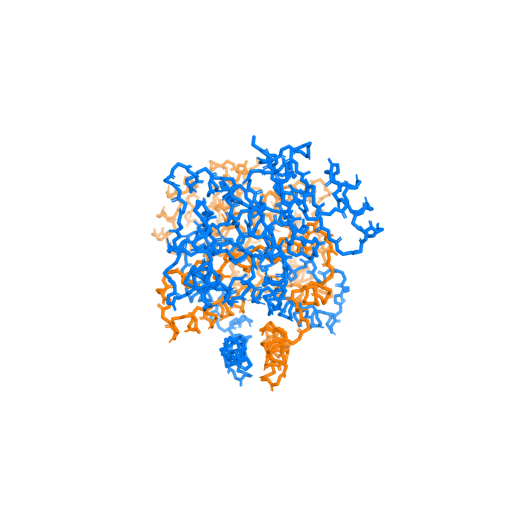18 ? -12.766 0.216 7.215 1 93.19 218 SER B C 1
ATOM 3554 O O . SER B 1 218 ? -13.906 0.523 7.57 1 93.19 218 SER B O 1
ATOM 3556 N N . GLY B 1 219 ? -12.508 -0.426 6.062 1 93.56 219 GLY B N 1
ATOM 3557 C CA . GLY B 1 219 ? -13.586 -0.781 5.152 1 93.56 219 GLY B CA 1
ATOM 3558 C C . GLY B 1 219 ? -14.102 0.397 4.348 1 93.56 219 GLY B C 1
ATOM 3559 O O . GLY B 1 219 ? -15.094 0.279 3.631 1 93.56 219 GLY B O 1
ATOM 3560 N N . VAL B 1 220 ? -13.453 1.476 4.488 1 93.75 220 VAL B N 1
ATOM 3561 C CA . VAL B 1 220 ? -13.891 2.65 3.738 1 93.75 220 VAL B CA 1
ATOM 3562 C C . VAL B 1 220 ? -13.75 2.389 2.242 1 93.75 220 VAL B C 1
ATOM 3564 O O . VAL B 1 220 ? -12.75 1.814 1.795 1 93.75 220 VAL B O 1
ATOM 3567 N N . HIS B 1 221 ? -14.789 2.783 1.519 1 97.06 221 HIS B N 1
ATOM 3568 C CA . HIS B 1 221 ? -14.742 2.68 0.064 1 97.06 221 HIS B CA 1
ATOM 3569 C C . HIS B 1 221 ? -13.688 3.613 -0.525 1 97.06 221 HIS B C 1
ATOM 3571 O O . HIS B 1 221 ? -13.547 4.754 -0.077 1 97.06 221 HIS B O 1
ATOM 3577 N N . PRO B 1 222 ? -12.922 3.15 -1.562 1 97.69 222 PRO B N 1
ATOM 3578 C CA . PRO B 1 222 ? -11.875 3.988 -2.146 1 97.69 222 PRO B CA 1
ATOM 3579 C C . PRO B 1 222 ? -12.391 5.344 -2.617 1 97.69 222 PRO B C 1
ATOM 3581 O O . PRO B 1 222 ? -11.75 6.371 -2.389 1 97.69 222 PRO B O 1
ATOM 3584 N N . ALA B 1 223 ? -13.531 5.375 -3.236 1 97.19 223 ALA B N 1
ATOM 3585 C CA . ALA B 1 223 ? -14.102 6.641 -3.697 1 97.19 223 ALA B CA 1
ATOM 3586 C C . ALA B 1 223 ? -14.406 7.562 -2.521 1 97.19 223 ALA B C 1
ATOM 3588 O O . ALA B 1 223 ? -14.258 8.781 -2.627 1 97.19 223 ALA B O 1
ATOM 3589 N N . GLN B 1 224 ? -14.883 6.992 -1.451 1 97.25 224 GLN B N 1
ATOM 3590 C CA . GLN B 1 224 ? -15.141 7.773 -0.247 1 97.25 224 GLN B CA 1
ATOM 3591 C C . GLN B 1 224 ? -13.844 8.305 0.357 1 97.25 224 GLN B C 1
ATOM 3593 O O . GLN B 1 224 ? -13.805 9.438 0.845 1 97.25 224 GLN B O 1
ATOM 3598 N N . LEU B 1 225 ? -12.812 7.461 0.396 1 97.56 225 LEU B N 1
ATOM 3599 C CA . LEU B 1 225 ? -11.516 7.918 0.879 1 97.56 225 LEU B CA 1
ATOM 3600 C C . LEU B 1 225 ? -11.008 9.094 0.046 1 97.56 225 LEU B C 1
ATOM 3602 O O . LEU B 1 225 ? -10.531 10.086 0.594 1 97.56 225 LEU B O 1
ATOM 3606 N N . LYS B 1 226 ? -11.086 8.938 -1.321 1 97.94 226 LYS B N 1
ATOM 3607 C CA . LYS B 1 226 ? -10.719 10.031 -2.215 1 97.94 226 LYS B CA 1
ATOM 3608 C C . LYS B 1 226 ? -11.438 11.32 -1.832 1 97.94 226 LYS B C 1
ATOM 3610 O O . LYS B 1 226 ? -10.812 12.375 -1.708 1 97.94 226 LYS B O 1
ATOM 3615 N N . ASP B 1 227 ? -12.758 11.219 -1.573 1 96.81 227 ASP B N 1
ATOM 3616 C CA . ASP B 1 227 ? -13.555 12.383 -1.21 1 96.81 227 ASP B CA 1
ATOM 3617 C C . ASP B 1 227 ? -13.102 12.969 0.124 1 96.81 227 ASP B C 1
ATOM 3619 O O . ASP B 1 227 ? -13.055 14.188 0.288 1 96.81 227 ASP B O 1
ATOM 3623 N N . ARG B 1 228 ? -12.781 12.141 1.076 1 95 228 ARG B N 1
ATOM 3624 C CA . ARG B 1 228 ? -12.359 12.57 2.406 1 95 228 ARG B CA 1
ATOM 3625 C C . ARG B 1 228 ? -11.031 13.32 2.348 1 95 228 ARG B C 1
ATOM 3627 O O . ARG B 1 228 ? -10.797 14.242 3.133 1 95 228 ARG B O 1
ATOM 3634 N N . VAL B 1 229 ? -10.18 12.938 1.42 1 95.94 229 VAL B N 1
ATOM 3635 C CA . VAL B 1 229 ? -8.859 13.539 1.305 1 95.94 229 VAL B CA 1
ATOM 3636 C C . VAL B 1 229 ? -8.953 14.867 0.556 1 95.94 229 VAL B C 1
ATOM 3638 O O . VAL B 1 229 ? -8.07 15.719 0.67 1 95.94 229 VAL B O 1
ATOM 3641 N N . CYS B 1 230 ? -9.984 15.031 -0.207 1 95.19 230 CYS B N 1
ATOM 3642 C CA . CYS B 1 230 ? -10.188 16.234 -1.009 1 95.19 230 CYS B CA 1
ATOM 3643 C C . CYS B 1 230 ? -10.984 17.281 -0.235 1 95.19 230 CYS B C 1
ATOM 3645 O O . CYS B 1 230 ? -12.18 17.109 -0.006 1 95.19 230 CYS B O 1
ATOM 3647 N N . SER B 1 231 ? -10.391 18.375 0.183 1 89.62 231 SER B N 1
ATOM 3648 C CA . SER B 1 231 ? -11.109 19.5 0.745 1 89.62 231 SER B CA 1
ATOM 3649 C C . SER B 1 231 ? -11.586 20.453 -0.351 1 89.62 231 SER B C 1
ATOM 3651 O O . SER B 1 231 ? -11.039 20.469 -1.454 1 89.62 231 SER B O 1
ATOM 3653 N N . PRO B 1 232 ? -12.695 21.234 -0.11 1 90.56 232 PRO B N 1
ATOM 3654 C CA . PRO B 1 232 ? -13.172 22.188 -1.111 1 90.56 232 PRO B CA 1
ATOM 3655 C C . PRO B 1 232 ? -12.086 23.156 -1.562 1 90.56 232 PRO B C 1
ATOM 3657 O O . PRO B 1 232 ? -11.469 23.828 -0.732 1 90.56 232 PRO B O 1
ATOM 3660 N N . ALA B 1 233 ? -11.789 23.188 -2.859 1 91.06 233 ALA B N 1
ATOM 3661 C CA . ALA B 1 233 ? -10.82 24.078 -3.502 1 91.06 233 ALA B CA 1
ATOM 3662 C C . ALA B 1 233 ? -9.406 23.781 -3.004 1 91.06 233 ALA B C 1
ATOM 3664 O O . ALA B 1 233 ? -8.539 24.672 -3.035 1 91.06 233 ALA B O 1
ATOM 3665 N N . GLY B 1 234 ? -9.195 22.547 -2.492 1 91.31 234 GLY B N 1
ATOM 3666 C CA . GLY B 1 234 ? -7.891 22.172 -1.963 1 91.31 234 GLY B CA 1
ATOM 3667 C C . GLY B 1 234 ? -6.93 21.688 -3.029 1 91.31 234 GLY B C 1
ATOM 3668 O O . GLY B 1 234 ? -7.289 21.609 -4.207 1 91.31 234 GLY B O 1
ATOM 3669 N N . SER B 1 235 ? -5.695 21.391 -2.631 1 94.19 235 SER B N 1
ATOM 3670 C CA . SER B 1 235 ? -4.648 20.922 -3.527 1 94.19 235 SER B CA 1
ATOM 3671 C C . SER B 1 235 ? -4.977 19.547 -4.094 1 94.19 235 SER B C 1
ATOM 3673 O O . SER B 1 235 ? -4.77 19.297 -5.281 1 94.19 235 SER B O 1
ATOM 3675 N N . THR B 1 236 ? -5.598 18.703 -3.311 1 96.25 236 THR B N 1
ATOM 3676 C CA . THR B 1 236 ? -5.812 17.312 -3.682 1 96.25 236 THR B CA 1
ATOM 3677 C C . THR B 1 236 ? -6.789 17.203 -4.848 1 96.25 236 THR B C 1
ATOM 3679 O O . THR B 1 236 ? -6.574 16.422 -5.777 1 96.25 236 THR B O 1
ATOM 3682 N N . ILE B 1 237 ? -7.902 18 -4.816 1 97.25 237 ILE B N 1
ATOM 3683 C CA . ILE B 1 237 ? -8.914 17.891 -5.867 1 97.25 237 ILE B CA 1
ATOM 3684 C C . ILE B 1 237 ? -8.312 18.344 -7.199 1 97.25 237 ILE B C 1
ATOM 3686 O O . ILE B 1 237 ? -8.664 17.812 -8.25 1 97.25 237 ILE B O 1
ATOM 3690 N N . ARG B 1 238 ? -7.379 19.297 -7.164 1 97.62 238 ARG B N 1
ATOM 3691 C CA . ARG B 1 238 ? -6.699 19.703 -8.383 1 97.62 238 ARG B CA 1
ATOM 3692 C C . ARG B 1 238 ? -5.914 18.547 -8.992 1 97.62 238 ARG B C 1
ATOM 3694 O O . ARG B 1 238 ? -5.926 18.359 -10.211 1 97.62 238 ARG B O 1
ATOM 3701 N N . GLY B 1 239 ? -5.215 17.797 -8.156 1 98.31 239 GLY B N 1
ATOM 3702 C CA . GLY B 1 239 ? -4.504 16.609 -8.617 1 98.31 239 GLY B CA 1
ATOM 3703 C C . GLY B 1 239 ? -5.422 15.539 -9.156 1 98.31 239 GLY B C 1
ATOM 3704 O O . GLY B 1 239 ? -5.152 14.945 -10.203 1 98.31 239 GLY B O 1
ATOM 3705 N N . VAL B 1 240 ? -6.535 15.297 -8.453 1 98.44 240 VAL B N 1
ATOM 3706 C CA . VAL B 1 240 ? -7.512 14.289 -8.852 1 98.44 240 VAL B CA 1
ATOM 3707 C C . VAL B 1 240 ? -8.07 14.625 -10.234 1 98.44 240 VAL B C 1
ATOM 3709 O O . VAL B 1 240 ? -8.172 13.742 -11.094 1 98.44 240 VAL B O 1
ATOM 3712 N N . LEU B 1 241 ? -8.414 15.883 -10.43 1 98.19 241 LEU B N 1
ATOM 3713 C CA . LEU B 1 241 ? -8.953 16.312 -11.719 1 98.19 241 LEU B CA 1
ATOM 3714 C C . LEU B 1 241 ? -7.902 16.156 -12.812 1 98.19 241 LEU B C 1
ATOM 3716 O O . LEU B 1 241 ? -8.227 15.789 -13.945 1 98.19 241 LEU B O 1
ATOM 3720 N N . ALA B 1 242 ? -6.652 16.469 -12.516 1 98.38 242 ALA B N 1
ATOM 3721 C CA . ALA B 1 242 ? -5.578 16.281 -13.484 1 98.38 242 ALA B CA 1
ATOM 3722 C C . ALA B 1 242 ? -5.453 14.812 -13.891 1 98.38 242 ALA B C 1
ATOM 3724 O O . ALA B 1 242 ? -5.207 14.5 -15.062 1 98.38 242 ALA B O 1
ATOM 3725 N N . LEU B 1 243 ? -5.562 13.859 -12.922 1 98.56 243 LEU B N 1
ATOM 3726 C CA . LEU B 1 243 ? -5.539 12.43 -13.227 1 98.56 243 LEU B CA 1
ATOM 3727 C C . LEU B 1 243 ? -6.66 12.062 -14.195 1 98.56 243 LEU B C 1
ATOM 3729 O O . LEU B 1 243 ? -6.453 11.273 -15.117 1 98.56 243 LEU B O 1
ATOM 3733 N N . GLU B 1 244 ? -7.848 12.664 -13.938 1 97.75 244 GLU B N 1
ATOM 3734 C CA . GLU B 1 244 ? -8.977 12.414 -14.82 1 97.75 244 GLU B CA 1
ATOM 3735 C C . GLU B 1 244 ? -8.711 12.945 -16.234 1 97.75 244 GLU B C 1
ATOM 3737 O O . GLU B 1 244 ? -8.953 12.25 -17.219 1 97.75 244 GLU B O 1
ATOM 3742 N N . GLU B 1 245 ? -8.203 14.102 -16.297 1 98.06 245 GLU B N 1
ATOM 3743 C CA . GLU B 1 245 ? -7.93 14.758 -17.578 1 98.06 245 GLU B CA 1
ATOM 3744 C C . GLU B 1 245 ? -6.859 14.008 -18.359 1 98.06 245 GLU B C 1
ATOM 3746 O O . GLU B 1 245 ? -6.922 13.938 -19.594 1 98.06 245 GLU B O 1
ATOM 3751 N N . GLN B 1 246 ? -5.902 13.438 -17.641 1 98.06 246 GLN B N 1
ATOM 3752 C CA . GLN B 1 246 ? -4.77 12.789 -18.297 1 98.06 246 GLN B CA 1
ATOM 3753 C C . GLN B 1 246 ? -5.012 11.297 -18.484 1 98.06 246 GLN B C 1
ATOM 3755 O O . GLN B 1 246 ? -4.184 10.594 -19.062 1 98.06 246 GLN B O 1
ATOM 3760 N N . GLY B 1 247 ? -6.109 10.758 -17.938 1 98 247 GLY B N 1
ATOM 3761 C CA . GLY B 1 247 ? -6.57 9.414 -18.266 1 98 247 GLY B CA 1
ATOM 3762 C C . GLY B 1 247 ? -5.91 8.344 -17.422 1 98 247 GLY B C 1
ATOM 3763 O O . GLY B 1 247 ? -5.438 7.332 -17.938 1 98 247 GLY B O 1
ATOM 3764 N N . LEU B 1 248 ? -5.789 8.531 -16.094 1 98.5 248 LEU B N 1
ATOM 3765 C CA . LEU B 1 248 ? -5.234 7.508 -15.219 1 98.5 248 LEU B CA 1
ATOM 3766 C C . LEU B 1 248 ? -6.039 6.215 -15.312 1 98.5 248 LEU B C 1
ATOM 3768 O O . LEU B 1 248 ? -5.469 5.137 -15.492 1 98.5 248 LEU B O 1
ATOM 3772 N N . ARG B 1 249 ? -7.406 6.34 -15.219 1 98.06 249 ARG B N 1
ATOM 3773 C CA . ARG B 1 249 ? -8.266 5.16 -15.227 1 98.06 249 ARG B CA 1
ATOM 3774 C C . ARG B 1 249 ? -8.148 4.402 -16.547 1 98.06 249 ARG B C 1
ATOM 3776 O O . ARG B 1 249 ? -8.086 3.172 -16.547 1 98.06 249 ARG B O 1
ATOM 3783 N N . ARG B 1 250 ? -8.062 5.199 -17.594 1 98.12 250 ARG B N 1
ATOM 3784 C CA . ARG B 1 250 ? -7.91 4.594 -18.922 1 98.12 250 ARG B CA 1
ATOM 3785 C C . ARG B 1 250 ? -6.629 3.771 -19 1 98.12 250 ARG B C 1
ATOM 3787 O O . ARG B 1 250 ? -6.641 2.639 -19.484 1 98.12 250 ARG B O 1
ATOM 3794 N N . ALA B 1 251 ? -5.539 4.32 -18.531 1 98.69 251 ALA B N 1
ATOM 3795 C CA . ALA B 1 251 ? -4.242 3.648 -18.562 1 98.69 251 ALA B CA 1
ATOM 3796 C C . ALA B 1 251 ? -4.281 2.334 -17.797 1 98.69 251 ALA B C 1
ATOM 3798 O O . ALA B 1 251 ? -3.824 1.302 -18.281 1 98.69 251 ALA B O 1
ATOM 3799 N N . VAL B 1 252 ? -4.895 2.348 -16.609 1 98.75 252 VAL B N 1
ATOM 3800 C CA . VAL B 1 252 ? -4.926 1.185 -15.734 1 98.75 252 VAL B CA 1
ATOM 3801 C C . VAL B 1 252 ? -5.824 0.105 -16.328 1 98.75 252 VAL B C 1
ATOM 3803 O O . VAL B 1 252 ? -5.457 -1.071 -16.359 1 98.75 252 VAL B O 1
ATOM 3806 N N . ILE B 1 253 ? -6.977 0.488 -16.812 1 98.44 253 ILE B N 1
ATOM 3807 C CA . ILE B 1 253 ? -7.93 -0.459 -17.391 1 98.44 253 ILE B CA 1
ATOM 3808 C C . ILE B 1 253 ? -7.324 -1.111 -18.625 1 98.44 253 ILE B C 1
ATOM 3810 O O . ILE B 1 253 ? -7.422 -2.328 -18.812 1 98.44 253 ILE B O 1
ATOM 3814 N N . HIS B 1 254 ? -6.609 -0.33 -19.453 1 98.25 254 HIS B N 1
ATOM 3815 C CA . HIS B 1 254 ? -5.961 -0.88 -20.641 1 98.25 254 HIS B CA 1
ATOM 3816 C C . HIS B 1 254 ? -4.828 -1.829 -20.266 1 98.25 254 HIS B C 1
ATOM 3818 O O . HIS B 1 254 ? -4.578 -2.814 -20.953 1 98.25 254 HIS B O 1
ATOM 3824 N N . ALA B 1 255 ? -4.125 -1.504 -19.203 1 98.62 255 ALA B N 1
ATOM 3825 C CA . ALA B 1 255 ? -3.049 -2.371 -18.734 1 98.62 255 ALA B CA 1
ATOM 3826 C C . ALA B 1 255 ? -3.586 -3.74 -18.328 1 98.62 255 ALA B C 1
ATOM 3828 O O . ALA B 1 255 ? -3.004 -4.77 -18.688 1 98.62 255 ALA B O 1
ATOM 3829 N N . VAL B 1 256 ? -4.711 -3.756 -17.578 1 98.56 256 VAL B N 1
ATOM 3830 C CA . VAL B 1 256 ? -5.312 -5.012 -17.141 1 98.56 256 VAL B CA 1
ATOM 3831 C C . VAL B 1 256 ? -5.781 -5.809 -18.359 1 98.56 256 VAL B C 1
ATOM 3833 O O . VAL B 1 256 ? -5.539 -7.016 -18.438 1 98.56 256 VAL B O 1
ATOM 3836 N N . ARG B 1 257 ? -6.398 -5.098 -19.281 1 97.94 257 ARG B N 1
ATOM 3837 C CA . ARG B 1 257 ? -6.855 -5.75 -20.5 1 97.94 257 ARG B CA 1
ATOM 3838 C C . ARG B 1 257 ? -5.684 -6.359 -21.266 1 97.94 257 ARG B C 1
ATOM 3840 O O . ARG B 1 257 ? -5.762 -7.504 -21.719 1 97.94 257 ARG B O 1
ATOM 3847 N N . ALA B 1 258 ? -4.641 -5.629 -21.406 1 97.94 258 ALA B N 1
ATOM 3848 C CA . ALA B 1 258 ? -3.463 -6.09 -22.141 1 97.94 258 ALA B CA 1
ATOM 3849 C C . ALA B 1 258 ? -2.828 -7.293 -21.453 1 97.94 258 ALA B C 1
ATOM 3851 O O . ALA B 1 258 ? -2.367 -8.227 -22.109 1 97.94 258 ALA B O 1
ATOM 3852 N N . ALA B 1 259 ? -2.775 -7.246 -20.125 1 97.19 259 ALA B N 1
ATOM 3853 C CA . ALA B 1 259 ? -2.186 -8.344 -19.359 1 97.19 259 ALA B CA 1
ATOM 3854 C C . ALA B 1 259 ? -3.014 -9.617 -19.5 1 97.19 259 ALA B C 1
ATOM 3856 O O . ALA B 1 259 ? -2.473 -10.727 -19.453 1 97.19 259 ALA B O 1
ATOM 3857 N N . LEU B 1 260 ? -4.34 -9.461 -19.578 1 94.81 260 LEU B N 1
ATOM 3858 C CA . LEU B 1 260 ? -5.234 -10.602 -19.703 1 94.81 260 LEU B CA 1
ATOM 3859 C C . LEU B 1 260 ? -5.18 -11.188 -21.109 1 94.81 260 LEU B C 1
ATOM 3861 O O . LEU B 1 260 ? -5.441 -12.375 -21.312 1 94.81 260 LEU B O 1
ATOM 3865 N N . SER B 1 261 ? -5.102 -10.25 -22.125 1 83.12 261 SER B N 1
ATOM 3866 C CA . SER B 1 261 ? -5.16 -10.68 -23.516 1 83.12 261 SER B CA 1
ATOM 3867 C C . SER B 1 261 ? -3.969 -11.562 -23.875 1 83.12 261 SER B C 1
ATOM 3869 O O . SER B 1 261 ? -2.832 -11.086 -23.922 1 83.12 261 SER B O 1
ATOM 3871 N N . SER B 1 262 ? -3.68 -12.477 -22.844 1 56.97 262 SER B N 1
ATOM 3872 C CA . SER B 1 262 ? -2.59 -13.398 -23.141 1 56.97 262 SER B CA 1
ATOM 3873 C C . SER B 1 262 ? -2.434 -13.594 -24.641 1 56.97 262 SER B C 1
ATOM 3875 O O . SER B 1 262 ? -3.365 -13.344 -25.406 1 56.97 262 SER B O 1
ATOM 3877 N N . SER B 1 263 ? -1.401 -14.43 -24.953 1 39.53 263 SER B N 1
ATOM 3878 C CA . SER B 1 263 ? -0.843 -14.914 -26.203 1 39.53 263 SER B CA 1
ATOM 3879 C C . SER B 1 263 ? -1.933 -15.469 -27.125 1 39.53 263 SER B C 1
ATOM 3881 O O . SER B 1 263 ? -2.98 -15.914 -26.641 1 39.53 263 SER B O 1
#

Secondary structure (DSSP, 8-state):
--EEEE--SHHHHHHHHHHHHTTSS-GGGEEEE-S-HHHHHHHHHHHT-EEPSSHHHHHHH-SEEEE-S-GGGHHHHTS-GGGGTTPEEEE--TT--HHHHHHHHHTTT-TT-EEEEEEE-GGGGGT-EEEEEES-----HHHHHHHHHHHTTTEEEEEE-HHHHHHHHIIIIIHHHHHHHHHHHHHHHHHHTT--HHHHHHHHHHHHHHHHHHHHHH---HHHHHHHH--TT-HHHHHHHHHHHHTHHHHHHHHHHHHHS--/--EEEE--SHHHHHHHHHHHHTTSS-GGGEEEE-S-HHHHHHHHHHHT-EEPSSHHHHHHH-SEEEE-S-GGGHHHHTS-GGGGTTPEEEE--TT--HHHHHHHHHTTT-TT-EEEEEEE-GGGGGT-EEEEEES-----HHHHHHHHHHHTTTEEEEEE-HHHHHHHHIIIIIHHHHHHHHHHHHHHHHHHTT--HHHHHHHHHHHHHHHHHHHHHH---HHHHHHHH--TT-HHHHHHHHHHHHTHHHHHHHHHHHHHS--

pLDDT: mean 95.52, std 7.07, range [39.53, 98.81]

Organism: Treponema pallidum (strain Nichols) (NCBI:txid243276)

Sequence (526 aa):
MNVGFLGFGAMGRALAEGLVHAGALQAAQVYACALNQEKLRAQCTSLGIGACASVQELVQKSEWIFLAVKPSQISTVLRDRQSFQGKVLISLAAGMSCAAYEALFAADPHQGIRHLSLLPNLPCQVARGVIIAEARHTLHHDEHAALLAVLRTVAQVEVVDTAYFAIAGVIAGCAPAFAAQFIEALADAGVRYGLARDQAYRLAAHMLEGTAALIQHSGVHPAQLKDRVCSPAGSTIRGVLALEEQGLRRAVIHAVRAALSSSMNVGFLGFGAMGRALAEGLVHAGALQAAQVYACALNQEKLRAQCTSLGIGACASVQELVQKSEWIFLAVKPSQISTVLRDRQSFQGKVLISLAAGMSCAAYEALFAADPHQGIRHLSLLPNLPCQVARGVIIAEARHTLHHDEHAALLAVLRTVAQVEVVDTAYFAIAGVIAGCAPAFAAQFIEALADAGVRYGLARDQAYRLAAHMLEGTAALIQHSGVHPAQLKDRVCSPAGSTIRGVLALEEQGLRRAVIHAVRAALSSS

Nearest PDB structures (foldseek):
  5uax-assembly1_C  TM=9.459E-01  e=9.924E-23  Homo sapiens
  5uau-assembly1_C  TM=9.529E-01  e=2.009E-22  Homo sapiens
  6xp0-assembly1_A-2  TM=9.347E-01  e=1.243E-21  Homo sapiens
  5bsh-assembly1_D  TM=8.700E-01  e=6.447E-21  Medicago truncatula
  6lhm-assembly2_B  TM=9.220E-01  e=1.839E-19  Homo sapiens

Solvent-accessible surface area (backbone atoms only — not comparable to full-atom values): 25546 Å² total; per-residue (Å²): 132,26,35,18,29,43,23,64,49,68,63,31,40,22,45,52,48,10,34,36,72,68,61,66,36,60,34,85,38,31,34,36,27,52,86,57,54,68,63,42,45,56,55,22,59,77,64,51,32,43,65,34,93,36,68,68,55,35,47,74,65,26,48,40,34,35,36,33,43,58,55,89,43,47,66,67,75,51,60,64,53,75,71,44,54,69,26,39,38,35,32,50,21,73,90,48,44,46,66,53,50,48,58,65,39,58,81,50,75,66,71,58,59,21,38,39,23,34,36,59,25,64,20,17,41,70,44,32,13,36,29,40,30,42,60,57,56,57,55,52,69,69,57,45,53,52,50,50,56,49,51,47,64,17,19,56,69,43,75,32,52,72,87,39,41,63,55,51,30,41,49,33,35,33,37,44,31,51,50,23,49,51,35,50,23,47,17,51,44,31,34,75,62,65,39,53,68,70,56,20,44,50,39,30,30,46,24,45,22,12,41,23,45,35,34,67,74,69,61,50,51,44,71,56,48,27,51,67,58,33,49,91,93,34,39,32,45,41,15,52,51,35,22,61,75,42,29,37,51,58,10,45,32,46,12,52,51,40,28,62,55,65,130,132,25,34,19,28,43,22,64,50,67,61,33,39,21,45,52,49,8,34,37,75,66,61,66,36,58,35,86,38,32,34,36,26,50,88,57,55,69,64,42,44,56,55,21,58,78,64,52,31,42,66,32,94,36,70,68,54,36,46,74,64,25,47,39,33,34,37,31,44,57,55,89,44,47,66,66,74,49,62,65,52,74,71,43,53,69,26,38,40,37,32,50,22,74,90,49,45,47,67,54,50,50,59,67,40,58,84,49,76,64,73,58,60,20,38,39,24,35,38,59,27,64,21,16,41,70,45,32,13,36,29,40,30,41,60,57,56,57,55,53,69,68,57,47,54,52,50,51,57,49,51,49,64,17,19,56,70,44,75,32,53,71,86,39,41,64,57,52,32,42,48,32,36,32,38,44,31,53,50,23,49,51,35,49,23,48,18,52,43,31,35,74,62,65,39,52,68,71,57,20,43,51,39,30,30,46,26,44,23,11,41,23,44,35,34,68,74,70,61,50,50,44,70,55,50,28,52,68,58,33,49,91,94,34,43,32,44,41,14,52,51,35,22,61,74,43,29,38,50,58,10,44,32,45,12,54,49,39,26,65,59,54,135

Foldseek 3Di:
DAEEEEDCPQVSVLLLLLLCVLVLDPQARYEYEDDPQVVQVVSSVVSVHHYDDDLLRRLVSGQEYEYPDEPVCVCVSCVPVLSNAQHEYEYQYPPCQQVNVCVSCVVPVRPHHWYWYKHKANQLSVLEIEIETEQDIRDDPVVVVSVVVSSNSRHHYHYDYPVCRLLVNCVRHVCVVVLVVVLVVQLVVVVVVPDDSVVSSVVSVVVVVVLVVCCVPVVDDPVVVLVVVDDVVDPSVVVVVVCVVVPVVVVVVVSSVVSSPDD/DAEEEEDCPQVSVLLLLLLCVLVLDPQARYEYEDDPQVVQVVSSVVSVHHYDDDLLRRLVSGQEYEYPDEPVCVCVSCVPVLSNAQHEYEYQYPPCQQVNVCVSCVVPVRPHHWYWYKHKANQLSVLEIEIETEQDIRDDPVVVVSVVVSSNSRHHYHYDYPVCRLLVNCVRHVCVVVLVVVLVVQLVVVVVVPDDSVVSSVVSVVVVVVLVVCCVPVVDDPVVVLVVVDDVVDPSVVVVVVCVVVPVVVVVVVSSVVSSVDD

Radius of gyration: 26.17 Å; Cα contacts (8 Å, |Δi|>4): 1127; chains: 2; bounding box: 49×84×56 Å